Protein AF-A0AAD4MJW8-F1 (afdb_monomer_lite)

Organism: NCBI:txid166010

Structure (mmCIF, N/CA/C/O backbone):
data_AF-A0AAD4MJW8-F1
#
_entry.id   AF-A0AAD4MJW8-F1
#
loop_
_atom_site.group_PDB
_atom_site.id
_atom_site.type_symbol
_atom_site.label_atom_id
_atom_site.label_alt_id
_atom_site.label_comp_id
_atom_site.label_asym_id
_atom_site.label_entity_id
_atom_site.label_seq_id
_atom_site.pdbx_PDB_ins_code
_atom_site.Cartn_x
_atom_site.Cartn_y
_atom_site.Cartn_z
_atom_site.occupancy
_atom_site.B_iso_or_equiv
_atom_site.auth_seq_id
_atom_site.auth_comp_id
_atom_site.auth_asym_id
_atom_site.auth_atom_id
_atom_site.pdbx_PDB_model_num
ATOM 1 N N . MET A 1 1 ? 40.602 -40.883 45.503 1.00 38.56 1 MET A N 1
ATOM 2 C CA . MET A 1 1 ? 39.527 -40.176 46.233 1.00 38.56 1 MET A CA 1
ATOM 3 C C . MET A 1 1 ? 39.696 -38.679 46.013 1.00 38.56 1 MET A C 1
ATOM 5 O O . MET A 1 1 ? 40.509 -38.068 46.688 1.00 38.56 1 MET A O 1
ATOM 9 N N . MET A 1 2 ? 38.995 -38.097 45.037 1.00 35.69 2 MET A N 1
ATOM 10 C CA . MET A 1 2 ? 38.813 -36.643 44.975 1.00 35.69 2 MET A CA 1
ATOM 11 C C . MET A 1 2 ? 37.503 -36.328 45.691 1.00 35.69 2 MET A C 1
ATOM 13 O O . MET A 1 2 ? 36.428 -36.716 45.239 1.00 35.69 2 MET A O 1
ATOM 17 N N . THR A 1 3 ? 37.607 -35.699 46.854 1.00 40.41 3 THR A N 1
ATOM 18 C CA . THR A 1 3 ? 36.478 -35.239 47.658 1.00 40.41 3 THR A CA 1
ATOM 19 C C . THR A 1 3 ? 35.865 -34.006 46.997 1.00 40.41 3 THR A C 1
ATOM 21 O O . THR A 1 3 ? 36.357 -32.888 47.135 1.00 40.41 3 THR A O 1
ATOM 24 N N . PHE A 1 4 ? 34.773 -34.202 46.259 1.00 38.31 4 PHE A N 1
ATOM 25 C CA . PHE A 1 4 ? 33.916 -33.098 45.834 1.00 38.31 4 PHE A CA 1
ATOM 26 C C . PHE A 1 4 ? 33.221 -32.521 47.070 1.00 38.31 4 PHE A C 1
ATOM 28 O O . PHE A 1 4 ? 32.366 -33.159 47.679 1.00 38.31 4 PHE A O 1
ATOM 35 N N . THR A 1 5 ? 33.618 -31.317 47.472 1.00 50.88 5 THR A N 1
ATOM 36 C CA . THR A 1 5 ? 32.972 -30.597 48.570 1.00 50.88 5 THR A CA 1
ATOM 37 C C . THR A 1 5 ? 31.599 -30.089 48.126 1.00 50.88 5 THR A C 1
ATOM 39 O O . THR A 1 5 ? 31.400 -29.671 46.983 1.00 50.88 5 THR A O 1
ATOM 42 N N . THR A 1 6 ? 30.634 -30.090 49.045 1.00 48.25 6 THR A N 1
ATOM 43 C CA . THR A 1 6 ? 29.236 -29.657 48.843 1.00 48.25 6 THR A CA 1
ATOM 44 C C . THR A 1 6 ? 29.093 -28.240 48.261 1.00 48.25 6 THR A C 1
ATOM 46 O O . THR A 1 6 ? 28.098 -27.942 47.601 1.00 48.25 6 THR A O 1
ATOM 49 N N . ARG A 1 7 ? 30.116 -27.384 48.404 1.00 46.47 7 ARG A N 1
ATOM 50 C CA . ARG A 1 7 ? 30.200 -26.057 47.763 1.00 46.47 7 ARG A CA 1
ATOM 51 C C . ARG A 1 7 ? 30.271 -26.106 46.230 1.00 46.47 7 ARG A C 1
ATOM 53 O O . ARG A 1 7 ? 29.713 -25.223 45.586 1.00 46.47 7 ARG A O 1
ATOM 60 N N . ASN A 1 8 ? 30.895 -27.127 45.638 1.00 50.69 8 ASN A N 1
ATOM 61 C CA . ASN A 1 8 ? 30.986 -27.247 44.177 1.00 50.69 8 ASN A CA 1
ATOM 62 C C . ASN A 1 8 ? 29.649 -27.643 43.542 1.00 50.69 8 ASN A C 1
ATOM 64 O O . ASN A 1 8 ? 29.324 -27.163 42.463 1.00 50.69 8 ASN A O 1
ATOM 68 N N . ILE A 1 9 ? 28.835 -28.444 44.233 1.00 55.16 9 ILE A N 1
ATOM 69 C CA . ILE A 1 9 ? 27.498 -28.826 43.755 1.00 55.16 9 ILE A CA 1
ATOM 70 C C . ILE A 1 9 ? 26.542 -27.628 43.828 1.00 55.16 9 ILE A C 1
ATOM 72 O O . ILE A 1 9 ? 25.788 -27.392 42.889 1.00 55.16 9 ILE A O 1
ATOM 76 N N . ALA A 1 10 ? 26.621 -26.820 44.891 1.00 52.69 10 ALA A N 1
ATOM 77 C CA . ALA A 1 10 ? 25.823 -25.601 45.026 1.00 52.69 10 ALA A CA 1
ATOM 78 C C . ALA A 1 10 ? 26.177 -24.540 43.968 1.00 52.69 10 ALA A C 1
ATOM 80 O O . ALA A 1 10 ? 25.278 -23.921 43.407 1.00 52.69 10 ALA A O 1
ATOM 81 N N . ASN A 1 11 ? 27.463 -24.373 43.637 1.00 51.47 11 ASN A N 1
ATOM 82 C CA . ASN A 1 11 ? 27.899 -23.447 42.588 1.00 51.47 11 ASN A CA 1
ATOM 83 C C . ASN A 1 11 ? 27.527 -23.932 41.180 1.00 51.47 11 ASN A C 1
ATOM 85 O O . ASN A 1 11 ? 27.133 -23.118 40.351 1.00 51.47 11 ASN A O 1
ATOM 89 N N . VAL A 1 12 ? 27.584 -25.242 40.910 1.00 56.78 12 VAL A N 1
ATOM 90 C CA . VAL A 1 12 ? 27.117 -25.817 39.635 1.00 56.78 12 VAL A CA 1
ATOM 91 C C . VAL A 1 12 ? 25.594 -25.728 39.518 1.00 56.78 12 VAL A C 1
ATOM 93 O O . VAL A 1 12 ? 25.097 -25.351 38.464 1.00 56.78 12 VAL A O 1
ATOM 96 N N . LEU A 1 13 ? 24.842 -25.973 40.597 1.00 52.50 13 LEU A N 1
ATOM 97 C CA . LEU A 1 13 ? 23.389 -25.776 40.618 1.00 52.50 13 LEU A CA 1
ATOM 98 C C . LEU A 1 13 ? 23.007 -24.303 40.460 1.00 52.50 13 LEU A C 1
ATOM 100 O O . LEU A 1 13 ? 22.080 -24.022 39.714 1.00 52.50 13 LEU A O 1
ATOM 104 N N . ALA A 1 14 ? 23.728 -23.367 41.084 1.00 50.47 14 ALA A N 1
ATOM 105 C CA . ALA A 1 14 ? 23.505 -21.931 40.924 1.00 50.47 14 ALA A CA 1
ATOM 106 C C . ALA A 1 14 ? 23.875 -21.437 39.516 1.00 50.47 14 ALA A C 1
ATOM 108 O O . ALA A 1 14 ? 23.184 -20.571 38.981 1.00 50.47 14 ALA A O 1
ATOM 109 N N . LEU A 1 15 ? 24.906 -22.011 38.885 1.00 48.25 15 LEU A N 1
ATOM 110 C CA . LEU A 1 15 ? 25.259 -21.740 37.491 1.00 48.25 15 LEU A CA 1
ATOM 111 C C . LEU A 1 15 ? 24.207 -22.325 36.538 1.00 48.25 15 LEU A C 1
ATOM 113 O O . LEU A 1 15 ? 23.762 -21.619 35.645 1.00 48.25 15 LEU A O 1
ATOM 117 N N . CYS A 1 16 ? 23.716 -23.545 36.776 1.00 48.56 16 CYS A N 1
ATOM 118 C CA . CYS A 1 16 ? 22.601 -24.133 36.027 1.00 48.56 16 CYS A CA 1
ATOM 119 C C . CYS A 1 16 ? 21.286 -23.366 36.231 1.00 48.56 16 CYS A C 1
ATOM 121 O O . CYS A 1 16 ? 20.548 -23.190 35.269 1.00 48.56 16 CYS A O 1
ATOM 123 N N . PHE A 1 17 ? 21.008 -22.849 37.434 1.00 44.62 17 PHE A N 1
ATOM 124 C CA . PHE A 1 17 ? 19.850 -21.988 37.707 1.00 44.62 17 PHE A CA 1
ATOM 125 C C . PHE A 1 17 ? 20.004 -20.609 37.058 1.00 44.62 17 PHE A C 1
ATOM 127 O O . PHE A 1 17 ? 19.030 -20.067 36.555 1.00 44.62 17 PHE A O 1
ATOM 134 N N . SER A 1 18 ? 21.220 -20.059 37.014 1.00 46.19 18 SER A N 1
ATOM 135 C CA . SER A 1 18 ? 21.525 -18.790 36.337 1.00 46.19 18 SER A CA 1
ATOM 136 C C . SER A 1 18 ? 21.496 -18.932 34.813 1.00 46.19 18 SER A C 1
ATOM 138 O O . SER A 1 18 ? 21.065 -18.010 34.124 1.00 46.19 18 SER A O 1
ATOM 140 N N . ILE A 1 19 ? 21.878 -20.100 34.283 1.00 44.78 19 ILE A N 1
ATOM 141 C CA . ILE A 1 19 ? 21.714 -20.481 32.874 1.00 44.78 19 ILE A CA 1
ATOM 142 C C . ILE A 1 19 ? 20.221 -20.690 32.562 1.00 44.78 19 ILE A C 1
ATOM 144 O O . ILE A 1 19 ? 19.739 -20.170 31.562 1.00 44.78 19 ILE A O 1
ATOM 148 N N . LEU A 1 20 ? 19.442 -21.319 33.454 1.00 38.06 20 LEU A N 1
ATOM 149 C CA . LEU A 1 20 ? 17.978 -21.404 33.321 1.00 38.06 20 LEU A CA 1
ATOM 150 C C . LEU A 1 20 ? 17.281 -20.034 33.432 1.00 38.06 20 LEU A C 1
ATOM 152 O O . LEU A 1 20 ? 16.280 -19.816 32.763 1.00 38.06 20 LEU A O 1
ATOM 156 N N . LEU A 1 21 ? 17.806 -19.102 34.235 1.00 36.84 21 LEU A N 1
ATOM 157 C CA . LEU A 1 21 ? 17.305 -17.724 34.360 1.00 36.84 21 LEU A CA 1
ATOM 158 C C . LEU A 1 21 ? 17.755 -16.813 33.202 1.00 36.84 21 LEU A C 1
ATOM 160 O O . LEU A 1 21 ? 17.135 -15.775 32.973 1.00 36.84 21 LEU A O 1
ATOM 164 N N . THR A 1 22 ? 18.798 -17.190 32.452 1.00 38.09 22 THR A N 1
ATOM 165 C CA . THR A 1 22 ? 19.203 -16.520 31.199 1.00 38.09 22 THR A CA 1
ATOM 166 C C . THR A 1 22 ? 18.560 -17.126 29.955 1.00 38.09 22 THR A C 1
ATOM 168 O O . THR A 1 22 ? 18.474 -16.439 28.936 1.00 38.09 22 THR A O 1
ATOM 171 N N . PHE A 1 23 ? 17.941 -18.305 30.057 1.00 39.22 23 PHE A N 1
ATOM 172 C CA . PHE A 1 23 ? 16.764 -18.615 29.251 1.00 39.22 23 PHE A CA 1
ATOM 173 C C . PHE A 1 23 ? 15.604 -17.742 29.745 1.00 39.22 23 PHE A C 1
ATOM 175 O O . PHE A 1 23 ? 14.700 -18.192 30.447 1.00 39.22 23 PHE A O 1
ATOM 182 N N . LYS A 1 24 ? 15.595 -16.463 29.336 1.00 38.84 24 LYS A N 1
ATOM 183 C CA . LYS A 1 24 ? 14.322 -15.760 29.135 1.00 38.84 24 LYS A CA 1
ATOM 184 C C . LYS A 1 24 ? 13.438 -16.755 28.403 1.00 38.84 24 LYS A C 1
ATOM 186 O O . LYS A 1 24 ? 13.801 -17.154 27.299 1.00 38.84 24 LYS A O 1
ATOM 191 N N . ALA A 1 25 ? 12.348 -17.190 29.033 1.00 38.75 25 ALA A N 1
ATOM 192 C CA . ALA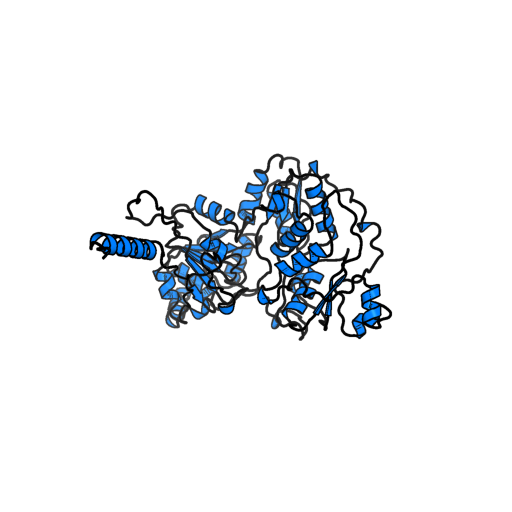 A 1 25 ? 11.334 -17.982 28.366 1.00 38.75 25 ALA A CA 1
ATOM 193 C C . ALA A 1 25 ? 11.062 -17.299 27.025 1.00 38.75 25 ALA A C 1
ATOM 195 O O . ALA A 1 25 ? 10.579 -16.165 26.983 1.00 38.75 25 ALA A O 1
ATOM 196 N N . VAL A 1 26 ? 11.490 -17.945 25.943 1.00 42.38 26 VAL A N 1
ATOM 197 C CA . VAL A 1 26 ? 11.231 -17.496 24.584 1.00 42.38 26 VAL A CA 1
ATOM 198 C C . VAL A 1 26 ? 9.747 -17.758 24.386 1.00 42.38 26 VAL A C 1
ATOM 200 O O . VAL A 1 26 ? 9.343 -18.820 23.927 1.00 42.38 26 VAL A O 1
ATOM 203 N N . GLN A 1 27 ? 8.906 -16.845 24.870 1.00 46.16 27 GLN A N 1
ATOM 204 C CA . GLN A 1 27 ? 7.479 -16.905 24.613 1.00 46.16 27 GLN A CA 1
ATOM 205 C C . GLN A 1 27 ? 7.291 -16.540 23.146 1.00 46.16 27 GLN A C 1
ATOM 207 O O . GLN A 1 27 ? 7.378 -15.371 22.770 1.00 46.16 27 GLN A O 1
ATOM 212 N N . SER A 1 28 ? 7.047 -17.552 22.314 1.00 54.84 28 SER A N 1
ATOM 213 C CA . SER A 1 28 ? 6.471 -17.347 20.991 1.00 54.84 28 SER A CA 1
ATOM 214 C C . SER A 1 28 ? 5.213 -16.492 21.154 1.00 54.84 28 SER A C 1
ATOM 216 O O . SER A 1 28 ? 4.282 -16.869 21.876 1.00 54.84 28 SER A O 1
ATOM 218 N N . LYS A 1 29 ? 5.190 -15.317 20.521 1.00 65.12 29 LYS A N 1
ATOM 219 C CA . LYS A 1 29 ? 4.025 -14.431 20.534 1.00 65.12 29 LYS A CA 1
ATOM 220 C C . LYS A 1 29 ? 2.890 -15.185 19.836 1.00 65.12 29 LYS A C 1
ATOM 222 O O . LYS A 1 29 ? 2.947 -15.411 18.636 1.00 65.12 29 LYS A O 1
ATOM 227 N N . THR A 1 30 ? 1.918 -15.668 20.605 1.00 80.31 30 THR A N 1
ATOM 228 C CA . THR A 1 30 ? 0.786 -16.432 20.063 1.00 80.31 30 THR A CA 1
ATOM 229 C C . THR A 1 30 ? -0.353 -15.462 19.792 1.00 80.31 30 THR A C 1
ATOM 231 O O . THR A 1 30 ? -0.756 -14.723 20.692 1.00 80.31 30 THR A O 1
ATOM 234 N N . THR A 1 31 ? -0.858 -15.442 18.562 1.00 90.56 31 THR A N 1
ATOM 235 C CA . THR A 1 31 ? -2.023 -14.634 18.193 1.00 90.56 31 THR A CA 1
ATOM 236 C C . THR A 1 31 ? -3.287 -15.213 18.824 1.00 90.56 31 THR A C 1
ATOM 238 O O . THR A 1 31 ? -3.527 -16.418 18.780 1.00 90.56 31 THR A O 1
ATOM 241 N N . ILE A 1 32 ? -4.107 -14.347 19.417 1.00 93.25 32 ILE A N 1
ATOM 242 C CA . ILE A 1 32 ? -5.368 -14.722 20.056 1.00 93.25 32 ILE A CA 1
ATOM 243 C C . ILE A 1 32 ? -6.506 -14.546 19.048 1.00 93.25 32 ILE A C 1
ATOM 245 O O . ILE A 1 32 ? -6.884 -13.418 18.720 1.00 93.25 32 ILE A O 1
ATOM 249 N N . GLU A 1 33 ? -7.102 -15.648 18.601 1.00 94.88 33 GLU A N 1
ATOM 250 C CA . GLU A 1 33 ? -8.332 -15.598 17.809 1.00 94.88 33 GLU A CA 1
ATOM 251 C C . GLU A 1 33 ? -9.515 -15.159 18.683 1.00 94.88 33 GLU A C 1
ATOM 253 O O . GLU A 1 33 ? -9.792 -15.725 19.745 1.00 94.88 33 GLU A O 1
ATOM 258 N N . LEU A 1 34 ? -10.203 -14.097 18.267 1.00 94.44 34 LEU A N 1
ATOM 259 C CA . LEU A 1 34 ? -11.353 -13.567 18.988 1.00 94.44 34 LEU A CA 1
ATOM 260 C C . LEU A 1 34 ? -12.612 -14.358 18.634 1.00 94.44 34 LEU A C 1
ATOM 262 O O . LEU A 1 34 ? -12.974 -14.484 17.466 1.00 94.44 34 LEU A O 1
ATOM 266 N N . ALA A 1 35 ? -13.312 -14.843 19.661 1.00 87.56 35 ALA A N 1
ATOM 267 C CA . ALA A 1 35 ? -14.540 -15.601 19.479 1.00 87.56 35 ALA A CA 1
ATOM 268 C C . ALA A 1 35 ? -15.652 -14.748 18.826 1.00 87.56 35 ALA A C 1
ATOM 270 O O . ALA A 1 35 ? -15.894 -13.610 19.267 1.00 87.56 35 ALA A O 1
ATOM 271 N N . PRO A 1 36 ? -16.373 -15.296 17.827 1.00 89.88 36 PRO A N 1
ATOM 272 C CA . PRO A 1 36 ? -17.489 -14.608 17.198 1.00 89.88 36 PRO A CA 1
ATOM 273 C C . PRO A 1 36 ? -18.538 -14.137 18.211 1.00 89.88 36 PRO A C 1
ATOM 275 O O . PRO A 1 36 ? -18.832 -14.816 19.194 1.00 89.88 36 PRO A O 1
ATOM 278 N N . GLY A 1 37 ? -19.087 -12.946 17.991 1.00 86.94 37 GLY A N 1
ATOM 279 C CA . GLY A 1 37 ? -20.154 -12.370 18.806 1.00 86.94 37 GLY A CA 1
ATOM 280 C C . GLY A 1 37 ? -19.755 -11.957 20.226 1.00 86.94 37 GLY A C 1
ATOM 281 O O . GLY A 1 37 ? -20.629 -11.592 20.999 1.00 86.94 37 GLY A O 1
ATOM 282 N N . THR A 1 38 ? -18.476 -12.003 20.608 1.00 83.50 38 THR A N 1
ATOM 283 C CA . THR A 1 38 ? -18.015 -11.522 21.933 1.00 83.50 38 THR A CA 1
ATOM 284 C C . THR A 1 38 ? -16.807 -10.592 21.856 1.00 83.50 38 THR A C 1
ATOM 286 O O . THR A 1 38 ? -16.446 -9.934 22.837 1.00 83.50 38 THR A O 1
ATOM 289 N N . GLY A 1 39 ? -16.184 -10.502 20.679 1.00 91.94 39 GLY A N 1
ATOM 290 C CA . GLY A 1 39 ? -14.959 -9.743 20.482 1.00 91.94 39 GLY A CA 1
ATOM 291 C C . GLY A 1 39 ? -15.124 -8.240 20.691 1.00 91.94 39 GLY A C 1
ATOM 292 O O . GLY A 1 39 ? -14.252 -7.628 21.304 1.00 91.94 39 GLY A O 1
ATOM 293 N N . PHE A 1 40 ? -16.241 -7.643 20.255 1.00 96.69 40 PHE A N 1
ATOM 294 C CA . PHE A 1 40 ? -16.449 -6.197 20.372 1.00 96.69 40 PHE A CA 1
ATOM 295 C C . PHE A 1 40 ? -16.404 -5.724 21.828 1.00 96.69 40 PHE A C 1
ATOM 297 O O . PHE A 1 40 ? -15.640 -4.817 22.155 1.00 96.69 40 PHE A O 1
ATOM 304 N N . ASP A 1 41 ? -17.164 -6.362 22.721 1.00 94.75 41 ASP A N 1
ATOM 305 C CA . ASP A 1 41 ? -17.231 -5.958 24.130 1.00 94.75 41 ASP A CA 1
ATOM 306 C C . ASP A 1 41 ? -15.874 -6.108 24.826 1.00 94.75 41 ASP A C 1
ATOM 308 O O . ASP A 1 41 ? -15.497 -5.258 25.638 1.00 94.75 41 ASP A O 1
ATOM 312 N N . LYS A 1 42 ? -15.117 -7.163 24.492 1.00 94.56 42 LYS A N 1
ATOM 313 C CA . LYS A 1 42 ? -13.753 -7.365 24.997 1.00 94.56 42 LYS A CA 1
ATOM 314 C C . LYS A 1 42 ? -12.840 -6.218 24.560 1.00 94.56 42 LYS A C 1
ATOM 316 O O . LYS A 1 42 ? -12.221 -5.579 25.407 1.00 94.56 42 LYS A O 1
ATOM 321 N N . LEU A 1 43 ? -12.794 -5.921 23.261 1.00 96.44 43 LEU A N 1
ATOM 322 C CA . LEU A 1 43 ? -11.934 -4.869 22.714 1.00 96.44 43 LEU A CA 1
ATOM 323 C C . LEU A 1 43 ? -12.341 -3.479 23.221 1.00 96.44 43 LEU A C 1
ATOM 325 O O . LEU A 1 43 ? -11.497 -2.726 23.702 1.00 96.44 43 LEU A O 1
ATOM 329 N N . SER A 1 44 ? -13.635 -3.157 23.189 1.00 95.31 44 SER A N 1
ATOM 330 C CA . SER A 1 44 ? -14.181 -1.878 23.659 1.00 95.31 44 SER A CA 1
ATOM 331 C C . SER A 1 44 ? -13.901 -1.634 25.147 1.00 95.31 44 SER A C 1
ATOM 333 O O . SER A 1 44 ? -13.644 -0.502 25.550 1.00 95.31 44 SER A O 1
ATOM 335 N N . LYS A 1 45 ? -13.879 -2.670 25.994 1.00 94.62 45 LYS A N 1
ATOM 336 C CA . LYS A 1 45 ? -13.482 -2.523 27.407 1.00 94.62 45 LYS A CA 1
ATOM 337 C C . LYS A 1 45 ? -11.975 -2.320 27.580 1.00 94.62 45 LYS A C 1
ATOM 339 O O . LYS A 1 45 ? -11.557 -1.576 28.466 1.00 94.62 45 LYS A O 1
ATOM 344 N N . SER A 1 46 ? -11.157 -2.973 26.757 1.00 93.50 46 SER A N 1
ATOM 345 C CA . SER A 1 46 ? -9.696 -2.921 26.868 1.00 93.50 46 SER A CA 1
ATOM 346 C C . SER A 1 46 ? -9.092 -1.613 26.347 1.00 93.50 46 SER A C 1
ATOM 348 O O . SER A 1 46 ? -8.163 -1.091 26.975 1.00 93.50 46 SER A O 1
ATOM 350 N N . PHE A 1 47 ? -9.637 -1.068 25.257 1.00 94.94 47 PHE A N 1
ATOM 351 C CA . PHE A 1 47 ? -9.049 0.043 24.503 1.00 94.94 47 PHE A CA 1
ATOM 352 C C . PHE A 1 47 ? -9.932 1.297 24.505 1.00 94.94 47 PHE A C 1
ATOM 354 O O . PHE A 1 47 ? -11.162 1.236 24.579 1.00 94.94 47 PHE A O 1
ATOM 361 N N . ASN A 1 48 ? -9.285 2.458 24.426 1.00 93.44 48 ASN A N 1
ATOM 362 C CA . ASN A 1 48 ? -9.942 3.767 24.336 1.00 93.44 48 ASN A CA 1
ATOM 363 C C . ASN A 1 48 ? -9.771 4.398 22.953 1.00 93.44 48 ASN A C 1
ATOM 365 O O . ASN A 1 48 ? -10.616 5.193 22.539 1.00 93.44 48 ASN A O 1
ATOM 369 N N . VAL A 1 49 ? -8.695 4.024 22.262 1.00 93.50 49 VAL A N 1
ATOM 370 C CA . VAL A 1 49 ? -8.339 4.513 20.937 1.00 93.50 49 VAL A CA 1
ATOM 371 C C . VAL A 1 49 ? -8.345 3.351 19.956 1.00 93.50 49 VAL A C 1
ATOM 373 O O . VAL A 1 49 ? -7.735 2.311 20.211 1.00 93.50 49 VAL A O 1
ATOM 376 N N . PHE A 1 50 ? -9.017 3.550 18.830 1.00 96.50 50 PHE A N 1
ATOM 377 C CA . PHE A 1 50 ? -9.088 2.597 17.735 1.00 96.50 50 PHE A CA 1
ATOM 378 C C . PHE A 1 50 ? -8.571 3.268 16.469 1.00 96.50 50 PHE A C 1
ATOM 380 O O . PHE A 1 50 ? -9.090 4.299 16.044 1.00 96.50 50 PHE A O 1
ATOM 387 N N . MET A 1 51 ? -7.531 2.688 15.888 1.00 96.44 51 MET A N 1
ATOM 388 C CA . MET A 1 51 ? -6.955 3.112 14.621 1.00 96.44 51 MET A CA 1
ATOM 389 C C . MET A 1 51 ? -7.289 2.052 13.583 1.00 96.44 51 MET A C 1
ATOM 391 O O . MET A 1 51 ? -7.054 0.869 13.816 1.00 96.44 51 MET A O 1
ATOM 395 N N . PHE A 1 52 ? -7.845 2.472 12.459 1.00 97.62 52 PHE A N 1
ATOM 396 C CA . PHE A 1 52 ? -8.264 1.581 11.389 1.00 97.62 52 PHE A CA 1
ATOM 397 C C . PHE A 1 52 ? -7.431 1.849 10.146 1.00 97.62 52 PHE A C 1
ATOM 399 O O . PHE A 1 52 ? -7.313 2.998 9.716 1.00 97.62 52 PHE A O 1
ATOM 406 N N . ASP A 1 53 ? -6.918 0.791 9.529 1.00 96.62 53 ASP A N 1
ATOM 407 C CA . ASP A 1 53 ? -6.771 0.818 8.082 1.00 96.62 53 ASP A CA 1
ATOM 408 C C . ASP A 1 53 ? -8.146 0.973 7.398 1.00 96.62 53 ASP A C 1
ATOM 410 O O . ASP A 1 53 ? -9.197 0.777 8.008 1.00 96.62 53 ASP A O 1
ATOM 414 N N . ALA A 1 54 ? -8.146 1.381 6.134 1.00 93.94 54 ALA A N 1
ATOM 415 C CA . ALA A 1 54 ? -9.332 1.653 5.347 1.00 93.94 54 ALA A CA 1
ATOM 416 C C . ALA A 1 54 ? -9.644 0.528 4.341 1.00 93.94 54 ALA A C 1
ATOM 418 O O . ALA A 1 54 ? -10.675 -0.145 4.459 1.00 93.94 54 ALA A O 1
ATOM 419 N N . ASP A 1 55 ? -8.784 0.347 3.336 1.00 90.94 55 ASP A N 1
ATOM 420 C CA . ASP A 1 55 ? -8.980 -0.598 2.238 1.00 90.94 55 ASP A CA 1
ATOM 421 C C . ASP A 1 55 ? -8.637 -2.017 2.723 1.00 90.94 55 ASP A C 1
ATOM 423 O O . ASP A 1 55 ? -7.488 -2.332 2.965 1.00 90.94 55 ASP A O 1
ATOM 427 N N . GLY A 1 56 ? -9.627 -2.906 2.807 1.00 91.25 56 GLY A N 1
ATOM 428 C CA . GLY A 1 56 ? -9.484 -4.265 3.345 1.00 91.25 56 GLY A CA 1
ATOM 429 C C . GLY A 1 56 ? -10.055 -4.424 4.757 1.00 91.25 56 GLY A C 1
ATOM 430 O O . GLY A 1 56 ? -10.360 -5.550 5.160 1.00 91.25 56 GLY A O 1
ATOM 431 N N . VAL A 1 57 ? -10.307 -3.315 5.465 1.00 96.12 57 VAL A N 1
ATOM 432 C CA . VAL A 1 57 ? -10.863 -3.287 6.834 1.00 96.12 57 VAL A CA 1
ATOM 433 C C . VAL A 1 57 ? -12.238 -2.622 6.890 1.00 96.12 57 VAL A C 1
ATOM 435 O O . VAL A 1 57 ? -13.218 -3.239 7.312 1.00 96.12 57 VAL A O 1
ATOM 438 N N . LEU A 1 58 ? -12.333 -1.364 6.453 1.00 95.38 58 LEU A N 1
ATOM 439 C CA . LEU A 1 58 ? -13.586 -0.608 6.430 1.00 95.38 58 LEU A CA 1
ATOM 440 C C . LEU A 1 58 ? -14.345 -0.838 5.125 1.00 95.38 58 LEU A C 1
ATOM 442 O O . LEU A 1 58 ? -15.577 -0.935 5.126 1.00 95.38 58 LEU A O 1
ATOM 446 N N . TRP A 1 59 ? -13.620 -0.967 4.015 1.00 91.38 59 TRP A N 1
ATOM 447 C CA . TRP A 1 59 ? -14.196 -1.163 2.692 1.00 91.38 59 TRP A CA 1
ATOM 448 C C . TRP A 1 59 ? -13.328 -1.988 1.756 1.00 91.38 59 TRP A C 1
ATOM 450 O O . TRP A 1 59 ? -12.140 -2.156 1.975 1.00 91.38 59 TRP A O 1
ATOM 460 N N . SER A 1 60 ? -13.925 -2.469 0.667 1.00 85.88 60 SER A N 1
ATOM 461 C CA . SER A 1 60 ? -13.207 -3.111 -0.434 1.00 85.88 60 SER A CA 1
ATOM 462 C C . SER A 1 60 ? -13.747 -2.582 -1.759 1.00 85.88 60 SER A C 1
ATOM 464 O O . SER A 1 60 ? -14.948 -2.668 -2.042 1.00 85.88 60 SER A O 1
ATOM 466 N N . GLY A 1 61 ? -12.855 -1.987 -2.556 1.00 78.50 61 GLY A N 1
ATOM 467 C CA . GLY A 1 61 ? -13.196 -1.352 -3.825 1.00 78.50 61 GLY A CA 1
ATOM 468 C C . GLY A 1 61 ? -14.268 -0.270 -3.659 1.00 78.50 61 GLY A C 1
ATOM 469 O O . GLY A 1 61 ? -14.028 0.790 -3.075 1.00 78.50 61 GLY A O 1
ATOM 470 N N . THR A 1 62 ? -15.457 -0.546 -4.193 1.00 81.50 62 THR A N 1
ATOM 471 C CA . THR A 1 62 ? -16.589 0.389 -4.300 1.00 81.50 62 THR A CA 1
ATOM 472 C C . THR A 1 62 ? -17.699 0.144 -3.276 1.00 81.50 62 THR A C 1
ATOM 474 O O . THR A 1 62 ? -18.801 0.665 -3.437 1.00 81.50 62 THR A O 1
ATOM 477 N N . SER A 1 63 ? -17.444 -0.631 -2.220 1.00 85.12 63 SER A N 1
ATOM 478 C CA . SER A 1 63 ? -18.442 -0.896 -1.176 1.00 85.12 63 SER A CA 1
ATOM 479 C C . SER A 1 63 ? -17.828 -1.032 0.212 1.00 85.12 63 SER A C 1
ATOM 481 O O . SER A 1 63 ? -16.724 -1.567 0.346 1.00 85.12 63 SER A O 1
ATOM 483 N N . ALA A 1 64 ? -18.594 -0.663 1.239 1.00 92.06 64 ALA A N 1
ATOM 484 C CA . ALA A 1 64 ? -18.291 -1.008 2.623 1.00 92.06 64 ALA A CA 1
ATOM 485 C C . ALA A 1 64 ? -18.156 -2.523 2.815 1.00 92.06 64 ALA A C 1
ATOM 487 O O . ALA A 1 64 ? -18.863 -3.316 2.184 1.00 92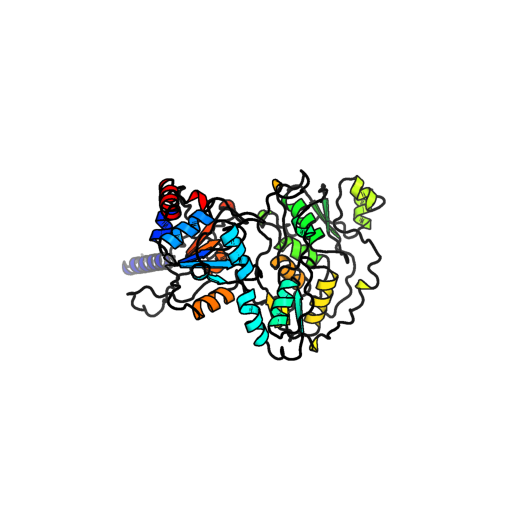.06 64 ALA A O 1
ATOM 488 N N . ILE A 1 65 ? -17.265 -2.917 3.719 1.00 94.25 65 ILE A N 1
ATOM 489 C CA . ILE A 1 65 ? -17.205 -4.290 4.213 1.00 94.25 65 ILE A CA 1
ATOM 490 C C . ILE A 1 65 ? -18.372 -4.493 5.195 1.00 94.25 65 ILE A C 1
ATOM 492 O O . ILE A 1 65 ? -18.605 -3.628 6.040 1.00 94.25 65 ILE A O 1
ATOM 496 N N . PRO A 1 66 ? -19.121 -5.609 5.116 1.00 94.56 66 PRO A N 1
ATOM 497 C CA . PRO A 1 66 ? -20.222 -5.877 6.037 1.00 94.56 66 PRO A CA 1
ATOM 498 C C . PRO A 1 66 ? -19.827 -5.708 7.510 1.00 94.56 66 PRO A C 1
ATOM 500 O O . PRO A 1 66 ? -18.754 -6.135 7.940 1.00 94.56 66 PRO A O 1
ATOM 503 N N . GLY A 1 67 ? -20.691 -5.028 8.269 1.00 94.88 67 GLY A N 1
ATOM 504 C CA . GLY A 1 67 ? -20.527 -4.743 9.697 1.00 94.88 67 GLY A CA 1
ATOM 505 C C . GLY A 1 67 ? -19.411 -3.763 10.083 1.00 94.88 67 GLY A C 1
ATOM 506 O O . GLY A 1 67 ? -19.330 -3.419 11.261 1.00 94.88 67 GLY A O 1
ATOM 507 N N . SER A 1 68 ? -18.581 -3.269 9.153 1.00 96.25 68 SER A N 1
ATOM 508 C CA . SER A 1 68 ? -17.510 -2.313 9.485 1.00 96.25 68 SER A CA 1
ATOM 509 C C . SER A 1 68 ? -18.066 -0.974 9.985 1.00 96.25 68 SER A C 1
ATOM 511 O O . SER A 1 68 ? -17.645 -0.485 11.035 1.00 96.25 68 SER A O 1
ATOM 513 N N . ALA A 1 69 ? -19.070 -0.429 9.293 1.00 95.19 69 ALA A N 1
ATOM 514 C CA . ALA A 1 69 ? -19.760 0.796 9.690 1.00 95.19 69 ALA A CA 1
ATOM 515 C C . ALA A 1 69 ? -20.435 0.646 11.059 1.00 95.19 69 ALA A C 1
ATOM 517 O O . ALA A 1 69 ? -20.291 1.502 11.926 1.00 95.19 69 ALA A O 1
ATOM 518 N N . ASP A 1 70 ? -21.115 -0.478 11.293 1.00 95.44 70 ASP A N 1
ATOM 519 C CA . ASP A 1 70 ? -21.778 -0.754 12.568 1.00 95.44 70 ASP A CA 1
ATOM 520 C C . ASP A 1 70 ? -20.776 -0.866 13.727 1.00 95.44 70 ASP A C 1
ATOM 522 O O . ASP A 1 70 ? -21.022 -0.326 14.809 1.00 95.44 70 ASP A O 1
ATOM 526 N N . PHE A 1 71 ? -19.621 -1.495 13.493 1.00 96.56 71 PHE A N 1
ATOM 527 C CA . PHE A 1 71 ? -18.535 -1.581 14.469 1.00 96.56 71 PHE A CA 1
ATOM 528 C C . PHE A 1 71 ? -18.001 -0.190 14.838 1.00 96.56 71 PHE A C 1
ATOM 530 O O . PHE A 1 71 ? -17.911 0.140 16.022 1.00 96.56 71 PHE A O 1
ATOM 537 N N . VAL A 1 72 ? -17.689 0.645 13.841 1.00 96.25 72 VAL A N 1
ATOM 538 C CA . VAL A 1 72 ? -17.174 2.008 14.058 1.00 96.25 72 VAL A CA 1
ATOM 539 C C . VAL A 1 72 ? -18.214 2.899 14.740 1.00 96.25 72 VAL A C 1
ATOM 541 O O . VAL A 1 72 ? -17.897 3.555 15.733 1.00 96.25 72 VAL A O 1
ATOM 544 N N . ASN A 1 73 ? -19.469 2.870 14.288 1.00 94.62 73 ASN A N 1
ATOM 545 C CA . ASN A 1 73 ? -20.555 3.631 14.907 1.00 94.62 73 ASN A CA 1
ATOM 546 C C . ASN A 1 73 ? -20.721 3.254 16.387 1.00 94.62 73 ASN A C 1
ATOM 548 O O . ASN A 1 73 ? -20.827 4.133 17.239 1.00 94.62 73 ASN A O 1
ATOM 552 N N . LEU A 1 74 ? -20.684 1.961 16.732 1.00 94.25 74 LEU A N 1
ATOM 553 C CA . LEU A 1 74 ? -20.758 1.511 18.127 1.00 94.25 74 LEU A CA 1
ATOM 554 C C . LEU A 1 74 ? -19.593 2.013 18.987 1.00 94.25 74 LEU A C 1
ATOM 556 O O . LEU A 1 74 ? -19.811 2.359 20.150 1.00 94.25 74 LEU A O 1
ATOM 560 N N . LEU A 1 75 ? -18.369 2.066 18.453 1.00 94.94 75 LEU A N 1
ATOM 561 C CA . LEU A 1 75 ? -17.228 2.657 19.159 1.00 94.94 75 LEU A CA 1
ATOM 562 C C . LEU A 1 75 ? -17.475 4.138 19.468 1.00 94.94 75 LEU A C 1
ATOM 564 O O . LEU A 1 75 ? -17.325 4.560 20.617 1.00 94.94 75 LEU A O 1
ATOM 568 N N . LEU A 1 76 ? -17.916 4.905 18.474 1.00 92.25 76 LEU A N 1
ATOM 569 C CA . LEU A 1 76 ? -18.184 6.343 18.596 1.00 92.25 76 LEU A CA 1
ATOM 570 C C . LEU A 1 76 ? -19.335 6.616 19.575 1.00 92.25 76 LEU A C 1
ATOM 572 O O . LEU A 1 76 ? -19.212 7.418 20.504 1.00 92.25 76 LEU A O 1
ATOM 576 N N . TYR A 1 77 ? -20.412 5.835 19.489 1.00 91.25 77 TYR A N 1
ATOM 577 C CA . TYR A 1 77 ? -21.508 5.860 20.455 1.00 91.25 77 TYR A CA 1
ATOM 578 C C . TYR A 1 77 ? -21.096 5.481 21.882 1.00 91.25 77 TYR A C 1
ATOM 580 O O . TYR A 1 77 ? -21.789 5.849 22.834 1.00 91.25 77 TYR A O 1
ATOM 588 N N . ASN A 1 78 ? -20.006 4.730 22.034 1.00 91.69 78 ASN A N 1
ATOM 589 C CA . ASN A 1 78 ? -19.388 4.387 23.314 1.00 91.69 78 ASN A CA 1
ATOM 590 C C . ASN A 1 78 ? -18.242 5.347 23.677 1.00 91.69 78 ASN A C 1
ATOM 592 O O . ASN A 1 78 ? -17.437 5.039 24.557 1.00 91.69 78 ASN A O 1
ATOM 596 N N . LYS A 1 79 ? -18.184 6.510 23.010 1.00 91.62 79 LYS A N 1
ATOM 597 C CA . LYS A 1 79 ? -17.237 7.609 23.245 1.00 91.62 79 LYS A CA 1
ATOM 598 C C . LYS A 1 79 ? -15.771 7.179 23.135 1.00 91.62 79 LYS A C 1
ATOM 600 O O . LYS A 1 79 ? -14.908 7.681 23.853 1.00 91.62 79 LYS A O 1
ATOM 605 N N . LYS A 1 80 ? -15.492 6.231 22.239 1.00 92.88 80 LYS A N 1
ATOM 606 C CA . LYS A 1 80 ? -14.131 5.834 21.865 1.00 92.88 80 LYS A CA 1
ATOM 607 C C . LYS A 1 80 ? -13.574 6.794 20.821 1.00 92.88 80 LYS A C 1
ATOM 609 O O . LYS A 1 80 ? -14.323 7.302 19.992 1.00 92.88 80 LYS A O 1
ATOM 614 N N . LYS A 1 81 ? -12.259 7.013 20.847 1.00 92.44 81 LYS A N 1
ATOM 615 C CA . LYS A 1 81 ? -11.563 7.797 19.817 1.00 92.44 81 LYS A CA 1
ATOM 616 C C . LYS A 1 81 ? -11.294 6.913 18.609 1.00 92.44 81 LYS A C 1
ATOM 618 O O . LYS A 1 81 ? -10.770 5.809 18.776 1.00 92.44 81 LYS A O 1
ATOM 623 N N . VAL A 1 82 ? -11.636 7.400 17.422 1.00 93.62 82 VAL A N 1
ATOM 624 C CA . VAL A 1 82 ? -11.471 6.666 16.166 1.00 93.62 82 VAL A CA 1
ATOM 625 C C . VAL A 1 82 ? -10.585 7.461 15.216 1.00 93.62 82 VAL A C 1
ATOM 627 O O . VAL A 1 82 ? -10.837 8.635 14.944 1.00 93.62 82 VAL A O 1
ATOM 630 N N . TYR A 1 83 ? -9.563 6.792 14.692 1.00 93.94 83 TYR A N 1
ATOM 631 C CA . TYR A 1 83 ? -8.694 7.313 13.646 1.00 93.94 83 TYR A CA 1
ATOM 632 C C . TYR A 1 83 ? -8.738 6.383 12.438 1.00 93.94 83 TYR A C 1
ATOM 634 O O . TYR A 1 83 ? -8.769 5.161 12.592 1.00 93.94 83 TYR A O 1
ATOM 642 N N . VAL A 1 84 ? -8.682 6.958 11.242 1.00 94.69 84 VAL A N 1
ATOM 643 C CA . VAL A 1 84 ? -8.455 6.207 10.002 1.00 94.69 84 VAL A CA 1
ATOM 644 C C . VAL A 1 84 ? -7.057 6.548 9.507 1.00 94.69 84 VAL A C 1
ATOM 646 O O . VAL A 1 84 ? -6.774 7.708 9.218 1.00 94.69 84 VAL A O 1
ATOM 649 N N . ILE A 1 85 ? -6.186 5.544 9.431 1.00 94.12 85 ILE A N 1
ATOM 650 C CA . ILE A 1 85 ? -4.801 5.662 8.971 1.00 94.12 85 ILE A CA 1
ATOM 651 C C . ILE A 1 85 ? -4.668 4.862 7.675 1.00 94.12 85 ILE A C 1
ATOM 653 O O . ILE A 1 85 ? -4.543 3.637 7.702 1.00 94.12 85 ILE A O 1
ATOM 657 N N . SER A 1 86 ? -4.694 5.557 6.537 1.00 91.00 86 SER A N 1
ATOM 658 C CA . SER A 1 86 ? -4.641 4.945 5.203 1.00 91.00 86 SER A CA 1
ATOM 659 C C . SER A 1 86 ? -3.381 5.357 4.453 1.00 91.00 86 SER A C 1
ATOM 661 O O . SER A 1 86 ? -2.953 6.502 4.550 1.00 91.00 86 SER A O 1
ATOM 663 N N . ASN A 1 87 ? -2.825 4.446 3.653 1.00 90.31 87 ASN A N 1
ATOM 664 C CA . ASN A 1 87 ? -1.746 4.756 2.712 1.00 90.31 87 ASN A CA 1
ATOM 665 C C . ASN A 1 87 ? -2.239 5.438 1.425 1.00 90.31 87 ASN A C 1
ATOM 667 O O . ASN A 1 87 ? -1.431 5.957 0.656 1.00 90.31 87 ASN A O 1
ATOM 671 N N . GLY A 1 88 ? -3.556 5.474 1.195 1.00 83.31 88 GLY A N 1
ATOM 672 C CA . GLY A 1 88 ? -4.140 6.150 0.045 1.00 83.31 88 GLY A CA 1
ATOM 673 C C . GLY A 1 88 ? -4.017 7.672 0.139 1.00 83.31 88 GLY A C 1
ATOM 674 O O . GLY A 1 88 ? -4.230 8.262 1.191 1.00 83.31 88 GLY A O 1
ATOM 675 N N . LEU A 1 89 ? -3.750 8.323 -0.992 1.00 82.94 89 LEU A N 1
ATOM 676 C CA . LEU A 1 89 ? -3.658 9.785 -1.104 1.00 82.94 89 LEU A CA 1
ATOM 677 C C . LEU A 1 89 ? -4.971 10.420 -1.576 1.00 82.94 89 LEU A C 1
ATOM 679 O O . LEU A 1 89 ? -4.973 11.359 -2.363 1.00 82.94 89 LEU A O 1
ATOM 683 N N . ARG A 1 90 ? -6.111 9.852 -1.169 1.00 83.88 90 ARG A N 1
ATOM 684 C CA . ARG A 1 90 ? -7.398 10.490 -1.454 1.00 83.88 90 ARG A CA 1
ATOM 685 C C . ARG A 1 90 ? -7.510 11.784 -0.635 1.00 83.88 90 ARG A C 1
ATOM 687 O O . ARG A 1 90 ? -7.121 11.757 0.537 1.00 83.88 90 ARG A O 1
ATOM 694 N N . PRO A 1 91 ? -8.110 12.844 -1.206 1.00 85.25 91 PRO A N 1
ATOM 695 C CA . PRO A 1 91 ? -8.500 14.019 -0.443 1.00 85.25 91 PRO A CA 1
ATOM 696 C C . PRO A 1 91 ? -9.290 13.624 0.812 1.00 85.25 91 PRO A C 1
ATOM 698 O O . PRO A 1 91 ? -10.107 12.697 0.782 1.00 85.25 91 PRO A O 1
ATOM 701 N N . ILE A 1 92 ? -9.031 14.302 1.930 1.00 88.31 92 ILE A N 1
ATOM 702 C CA . ILE A 1 92 ? -9.628 13.961 3.230 1.00 88.31 92 ILE A CA 1
ATOM 703 C C . ILE A 1 92 ? -11.154 14.111 3.208 1.00 88.31 92 ILE A C 1
ATOM 705 O O . ILE A 1 92 ? -11.864 13.225 3.682 1.00 88.31 92 ILE A O 1
ATOM 709 N N . ASP A 1 93 ? -11.665 15.168 2.582 1.00 88.19 93 ASP A N 1
ATOM 710 C CA . ASP A 1 93 ? -13.096 15.396 2.347 1.00 88.19 93 ASP A CA 1
ATOM 711 C C . ASP A 1 93 ? -13.733 14.266 1.520 1.00 88.19 93 ASP A C 1
ATOM 713 O O . ASP A 1 93 ? -14.816 13.780 1.848 1.00 88.19 93 ASP A O 1
ATOM 717 N N . ALA A 1 94 ? -13.034 13.757 0.503 1.00 87.81 94 ALA A N 1
ATOM 718 C CA . ALA A 1 94 ? -13.494 12.612 -0.276 1.00 87.81 94 ALA A CA 1
ATOM 719 C C . ALA A 1 94 ? -13.556 11.321 0.562 1.00 87.81 94 ALA A C 1
ATOM 721 O O . ALA A 1 94 ? -14.452 10.498 0.354 1.00 87.81 94 ALA A O 1
ATOM 722 N N . ILE A 1 95 ? -12.638 11.130 1.519 1.00 90.25 95 ILE A N 1
ATOM 723 C CA . ILE A 1 95 ? -12.679 9.996 2.459 1.00 90.25 95 ILE A CA 1
ATOM 724 C C . ILE A 1 95 ? -13.863 10.140 3.420 1.00 90.25 95 ILE A C 1
ATOM 726 O O . ILE A 1 95 ? -14.599 9.172 3.617 1.00 90.25 95 ILE A O 1
ATOM 730 N N . HIS A 1 96 ? -14.093 11.331 3.973 1.00 91.69 96 HIS A N 1
ATOM 731 C CA . HIS A 1 96 ? -15.243 11.597 4.840 1.00 91.69 96 HIS A CA 1
ATOM 732 C C . HIS A 1 96 ? -16.572 11.407 4.120 1.00 91.69 96 HIS A C 1
ATOM 734 O O . HIS A 1 96 ? -17.455 10.713 4.627 1.00 91.69 96 HIS A O 1
ATOM 740 N N . LYS A 1 97 ? -16.696 11.925 2.895 1.00 90.69 97 LYS A N 1
ATOM 741 C CA . LYS A 1 97 ? -17.876 11.690 2.066 1.00 90.69 97 LYS A CA 1
ATOM 742 C C . LYS A 1 97 ? -18.118 10.193 1.862 1.00 90.69 97 LYS A C 1
ATOM 744 O O . LYS A 1 97 ? -19.237 9.723 2.032 1.00 90.69 97 LYS A O 1
ATOM 749 N N . LYS A 1 98 ? -17.064 9.440 1.541 1.00 90.50 98 LYS A N 1
ATOM 750 C CA . LYS A 1 98 ? -17.125 7.988 1.337 1.00 90.50 98 LYS A CA 1
ATOM 751 C C . LYS A 1 98 ? -17.561 7.239 2.601 1.00 90.50 98 LYS A C 1
ATOM 753 O O . LYS A 1 98 ? -18.361 6.318 2.498 1.00 90.50 98 LYS A O 1
ATOM 758 N N . LEU A 1 99 ? -17.070 7.638 3.777 1.00 91.81 99 LEU A N 1
ATOM 759 C CA . LEU A 1 99 ? -17.532 7.120 5.069 1.00 91.81 99 LEU A CA 1
ATOM 760 C C . LEU A 1 99 ? -19.038 7.389 5.254 1.00 91.81 99 LEU A C 1
ATOM 762 O O . LEU A 1 99 ? -19.805 6.458 5.497 1.00 91.81 99 LEU A O 1
ATOM 766 N N . ASN A 1 100 ? -19.487 8.627 5.057 1.00 90.75 100 ASN A N 1
ATOM 767 C CA . ASN A 1 100 ? -20.896 8.999 5.221 1.00 90.75 100 ASN A CA 1
ATOM 768 C C . ASN A 1 100 ? -21.818 8.227 4.265 1.00 90.75 100 ASN A C 1
ATOM 770 O O . ASN A 1 100 ? -22.800 7.623 4.702 1.00 90.75 100 ASN A O 1
ATOM 774 N N . ASP A 1 101 ? -21.463 8.181 2.976 1.00 91.06 101 ASP A N 1
ATOM 775 C CA . ASP A 1 101 ? -22.212 7.466 1.932 1.00 91.06 101 ASP A CA 1
ATOM 776 C C . ASP A 1 101 ? -22.385 5.971 2.264 1.00 91.06 101 ASP A C 1
ATOM 778 O O . ASP A 1 101 ? -23.308 5.314 1.781 1.00 91.06 101 ASP A O 1
ATOM 782 N N . TRP A 1 102 ? -21.494 5.418 3.089 1.00 92.50 102 TRP A N 1
ATOM 783 C CA . TRP A 1 102 ? -21.438 4.004 3.447 1.00 92.50 102 TRP A CA 1
ATOM 784 C C . TRP A 1 102 ? -21.902 3.696 4.870 1.00 92.50 102 TRP A C 1
ATOM 786 O O . TRP A 1 102 ? -21.641 2.611 5.394 1.00 92.50 102 TRP A O 1
ATOM 796 N N . GLY A 1 103 ? -22.652 4.617 5.474 1.00 89.69 103 GLY A N 1
ATOM 797 C CA . GLY A 1 103 ? -23.369 4.372 6.722 1.00 89.69 103 GLY A CA 1
ATOM 798 C C . GLY A 1 103 ? -22.522 4.532 7.982 1.00 89.69 103 GLY A C 1
ATOM 799 O O . GLY A 1 103 ? -22.934 4.077 9.052 1.00 89.69 103 GLY A O 1
ATOM 800 N N . PHE A 1 104 ? -21.361 5.180 7.886 1.00 90.06 104 PHE A N 1
ATOM 801 C CA . PHE A 1 104 ? -20.624 5.672 9.047 1.00 90.06 104 PHE A CA 1
ATOM 802 C C . PHE A 1 104 ? -21.283 6.998 9.454 1.00 90.06 104 PHE A C 1
ATOM 804 O O . PHE A 1 104 ? -21.039 8.036 8.852 1.00 90.06 104 PHE A O 1
ATOM 811 N N . THR A 1 105 ? -22.218 6.950 10.404 1.00 76.19 105 THR A N 1
ATOM 812 C CA . THR A 1 105 ? -23.224 8.004 10.646 1.00 76.19 105 THR A CA 1
ATOM 813 C C . THR A 1 105 ? -22.744 9.102 11.598 1.00 76.19 105 THR A C 1
ATOM 815 O O . THR A 1 105 ? -23.543 9.642 12.361 1.00 76.19 105 THR A O 1
ATOM 818 N N . VAL A 1 106 ? -21.445 9.395 11.633 1.00 65.81 106 VAL A N 1
ATOM 819 C CA . VAL A 1 106 ? -20.856 10.244 12.678 1.00 65.81 106 VAL A CA 1
ATOM 820 C C . VAL A 1 106 ? -20.240 11.506 12.068 1.00 65.81 106 VAL A C 1
ATOM 822 O O . VAL A 1 106 ? -19.624 11.403 11.007 1.00 65.81 106 VAL A O 1
ATOM 825 N N . PRO A 1 107 ? -20.399 12.692 12.700 1.00 70.25 107 PRO A N 1
ATOM 826 C CA . PRO A 1 107 ? -19.849 13.942 12.184 1.00 70.25 107 PRO A CA 1
ATOM 827 C C . PRO A 1 107 ? -18.355 13.844 11.868 1.00 70.25 107 PRO A C 1
ATOM 829 O O . PRO A 1 107 ? -17.600 13.219 12.612 1.00 70.25 107 PRO A O 1
ATOM 832 N N . GLU A 1 108 ? -17.918 14.526 10.806 1.00 69.31 108 GLU A N 1
ATOM 833 C CA . GLU A 1 108 ? -16.523 14.509 10.334 1.00 69.31 108 GLU A CA 1
ATOM 834 C C . GLU A 1 108 ? -15.509 14.827 11.444 1.00 69.31 108 GLU A C 1
ATOM 836 O O . GLU A 1 108 ? -14.423 14.257 11.477 1.00 69.31 108 GLU A O 1
ATOM 841 N N . ALA A 1 109 ? -15.893 15.665 12.410 1.00 73.00 109 ALA A N 1
ATOM 842 C CA . ALA A 1 109 ? -15.059 16.036 13.549 1.00 73.00 109 ALA A CA 1
ATOM 843 C C . ALA A 1 109 ? -14.714 14.873 14.508 1.00 73.00 109 ALA A C 1
ATOM 845 O O . ALA A 1 109 ? -13.763 14.999 15.278 1.00 73.00 109 ALA A O 1
ATOM 846 N N . GLU A 1 110 ? -15.461 13.762 14.503 1.00 80.94 110 GLU A N 1
ATOM 847 C CA . GLU A 1 110 ? -15.247 12.647 15.444 1.00 80.94 110 GLU A CA 1
ATOM 848 C C . GLU A 1 110 ? -14.363 11.518 14.887 1.00 80.94 110 GLU A C 1
ATOM 850 O O . GLU A 1 110 ? -13.845 10.712 15.664 1.00 80.94 110 GLU A O 1
ATOM 855 N N . ILE A 1 111 ? -14.160 11.454 13.565 1.00 86.44 111 ILE A N 1
ATOM 856 C CA . ILE A 1 111 ? -13.251 10.492 12.925 1.00 86.44 111 ILE A CA 1
ATOM 857 C C . ILE A 1 111 ? -12.070 11.260 12.351 1.00 86.44 111 ILE A C 1
ATOM 859 O O . ILE A 1 111 ? -12.172 11.873 11.295 1.00 86.44 111 ILE A O 1
ATOM 863 N N . LYS A 1 112 ? -10.906 11.191 12.997 1.00 90.19 112 LYS A N 1
ATOM 864 C CA . LYS A 1 112 ? -9.716 11.843 12.443 1.00 90.19 112 LYS A CA 1
ATOM 865 C C . LYS A 1 112 ? -9.079 10.954 11.377 1.00 90.19 112 LYS A C 1
ATOM 867 O O . LYS A 1 112 ? -8.568 9.875 11.677 1.00 90.19 112 LYS A O 1
ATOM 872 N N . VAL A 1 113 ? -9.093 11.415 10.131 1.00 91.62 113 VAL A N 1
ATOM 873 C CA . VAL A 1 113 ? -8.422 10.744 9.011 1.00 91.62 113 VAL A CA 1
ATOM 874 C C . VAL A 1 113 ? -7.008 11.301 8.860 1.00 91.62 113 VAL A C 1
ATOM 876 O O . VAL A 1 113 ? -6.807 12.515 8.852 1.00 91.62 113 VAL A O 1
ATOM 879 N N . ILE A 1 114 ? -6.025 10.416 8.723 1.00 91.00 114 ILE A N 1
ATOM 880 C CA . ILE A 1 114 ? -4.650 10.779 8.392 1.00 91.00 114 ILE A CA 1
ATOM 881 C C . ILE A 1 114 ? -4.116 9.880 7.281 1.00 91.00 114 ILE A C 1
ATOM 883 O O . ILE A 1 114 ? -4.322 8.664 7.267 1.00 91.00 114 ILE A O 1
ATOM 887 N N . THR A 1 115 ? -3.428 10.503 6.332 1.00 92.50 115 THR A N 1
ATOM 888 C CA . THR A 1 115 ? -2.818 9.831 5.188 1.00 92.50 115 THR A CA 1
ATOM 889 C C . THR A 1 115 ? -1.437 10.426 4.929 1.00 92.50 115 THR A C 1
ATOM 891 O O . THR A 1 115 ? -1.147 11.533 5.383 1.00 92.50 115 THR A O 1
ATOM 894 N N . PRO A 1 116 ? -0.566 9.760 4.160 1.00 92.31 116 PRO A N 1
ATOM 895 C CA . PRO A 1 116 ? 0.692 10.355 3.720 1.00 92.31 116 PRO A CA 1
ATOM 896 C C . PRO A 1 116 ? 0.498 11.709 3.023 1.00 92.31 116 PRO A C 1
ATOM 898 O O . PRO A 1 116 ? 1.360 12.576 3.124 1.00 92.31 116 PRO A O 1
ATOM 901 N N . GLY A 1 117 ? -0.650 11.925 2.371 1.00 89.25 117 GLY A N 1
ATOM 902 C CA . GLY A 1 117 ? -0.987 13.174 1.686 1.00 89.25 117 GLY A CA 1
ATOM 903 C C . GLY A 1 117 ? -1.121 14.362 2.635 1.00 89.25 117 GLY A C 1
ATOM 904 O O . GLY A 1 117 ? -0.831 15.488 2.241 1.00 89.25 117 GLY A O 1
ATOM 905 N N . THR A 1 118 ? -1.459 14.131 3.908 1.00 87.62 118 THR A N 1
ATOM 906 C CA . THR A 1 118 ? -1.568 15.215 4.896 1.00 87.62 118 THR A CA 1
ATOM 907 C C . THR A 1 118 ? -0.209 15.770 5.312 1.00 87.62 118 THR A C 1
ATOM 909 O O . THR A 1 118 ? -0.133 16.926 5.715 1.00 87.62 118 THR A O 1
ATOM 912 N N . ILE A 1 119 ? 0.858 14.966 5.225 1.00 91.12 119 ILE A N 1
ATOM 913 C CA . ILE A 1 119 ? 2.211 15.354 5.658 1.00 91.12 119 ILE A CA 1
ATOM 914 C C . ILE A 1 119 ? 3.176 15.581 4.490 1.00 91.12 119 ILE A C 1
ATOM 916 O O . ILE A 1 119 ? 4.143 16.327 4.631 1.00 91.12 119 ILE A O 1
ATOM 920 N N . LEU A 1 120 ? 2.915 14.973 3.328 1.00 94.00 120 LEU A N 1
ATOM 921 C CA . LEU A 1 120 ? 3.797 15.011 2.161 1.00 94.00 120 LEU A CA 1
ATOM 922 C C . LEU A 1 120 ? 4.165 16.441 1.717 1.00 94.00 120 LEU A C 1
ATOM 924 O O . LEU A 1 120 ? 5.358 16.679 1.518 1.00 94.00 120 LEU A O 1
ATOM 928 N N . PRO A 1 121 ? 3.232 17.414 1.607 1.00 93.00 121 PRO A N 1
ATOM 929 C CA . PRO A 1 121 ? 3.602 18.778 1.235 1.00 93.00 121 PRO A CA 1
ATOM 930 C C . PRO A 1 121 ? 4.570 19.422 2.235 1.00 93.00 121 PRO A C 1
ATOM 932 O O . PRO A 1 121 ? 5.573 20.004 1.833 1.00 93.00 121 PRO A O 1
ATOM 935 N N . GLU A 1 122 ? 4.308 19.283 3.540 1.00 91.06 122 GLU A N 1
ATOM 936 C CA . GLU A 1 122 ? 5.167 19.837 4.595 1.00 91.06 122 GLU A CA 1
ATOM 937 C C . GLU A 1 122 ? 6.565 19.203 4.562 1.00 91.06 122 GLU A C 1
ATOM 939 O O . GLU A 1 122 ? 7.575 19.894 4.700 1.00 91.06 122 GLU A O 1
ATOM 944 N N . MET A 1 123 ? 6.636 17.889 4.339 1.00 92.88 123 MET A N 1
ATOM 945 C CA . MET A 1 123 ? 7.905 17.172 4.221 1.00 92.88 123 MET A CA 1
ATOM 946 C C . MET A 1 123 ? 8.698 17.599 2.986 1.00 92.88 123 MET A C 1
ATOM 948 O O . MET A 1 123 ? 9.909 17.787 3.081 1.00 92.88 123 MET A O 1
ATOM 952 N N . LEU A 1 124 ? 8.031 17.798 1.847 1.00 96.19 124 LEU A N 1
ATOM 953 C CA . LEU A 1 124 ? 8.674 18.273 0.622 1.00 96.19 124 LEU A CA 1
ATOM 954 C C . LEU A 1 124 ? 9.190 19.704 0.768 1.00 96.19 124 LEU A C 1
ATOM 956 O O . LEU A 1 124 ? 10.307 19.974 0.341 1.00 96.19 124 LEU A O 1
ATOM 960 N N . LEU A 1 125 ? 8.442 20.595 1.422 1.00 94.38 125 LEU A N 1
ATOM 961 C CA . LEU A 1 125 ? 8.872 21.976 1.681 1.00 94.38 125 LEU A CA 1
ATOM 962 C C . LEU A 1 125 ? 10.131 22.064 2.564 1.00 94.38 125 LEU A C 1
ATOM 964 O O . LEU A 1 125 ? 10.856 23.054 2.498 1.00 94.38 125 LEU A O 1
ATOM 968 N N . LYS A 1 126 ? 10.422 21.024 3.357 1.00 93.38 126 LYS A N 1
ATOM 969 C CA . LYS A 1 126 ? 11.655 20.904 4.157 1.00 93.38 126 LYS A CA 1
ATOM 970 C C . LYS A 1 126 ? 12.845 20.344 3.370 1.00 93.38 126 LYS A C 1
ATOM 972 O O . LYS A 1 126 ? 13.956 20.325 3.897 1.00 93.38 126 LYS A O 1
ATOM 977 N N . VAL A 1 127 ? 12.654 19.873 2.134 1.00 94.56 127 VAL A N 1
ATOM 978 C CA . VAL A 1 127 ? 13.757 19.374 1.301 1.00 94.56 127 VAL A CA 1
ATOM 979 C C . VAL A 1 127 ? 14.640 20.542 0.860 1.00 94.56 127 VAL A C 1
ATOM 981 O O . VAL A 1 127 ? 14.176 21.516 0.265 1.00 94.56 127 VAL A O 1
ATOM 984 N N . ASN A 1 128 ? 15.945 20.426 1.114 1.00 88.25 128 ASN A N 1
ATOM 985 C CA . ASN A 1 128 ? 16.918 21.452 0.751 1.00 88.25 128 ASN A CA 1
ATOM 986 C C . ASN A 1 128 ? 16.866 21.774 -0.748 1.00 88.25 128 ASN A C 1
ATOM 988 O O . ASN A 1 128 ? 17.048 20.904 -1.599 1.00 88.25 128 ASN A O 1
ATOM 992 N N . GLY A 1 129 ? 16.656 23.053 -1.065 1.00 84.50 129 GLY A N 1
ATOM 993 C CA . GLY A 1 129 ? 16.609 23.530 -2.446 1.00 84.50 129 GLY A CA 1
ATOM 994 C C . GLY A 1 129 ? 15.355 23.112 -3.217 1.00 84.50 129 GLY A C 1
ATOM 995 O O . GLY A 1 129 ? 15.379 23.174 -4.442 1.00 84.50 129 GLY A O 1
ATOM 996 N N . VAL A 1 130 ? 14.275 22.696 -2.540 1.00 92.50 130 VAL A N 1
ATOM 997 C CA . VAL A 1 130 ? 12.979 22.444 -3.195 1.00 92.50 130 VAL A CA 1
ATOM 998 C C . VAL A 1 130 ? 12.421 23.710 -3.849 1.00 92.50 130 VAL A C 1
ATOM 1000 O O . VAL A 1 130 ? 11.886 23.653 -4.954 1.00 92.50 130 VAL A O 1
ATOM 1003 N N . ASN A 1 131 ? 12.628 24.873 -3.223 1.00 89.88 131 ASN A N 1
ATOM 1004 C CA . ASN A 1 131 ? 12.230 26.163 -3.777 1.00 89.88 131 ASN A CA 1
ATOM 1005 C C . ASN A 1 131 ? 12.998 26.443 -5.073 1.00 89.88 131 ASN A C 1
ATOM 1007 O O . ASN A 1 131 ? 14.224 26.523 -5.083 1.00 89.88 131 ASN A O 1
ATOM 1011 N N . GLY A 1 132 ? 12.261 26.598 -6.173 1.00 86.38 132 GLY A N 1
ATOM 1012 C CA . GLY A 1 132 ? 12.820 26.826 -7.508 1.00 86.38 132 GLY A CA 1
ATOM 1013 C C . GLY A 1 132 ? 13.075 25.550 -8.317 1.00 86.38 132 GLY A C 1
ATOM 1014 O O . GLY A 1 132 ? 13.167 25.648 -9.542 1.00 86.38 132 GLY A O 1
ATOM 1015 N N . LYS A 1 133 ? 13.089 24.375 -7.677 1.00 96.12 133 LYS A N 1
ATOM 1016 C CA . LYS A 1 133 ? 13.262 23.062 -8.314 1.00 96.12 133 LYS A CA 1
ATOM 1017 C C . LYS A 1 133 ? 11.941 22.302 -8.432 1.00 96.12 133 LYS A C 1
ATOM 1019 O O . LYS A 1 133 ? 10.897 22.760 -7.977 1.00 96.12 133 LYS A O 1
ATOM 1024 N N . THR A 1 134 ? 12.000 21.150 -9.091 1.00 97.69 134 THR A N 1
ATOM 1025 C CA . THR A 1 134 ? 10.846 20.303 -9.405 1.00 97.69 134 THR A CA 1
ATOM 1026 C C . THR A 1 134 ? 10.845 19.035 -8.552 1.00 97.69 134 THR A C 1
ATOM 1028 O O . THR A 1 134 ? 11.898 18.459 -8.266 1.00 97.69 134 THR A O 1
ATOM 1031 N N . VAL A 1 135 ? 9.657 18.583 -8.161 1.00 98.00 135 VAL A N 1
ATOM 1032 C CA . VAL A 1 135 ? 9.399 17.263 -7.581 1.00 98.00 135 VAL A CA 1
ATOM 1033 C C . VAL A 1 135 ? 8.958 16.320 -8.702 1.00 98.00 135 VAL A C 1
ATOM 1035 O O . VAL A 1 135 ? 7.996 16.605 -9.412 1.00 98.00 135 VAL A O 1
ATOM 1038 N N . PHE A 1 136 ? 9.646 15.192 -8.864 1.00 97.88 136 PHE A N 1
ATOM 1039 C CA . PHE A 1 136 ? 9.199 14.122 -9.753 1.00 97.88 136 PHE A CA 1
ATOM 1040 C C . PHE A 1 136 ? 8.261 13.187 -8.983 1.00 97.88 136 PHE A C 1
ATOM 1042 O O . PHE A 1 136 ? 8.668 12.570 -7.999 1.00 97.88 136 PHE A O 1
ATOM 1049 N N . LEU A 1 137 ? 7.014 13.062 -9.422 1.00 97.25 137 LEU A N 1
ATOM 1050 C CA . LEU A 1 137 ? 6.010 12.192 -8.824 1.00 97.25 137 LEU A CA 1
ATOM 1051 C C . LEU A 1 137 ? 5.798 10.953 -9.701 1.00 97.25 137 LEU A C 1
ATOM 1053 O O . LEU A 1 137 ? 5.347 11.052 -10.839 1.00 97.25 137 LEU A O 1
ATOM 1057 N N . SER A 1 138 ? 6.061 9.770 -9.151 1.00 96.00 138 SER A N 1
ATOM 1058 C CA . SER A 1 138 ? 5.446 8.530 -9.631 1.00 96.00 138 SER A CA 1
ATOM 1059 C C . SER A 1 138 ? 4.142 8.359 -8.862 1.00 96.00 138 SER A C 1
ATOM 1061 O O . SER A 1 138 ? 4.148 7.933 -7.711 1.00 96.00 138 SER A O 1
ATOM 1063 N N . GLY A 1 139 ? 3.034 8.808 -9.445 1.00 92.75 139 GLY A N 1
ATOM 1064 C CA . GLY A 1 139 ? 1.745 8.853 -8.765 1.00 92.75 139 GLY A CA 1
ATOM 1065 C C . GLY A 1 139 ? 0.637 9.447 -9.627 1.00 92.75 139 GLY A C 1
ATOM 1066 O O . GLY A 1 139 ? 0.835 9.715 -10.813 1.00 92.75 139 GLY A O 1
ATOM 1067 N N . SER A 1 140 ? -0.530 9.665 -9.022 1.00 89.56 140 SER A N 1
ATOM 1068 C CA . SER A 1 140 ? -1.689 10.223 -9.729 1.00 89.56 140 SER A CA 1
ATOM 1069 C C . SER A 1 140 ? -1.626 11.743 -9.945 1.00 89.56 140 SER A C 1
ATOM 1071 O O . SER A 1 140 ? -1.021 12.483 -9.167 1.00 89.56 140 SER A O 1
ATOM 1073 N N . ASP A 1 141 ? -2.335 12.220 -10.965 1.00 89.75 141 ASP A N 1
ATOM 1074 C CA . ASP A 1 141 ? -2.542 13.639 -11.272 1.00 89.75 141 ASP A CA 1
ATOM 1075 C C . ASP A 1 141 ? -3.268 14.395 -10.147 1.00 89.75 141 ASP A C 1
ATOM 1077 O O . ASP A 1 141 ? -3.050 15.587 -9.948 1.00 89.75 141 ASP A O 1
ATOM 1081 N N . THR A 1 142 ? -4.112 13.699 -9.385 1.00 87.12 142 THR A N 1
ATOM 1082 C CA . THR A 1 142 ? -4.813 14.257 -8.222 1.00 87.12 142 THR A CA 1
ATOM 1083 C C . THR A 1 142 ? -3.808 14.680 -7.154 1.00 87.12 142 THR A C 1
ATOM 1085 O O . THR A 1 142 ? -3.853 15.807 -6.673 1.00 87.12 142 THR A O 1
ATOM 1088 N N . VAL A 1 143 ? -2.833 13.817 -6.865 1.00 89.88 143 VAL A N 1
ATOM 1089 C CA . VAL A 1 143 ? -1.748 14.106 -5.915 1.00 89.88 143 VAL A CA 1
ATOM 1090 C C . VAL A 1 143 ? -0.862 15.230 -6.435 1.00 89.88 143 VAL A C 1
ATOM 1092 O O . VAL A 1 143 ? -0.480 16.115 -5.675 1.00 89.88 143 VAL A O 1
ATOM 1095 N N . GLN A 1 144 ? -0.557 15.231 -7.736 1.00 93.62 144 GLN A N 1
ATOM 1096 C CA . GLN A 1 144 ? 0.186 16.326 -8.355 1.00 93.62 144 GLN A CA 1
ATOM 1097 C C . GLN A 1 144 ? -0.513 17.675 -8.128 1.00 93.62 144 GLN A C 1
ATOM 1099 O O . GLN A 1 144 ? 0.122 18.601 -7.626 1.00 93.62 144 GLN A O 1
ATOM 1104 N N 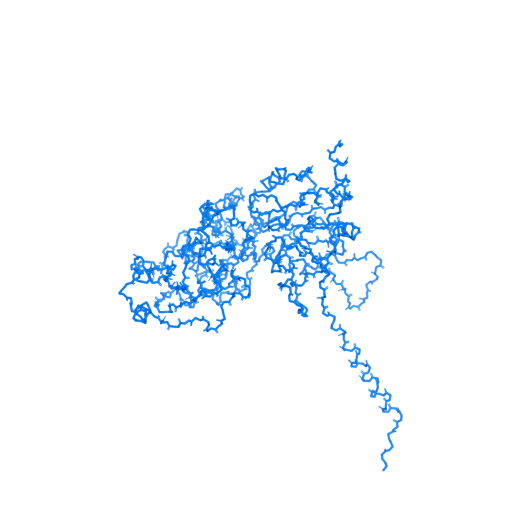. LYS A 1 145 ? -1.818 17.766 -8.406 1.00 92.06 145 LYS A N 1
ATOM 1105 C CA . LYS A 1 145 ? -2.609 18.992 -8.209 1.00 92.06 145 LYS A CA 1
ATOM 1106 C C . LYS A 1 145 ? -2.626 19.449 -6.750 1.00 92.06 145 LYS A C 1
ATOM 1108 O O . LYS A 1 145 ? -2.528 20.645 -6.486 1.00 92.06 145 LYS A O 1
ATOM 1113 N N . GLU A 1 146 ? -2.720 18.522 -5.796 1.00 89.94 146 GLU A N 1
ATOM 1114 C CA . GLU A 1 146 ? -2.656 18.850 -4.364 1.00 89.94 146 GLU A CA 1
ATOM 1115 C C . GLU A 1 146 ? -1.305 19.458 -3.968 1.00 89.94 146 GLU A C 1
ATOM 1117 O O . GLU A 1 146 ? -1.259 20.437 -3.222 1.00 89.94 146 GLU A O 1
ATOM 1122 N N . LEU A 1 147 ? -0.202 18.909 -4.481 1.00 93.38 147 LEU A N 1
ATOM 1123 C CA . LEU A 1 147 ? 1.141 19.432 -4.230 1.00 93.38 147 LEU A CA 1
ATOM 1124 C C . LEU A 1 147 ? 1.362 20.792 -4.909 1.00 93.38 147 LEU A C 1
ATOM 1126 O O . LEU A 1 147 ? 1.919 21.704 -4.294 1.00 93.38 147 LEU A O 1
ATOM 1130 N N . GLU A 1 148 ? 0.887 20.958 -6.143 1.00 95.00 148 GLU A N 1
ATOM 1131 C CA . GLU A 1 148 ? 0.932 22.227 -6.881 1.00 95.00 148 GLU A CA 1
ATOM 1132 C C . GLU A 1 148 ? 0.132 23.326 -6.175 1.00 95.00 148 GLU A C 1
ATOM 1134 O O . GLU A 1 148 ? 0.613 24.452 -6.043 1.00 95.00 148 GLU A O 1
ATOM 1139 N N . ALA A 1 149 ? -1.035 22.994 -5.613 1.00 92.94 149 ALA A N 1
ATOM 1140 C CA . ALA A 1 149 ? -1.830 23.914 -4.799 1.00 92.94 149 ALA A CA 1
ATOM 1141 C C . ALA A 1 149 ? -1.105 24.375 -3.518 1.00 92.94 149 ALA A C 1
ATOM 1143 O O . ALA A 1 149 ? -1.470 25.393 -2.930 1.00 92.94 149 ALA A O 1
ATOM 1144 N N . LYS A 1 150 ? -0.063 23.654 -3.082 1.00 93.38 150 LYS A N 1
ATOM 1145 C CA . LYS A 1 150 ? 0.831 24.039 -1.975 1.00 93.38 150 LYS A CA 1
ATOM 1146 C C . LYS A 1 150 ? 2.088 24.783 -2.444 1.00 93.38 150 LYS A C 1
ATOM 1148 O O . LYS A 1 150 ? 2.978 25.032 -1.635 1.00 93.38 150 LYS A O 1
ATOM 1153 N N . GLY A 1 151 ? 2.156 25.165 -3.721 1.00 93.56 151 GLY A N 1
ATOM 1154 C CA . GLY A 1 151 ? 3.242 25.959 -4.300 1.00 93.56 151 GLY A CA 1
ATOM 1155 C C . GLY A 1 151 ? 4.454 25.149 -4.769 1.00 93.56 151 GLY A C 1
ATOM 1156 O O . GLY A 1 151 ? 5.481 25.737 -5.108 1.00 93.56 151 GLY A O 1
ATOM 1157 N N . LEU A 1 152 ? 4.365 23.816 -4.797 1.00 95.94 152 LEU A N 1
ATOM 1158 C CA . LEU A 1 152 ? 5.431 22.955 -5.310 1.00 95.94 152 LEU A CA 1
ATOM 1159 C C . LEU A 1 152 ? 5.340 22.849 -6.838 1.00 95.94 152 LEU A C 1
ATOM 1161 O O . LEU A 1 152 ? 4.255 22.731 -7.397 1.00 95.94 152 LEU A O 1
ATOM 1165 N N . LYS A 1 153 ? 6.482 22.830 -7.530 1.00 96.62 153 LYS A N 1
ATOM 1166 C CA . LYS A 1 153 ? 6.526 22.464 -8.955 1.00 96.62 153 LYS A CA 1
ATOM 1167 C C . LYS A 1 153 ? 6.599 20.949 -9.060 1.00 96.62 153 LYS A C 1
ATOM 1169 O O . LYS A 1 153 ? 7.539 20.363 -8.523 1.00 96.62 153 LYS A O 1
ATOM 1174 N N . VAL A 1 154 ? 5.652 20.318 -9.743 1.00 96.88 154 VAL A N 1
ATOM 1175 C CA . VAL A 1 154 ? 5.556 18.855 -9.807 1.00 96.88 154 VAL A CA 1
ATOM 1176 C C . VAL A 1 154 ? 5.430 18.389 -11.255 1.00 96.88 154 VAL A C 1
ATOM 1178 O O . VAL A 1 154 ? 4.802 19.049 -12.075 1.00 96.88 154 VAL A O 1
ATOM 1181 N N . ILE A 1 155 ? 6.053 17.257 -11.576 1.00 96.00 155 ILE A N 1
ATOM 1182 C CA . ILE A 1 155 ? 5.902 16.563 -12.862 1.00 96.00 155 ILE A CA 1
ATOM 1183 C C . ILE A 1 155 ? 5.704 15.069 -12.639 1.00 96.00 155 ILE A C 1
ATOM 1185 O O . ILE A 1 155 ? 6.024 14.544 -11.575 1.00 96.00 155 ILE A O 1
ATOM 1189 N N . GLY A 1 156 ? 5.262 14.370 -13.681 1.00 93.25 156 GLY A N 1
ATOM 1190 C CA . GLY A 1 156 ? 5.184 12.913 -13.691 1.00 93.25 156 GLY A CA 1
ATOM 1191 C C . GLY A 1 156 ? 3.873 12.348 -13.152 1.00 93.25 156 GLY A C 1
ATOM 1192 O O . GLY A 1 156 ? 3.658 11.156 -13.314 1.00 93.25 156 GLY A O 1
AT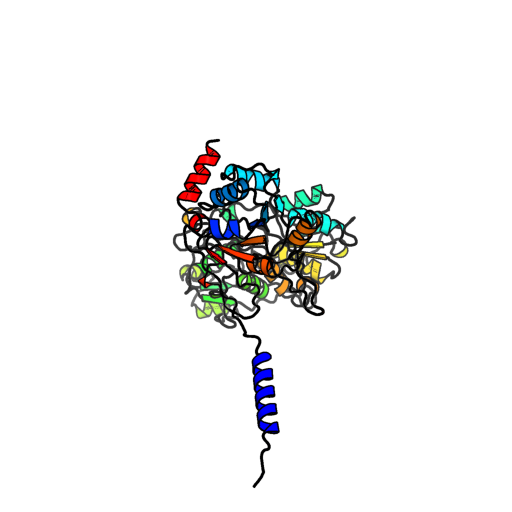OM 1193 N N . GLY A 1 157 ? 2.962 13.143 -12.587 1.00 91.25 157 GLY A N 1
ATOM 1194 C CA . GLY A 1 157 ? 1.620 12.667 -12.252 1.00 91.25 157 GLY A CA 1
ATOM 1195 C C . GLY A 1 157 ? 0.879 12.159 -13.494 1.00 91.25 157 GLY A C 1
ATOM 1196 O O . GLY A 1 157 ? 0.860 12.833 -14.523 1.00 91.25 157 GLY A O 1
ATOM 1197 N N . GLY A 1 158 ? 0.292 10.963 -13.408 1.00 85.56 158 GLY A N 1
ATOM 1198 C CA . GLY A 1 158 ? -0.525 10.362 -14.470 1.00 85.56 158 GLY A CA 1
ATOM 1199 C C . GLY A 1 158 ? -2.011 10.313 -14.091 1.00 85.56 158 GLY A C 1
ATOM 1200 O O . GLY A 1 158 ? -2.330 10.230 -12.902 1.00 85.56 158 GLY A O 1
ATOM 1201 N N . PRO A 1 159 ? -2.954 10.377 -15.044 1.00 81.50 159 PRO A N 1
ATOM 1202 C CA . PRO A 1 159 ? -4.375 10.253 -14.749 1.00 81.50 159 PRO A CA 1
ATOM 1203 C C . PRO A 1 159 ? -4.719 8.934 -14.051 1.00 81.50 159 PRO A C 1
ATOM 1205 O O . PRO A 1 159 ? -4.088 7.890 -14.225 1.00 81.50 159 PRO A O 1
ATOM 1208 N N . TYR A 1 160 ? -5.806 8.970 -13.286 1.00 72.75 160 TYR A N 1
ATOM 1209 C CA . TYR A 1 160 ? -6.420 7.755 -12.771 1.00 72.75 160 TYR A CA 1
ATOM 1210 C C . TYR A 1 160 ? -6.923 6.859 -13.916 1.00 72.75 160 TYR A C 1
ATOM 1212 O O . TYR A 1 160 ? -7.770 7.266 -14.716 1.00 72.75 160 TYR A O 1
ATOM 1220 N N . SER A 1 161 ? -6.462 5.607 -13.966 1.00 68.62 161 SER A N 1
ATOM 1221 C CA . SER A 1 161 ? -6.902 4.639 -14.975 1.00 68.62 161 SER A CA 1
ATOM 1222 C C . SER A 1 161 ? -8.121 3.852 -14.493 1.00 68.62 161 SER A C 1
ATOM 1224 O O . SER A 1 161 ? -8.010 2.913 -13.704 1.00 68.62 161 SER A O 1
ATOM 1226 N N . LYS A 1 162 ? -9.312 4.175 -15.016 1.00 62.56 162 LYS A N 1
ATOM 1227 C CA . LYS A 1 162 ? -10.518 3.352 -14.783 1.00 62.56 162 LYS A CA 1
ATOM 1228 C C . LYS A 1 162 ? -10.347 1.927 -15.328 1.00 62.56 162 LYS A C 1
ATOM 1230 O O . LYS A 1 162 ? -10.835 0.977 -14.716 1.00 62.56 162 LYS A O 1
ATOM 1235 N N . THR A 1 163 ? -9.627 1.759 -16.438 1.00 61.91 163 THR A N 1
ATOM 1236 C CA . THR A 1 163 ? -9.336 0.454 -17.062 1.00 61.91 163 THR A CA 1
ATOM 1237 C C . THR A 1 163 ? -8.536 -0.458 -16.134 1.00 61.91 163 THR A C 1
ATOM 1239 O O . THR A 1 163 ? -8.770 -1.668 -16.096 1.00 61.91 163 THR A O 1
ATOM 1242 N N . TYR A 1 164 ? -7.649 0.119 -15.315 1.00 68.19 164 TYR A N 1
ATOM 1243 C CA . TYR A 1 164 ? -6.895 -0.629 -14.312 1.00 68.19 164 TYR A CA 1
ATOM 1244 C C . TYR A 1 164 ? -7.803 -1.339 -13.299 1.00 68.19 164 TYR A C 1
ATOM 1246 O O . TYR A 1 164 ? -7.442 -2.409 -12.826 1.00 68.19 164 TYR A O 1
ATOM 1254 N N . HIS A 1 165 ? -9.006 -0.831 -13.028 1.00 63.66 165 HIS A N 1
ATOM 1255 C CA . HIS A 1 165 ? -9.910 -1.405 -12.027 1.00 63.66 165 HIS A CA 1
ATOM 1256 C C . HIS A 1 165 ? -11.100 -2.186 -12.592 1.00 63.66 165 HIS A C 1
ATOM 1258 O O . HIS A 1 165 ? -11.750 -2.909 -11.843 1.00 63.66 165 HIS A O 1
ATOM 1264 N N . THR A 1 166 ? -11.417 -2.042 -13.879 1.00 56.78 166 THR A N 1
ATOM 1265 C CA . THR A 1 166 ? -12.729 -2.459 -14.405 1.00 56.78 166 THR A CA 1
ATOM 1266 C C . THR A 1 166 ? -12.730 -3.825 -15.083 1.00 56.78 166 THR A C 1
ATOM 1268 O O . THR A 1 166 ? -13.728 -4.538 -14.983 1.00 56.78 166 THR A O 1
ATOM 1271 N N . GLU A 1 167 ? -11.631 -4.249 -15.713 1.00 60.06 167 GLU A N 1
ATOM 1272 C CA . GLU A 1 167 ? -11.598 -5.524 -16.439 1.00 60.06 167 GLU A CA 1
ATOM 1273 C C . GLU A 1 167 ? -10.199 -6.153 -16.427 1.00 60.06 167 GLU A C 1
ATOM 1275 O O . GLU A 1 167 ? -9.245 -5.581 -16.959 1.00 60.06 167 GLU A O 1
ATOM 1280 N N . VAL A 1 168 ? -10.080 -7.358 -15.864 1.00 63.47 168 VAL A N 1
ATOM 1281 C CA . VAL A 1 168 ? -8.902 -8.218 -16.046 1.00 63.47 168 VAL A CA 1
ATOM 1282 C C . VAL A 1 168 ? -9.222 -9.174 -17.198 1.00 63.47 168 VAL A C 1
ATOM 1284 O O . VAL A 1 168 ? -9.796 -10.244 -16.999 1.00 63.47 168 VAL A O 1
ATOM 1287 N N . LYS A 1 169 ? -8.914 -8.748 -18.430 1.00 58.69 169 LYS A N 1
ATOM 1288 C CA . LYS A 1 169 ? -9.209 -9.496 -19.670 1.00 58.69 169 LYS A CA 1
ATOM 1289 C C . LYS A 1 169 ? -8.166 -10.559 -20.008 1.00 58.69 169 LYS A C 1
ATOM 1291 O O . LYS A 1 169 ? -8.196 -11.109 -21.108 1.00 58.69 169 LYS A O 1
ATOM 1296 N N . ALA A 1 170 ? -7.238 -10.845 -19.098 1.00 61.88 170 ALA A N 1
ATOM 1297 C CA . ALA A 1 170 ? -6.168 -11.783 -19.376 1.00 61.88 170 ALA A CA 1
ATOM 1298 C C . ALA A 1 170 ? -6.745 -13.170 -19.708 1.00 61.88 170 ALA A C 1
ATOM 1300 O O . ALA A 1 170 ? -7.410 -13.817 -18.893 1.00 61.88 170 ALA A O 1
ATOM 1301 N N . ALA A 1 171 ? -6.485 -13.629 -20.931 1.00 66.19 171 ALA A N 1
ATOM 1302 C CA . ALA A 1 171 ? -6.533 -15.044 -21.245 1.00 66.19 171 ALA A CA 1
ATOM 1303 C C . ALA A 1 171 ? -5.284 -15.641 -20.599 1.00 66.19 171 ALA A C 1
ATOM 1305 O O . ALA A 1 171 ? -4.180 -15.409 -21.076 1.00 66.19 171 ALA A O 1
ATOM 1306 N N . CYS A 1 172 ? -5.434 -16.305 -19.460 1.00 72.75 172 CYS A N 1
ATOM 1307 C CA . CYS A 1 172 ? -4.313 -16.978 -18.824 1.00 72.75 172 CYS A CA 1
ATOM 1308 C C . CYS A 1 172 ? -4.064 -18.314 -19.529 1.00 72.75 172 CYS A C 1
ATOM 1310 O O . CYS A 1 172 ? -5.012 -19.022 -19.869 1.00 72.75 172 CYS A O 1
ATOM 1312 N N . GLY A 1 173 ? -2.803 -18.700 -19.692 1.00 71.38 173 GLY A N 1
ATOM 1313 C CA . GLY A 1 173 ? -2.465 -20.043 -20.163 1.00 71.38 173 GLY A CA 1
ATOM 1314 C C . GLY A 1 173 ? -1.345 -20.649 -19.349 1.00 71.38 173 GLY A C 1
ATOM 1315 O O . GLY A 1 173 ? -1.130 -20.273 -18.202 1.00 71.38 173 GLY A O 1
ATOM 1316 N N . ARG A 1 174 ? -0.668 -21.649 -19.912 1.00 73.00 174 ARG A N 1
ATOM 1317 C CA . ARG A 1 174 ? 0.158 -22.573 -19.115 1.00 73.00 174 ARG A CA 1
ATOM 1318 C C . ARG A 1 174 ? 1.529 -22.016 -18.733 1.00 73.00 174 ARG A C 1
ATOM 1320 O O . ARG A 1 174 ? 2.139 -22.510 -17.791 1.00 73.00 174 ARG A O 1
ATOM 1327 N N . HIS A 1 175 ? 2.008 -21.012 -19.463 1.00 75.50 175 HIS A N 1
ATOM 1328 C CA . HIS A 1 175 ? 3.313 -20.398 -19.241 1.00 75.50 175 HIS A CA 1
ATOM 1329 C C . HIS A 1 175 ? 3.197 -18.874 -19.271 1.00 75.50 175 HIS A C 1
ATOM 1331 O O . HIS A 1 175 ? 2.500 -18.325 -20.130 1.00 75.50 175 HIS A O 1
ATOM 1337 N N . LEU A 1 176 ? 3.935 -18.228 -18.372 1.00 78.69 176 LEU A N 1
ATOM 1338 C CA . LEU A 1 176 ? 4.269 -16.813 -18.377 1.00 78.69 176 LEU A CA 1
ATOM 1339 C C . LEU A 1 176 ? 5.664 -16.632 -18.956 1.00 78.69 176 LEU A C 1
ATOM 1341 O O . LEU A 1 176 ? 6.606 -17.224 -18.440 1.00 78.69 176 LEU A O 1
ATOM 1345 N N . VAL A 1 177 ? 5.824 -15.782 -19.963 1.00 76.88 177 VAL A N 1
ATOM 1346 C CA . VAL A 1 177 ? 7.158 -15.385 -20.434 1.00 76.88 177 VAL A CA 1
ATOM 1347 C C . VAL A 1 177 ? 7.442 -13.962 -19.973 1.00 76.88 177 VAL A C 1
ATOM 1349 O O . VAL A 1 177 ? 6.673 -13.053 -20.288 1.00 76.88 177 VAL A O 1
ATOM 1352 N N . VAL A 1 178 ? 8.539 -13.782 -19.238 1.00 78.94 178 VAL A N 1
ATOM 1353 C CA . VAL A 1 178 ? 9.063 -12.483 -18.808 1.00 78.94 178 VAL A CA 1
ATOM 1354 C C . VAL A 1 178 ? 10.320 -12.180 -19.617 1.00 78.94 178 VAL A C 1
ATOM 1356 O O . VAL A 1 178 ? 11.286 -12.944 -19.610 1.00 78.94 178 VAL A O 1
ATOM 1359 N N . SER A 1 179 ? 10.302 -11.058 -20.321 1.00 76.50 179 SER A N 1
ATOM 1360 C CA . SER A 1 179 ? 11.413 -10.548 -21.121 1.00 76.50 179 SER A CA 1
ATOM 1361 C C . SER A 1 179 ? 11.516 -9.039 -20.957 1.00 76.50 179 SER A C 1
ATOM 1363 O O . SER A 1 179 ? 10.675 -8.420 -20.304 1.00 76.50 179 SER A O 1
ATOM 1365 N N . MET A 1 180 ? 12.556 -8.445 -21.542 1.00 75.69 180 MET A N 1
ATOM 1366 C CA . MET A 1 180 ? 12.625 -6.995 -21.649 1.00 75.69 180 MET A CA 1
ATOM 1367 C C . MET A 1 180 ? 11.445 -6.502 -22.489 1.00 75.69 180 MET A C 1
ATOM 1369 O O . MET A 1 180 ? 11.179 -7.058 -23.554 1.00 75.69 180 MET A O 1
ATOM 1373 N N . ASP A 1 181 ? 10.759 -5.470 -22.000 1.00 75.75 181 ASP A N 1
ATOM 1374 C CA . ASP A 1 181 ? 9.631 -4.857 -22.692 1.00 75.75 181 ASP A CA 1
ATOM 1375 C C . ASP A 1 181 ? 9.630 -3.341 -22.503 1.00 75.75 181 ASP A C 1
ATOM 1377 O O . ASP A 1 181 ? 9.449 -2.840 -21.391 1.00 75.75 181 ASP A O 1
ATOM 1381 N N . ALA A 1 182 ? 9.809 -2.602 -23.597 1.00 76.31 182 ALA A N 1
ATOM 1382 C CA . ALA A 1 182 ? 9.704 -1.145 -23.596 1.00 76.31 182 ALA A CA 1
ATOM 1383 C C . ALA A 1 182 ? 8.258 -0.649 -23.394 1.00 76.31 182 ALA A C 1
ATOM 1385 O O . ALA A 1 182 ? 8.061 0.501 -22.991 1.00 76.31 182 ALA A O 1
ATOM 1386 N N . ASP A 1 183 ? 7.271 -1.508 -23.652 1.00 77.38 183 ASP A N 1
ATOM 1387 C CA . ASP A 1 183 ? 5.842 -1.251 -23.482 1.00 77.38 183 ASP A CA 1
ATOM 1388 C C . ASP A 1 183 ? 5.302 -1.801 -22.147 1.00 77.38 183 ASP A C 1
ATOM 1390 O O . ASP A 1 183 ? 4.096 -1.738 -21.922 1.00 77.38 183 ASP A O 1
ATOM 1394 N N . PHE A 1 184 ? 6.161 -2.304 -21.244 1.00 84.31 184 PHE A N 1
ATOM 1395 C CA . PHE A 1 184 ? 5.727 -2.727 -19.908 1.00 84.31 184 PHE A CA 1
ATOM 1396 C C . PHE A 1 184 ? 5.006 -1.582 -19.189 1.00 84.31 184 PHE A C 1
ATOM 1398 O O . PHE A 1 184 ? 5.542 -0.473 -19.065 1.00 84.31 184 PHE A O 1
ATOM 1405 N N . ASP A 1 185 ? 3.821 -1.891 -18.667 1.00 86.56 185 ASP A N 1
ATOM 1406 C CA . ASP A 1 185 ? 2.984 -0.992 -17.884 1.00 86.56 185 ASP A CA 1
ATOM 1407 C C . ASP A 1 185 ? 2.299 -1.720 -16.710 1.00 86.56 185 ASP A C 1
ATOM 1409 O O . ASP A 1 185 ? 2.378 -2.945 -16.547 1.00 86.56 185 ASP A O 1
ATOM 1413 N N . MET A 1 186 ? 1.605 -0.951 -15.870 1.00 87.56 186 MET A N 1
ATOM 1414 C CA . MET A 1 186 ? 0.872 -1.480 -14.715 1.00 87.56 186 MET A CA 1
ATOM 1415 C C . MET A 1 186 ? -0.273 -2.427 -15.072 1.00 87.56 186 MET A C 1
ATOM 1417 O O . MET A 1 186 ? -0.593 -3.311 -14.276 1.00 87.56 186 MET A O 1
ATOM 1421 N N . VAL A 1 187 ? -0.906 -2.267 -16.235 1.00 83.81 187 VAL A N 1
ATOM 1422 C CA . VAL A 1 187 ? -2.015 -3.131 -16.664 1.00 83.81 187 VAL A CA 1
ATOM 1423 C C . VAL A 1 187 ? -1.478 -4.512 -17.031 1.00 83.81 187 VAL A C 1
ATOM 1425 O O . VAL A 1 187 ? -2.023 -5.519 -16.575 1.00 83.81 187 VAL A O 1
ATOM 1428 N N . MET A 1 188 ? -0.367 -4.571 -17.769 1.00 84.12 188 MET A N 1
ATOM 1429 C CA . MET A 1 188 ? 0.344 -5.812 -18.073 1.00 84.12 188 MET A CA 1
ATOM 1430 C C . MET A 1 188 ? 0.818 -6.509 -16.798 1.00 84.12 188 MET A C 1
ATOM 1432 O O . MET A 1 188 ? 0.638 -7.720 -16.657 1.00 84.12 188 MET A O 1
ATOM 1436 N N . ALA A 1 189 ? 1.378 -5.752 -15.848 1.00 87.88 189 ALA A N 1
ATOM 1437 C CA . ALA A 1 189 ? 1.811 -6.295 -14.564 1.00 87.88 189 ALA A CA 1
ATOM 1438 C C . ALA A 1 189 ? 0.636 -6.895 -13.771 1.00 87.88 189 ALA A C 1
ATOM 1440 O O . ALA A 1 189 ? 0.717 -8.042 -13.329 1.00 87.88 189 ALA A O 1
ATOM 1441 N N . ARG A 1 190 ? -0.476 -6.158 -13.644 1.00 87.38 190 ARG A N 1
ATOM 1442 C CA . ARG A 1 190 ? -1.722 -6.616 -13.004 1.00 87.38 190 ARG A CA 1
ATOM 1443 C C . ARG A 1 190 ? -2.237 -7.911 -13.627 1.00 87.38 190 ARG A C 1
ATOM 1445 O O . ARG A 1 190 ? -2.564 -8.851 -12.904 1.00 87.38 190 ARG A O 1
ATOM 1452 N N . ASP A 1 191 ? -2.307 -7.972 -14.952 1.00 83.38 191 ASP A N 1
ATOM 1453 C CA . ASP A 1 191 ? -2.819 -9.134 -15.682 1.00 83.38 191 ASP A CA 1
ATOM 1454 C C . ASP A 1 191 ? -1.924 -10.365 -15.478 1.00 83.38 191 ASP A C 1
ATOM 1456 O O . ASP A 1 191 ? -2.420 -11.447 -15.150 1.00 83.38 191 ASP A O 1
ATOM 1460 N N . ALA A 1 192 ? -0.604 -10.188 -15.579 1.00 84.38 192 ALA A N 1
ATOM 1461 C CA . ALA A 1 192 ? 0.378 -11.242 -15.337 1.00 84.38 192 ALA A CA 1
ATOM 1462 C C . ALA A 1 192 ? 0.275 -11.805 -13.911 1.00 84.38 192 ALA A C 1
ATOM 1464 O O . ALA A 1 192 ? 0.182 -13.021 -13.718 1.00 84.38 192 ALA A O 1
ATOM 1465 N N . LEU A 1 193 ? 0.246 -10.919 -12.914 1.00 86.56 193 LEU A N 1
ATOM 1466 C CA . LEU A 1 193 ? 0.156 -11.278 -11.500 1.00 86.56 193 LEU A CA 1
ATOM 1467 C C . LEU A 1 193 ? -1.188 -11.920 -11.153 1.00 86.56 193 LEU A C 1
ATOM 1469 O O . LEU A 1 193 ? -1.229 -12.872 -10.375 1.00 86.56 193 LEU A O 1
ATOM 1473 N N . SER A 1 194 ? -2.278 -11.463 -11.771 1.00 84.25 194 SER A N 1
ATOM 1474 C CA . SER A 1 194 ? -3.607 -12.061 -11.607 1.00 84.25 194 SER A CA 1
ATOM 1475 C C . SER A 1 194 ? -3.660 -13.490 -12.155 1.00 84.25 194 SER A C 1
ATOM 1477 O O . SER A 1 194 ? -4.239 -14.371 -11.509 1.00 84.25 194 SER A O 1
ATOM 1479 N N . CYS A 1 195 ? -3.023 -13.746 -13.305 1.00 81.44 195 CYS A N 1
ATOM 1480 C CA . CYS A 1 195 ? -2.884 -15.098 -13.846 1.00 81.44 195 CYS A CA 1
ATOM 1481 C C . CYS A 1 195 ? -2.030 -15.987 -12.938 1.00 81.44 195 CYS A C 1
ATOM 1483 O O . CYS A 1 195 ? -2.465 -17.083 -12.594 1.00 81.44 195 CYS A O 1
ATOM 1485 N N . LEU A 1 196 ? -0.867 -15.504 -12.489 1.00 81.94 196 LEU A N 1
ATOM 1486 C CA . LEU A 1 196 ? -0.009 -16.243 -11.559 1.00 81.94 196 LEU A CA 1
ATOM 1487 C C . LEU A 1 196 ? -0.750 -16.588 -10.267 1.00 81.94 196 LEU A C 1
ATOM 1489 O O . LEU A 1 196 ? -0.791 -17.747 -9.866 1.00 81.94 196 LEU A O 1
ATOM 1493 N N . SER A 1 197 ? -1.399 -15.608 -9.642 1.00 80.94 197 SER A N 1
ATOM 1494 C CA . SER A 1 197 ? -2.164 -15.809 -8.409 1.00 80.94 197 SER A CA 1
ATOM 1495 C C . SER A 1 197 ? -3.275 -16.849 -8.588 1.00 80.94 197 SER A C 1
ATOM 1497 O O . SER A 1 197 ? -3.430 -17.750 -7.758 1.00 80.94 197 SER A O 1
ATOM 1499 N N . SER A 1 198 ? -3.995 -16.790 -9.713 1.00 79.62 198 SER A N 1
ATOM 1500 C CA . SER A 1 198 ? -5.135 -17.673 -9.990 1.00 79.62 198 SER A CA 1
ATOM 1501 C C . SER A 1 198 ? -4.747 -19.075 -10.481 1.00 79.62 198 SER A C 1
ATOM 1503 O O . SER A 1 198 ? -5.555 -19.992 -10.330 1.00 79.62 198 SER A O 1
ATOM 1505 N N . LEU A 1 199 ? -3.541 -19.268 -11.033 1.00 79.06 199 LEU A N 1
ATOM 1506 C CA . LEU A 1 199 ? -3.075 -20.532 -11.620 1.00 79.06 199 LEU A CA 1
ATOM 1507 C C . LEU A 1 199 ? -1.778 -21.040 -10.951 1.00 79.06 199 LEU A C 1
ATOM 1509 O O . LEU A 1 199 ? -0.683 -20.674 -11.376 1.00 79.06 199 LEU A O 1
ATOM 1513 N N . PRO A 1 200 ? -1.878 -21.912 -9.928 1.00 76.81 200 PRO A N 1
ATOM 1514 C CA . PRO A 1 200 ? -0.736 -22.557 -9.264 1.00 76.81 200 PRO A CA 1
ATOM 1515 C C . PRO A 1 200 ? 0.268 -23.244 -10.191 1.00 76.81 200 PRO A C 1
ATOM 1517 O O . PRO A 1 200 ? 1.469 -23.118 -9.986 1.00 76.81 200 PRO A O 1
ATOM 1520 N N . GLU A 1 201 ? -0.226 -23.909 -11.235 1.00 77.69 201 GLU A N 1
ATOM 1521 C CA . GLU A 1 201 ? 0.578 -24.709 -12.173 1.00 77.69 201 GLU A CA 1
ATOM 1522 C C . GLU A 1 201 ? 1.262 -23.884 -13.280 1.00 77.69 201 GLU A C 1
ATOM 1524 O O . GLU A 1 201 ? 1.951 -24.432 -14.142 1.00 77.69 201 GLU A O 1
ATOM 1529 N N . MET A 1 202 ? 1.028 -22.569 -13.325 1.00 78.38 202 MET A N 1
ATOM 1530 C CA . MET A 1 202 ? 1.568 -21.705 -14.373 1.00 78.38 202 MET A CA 1
ATOM 1531 C C . MET A 1 202 ? 3.086 -21.563 -14.219 1.00 78.38 202 MET A C 1
ATOM 1533 O O . MET A 1 202 ? 3.574 -21.032 -13.223 1.00 78.38 202 MET A O 1
ATOM 1537 N N . LYS A 1 203 ? 3.840 -22.007 -15.230 1.00 76.06 203 LYS A N 1
ATOM 1538 C CA . LYS A 1 203 ? 5.307 -21.910 -15.239 1.00 76.06 203 LYS A CA 1
ATOM 1539 C C . LYS A 1 203 ? 5.772 -20.523 -15.663 1.00 76.06 203 LYS A C 1
ATOM 1541 O O . LYS A 1 203 ? 5.186 -19.938 -16.572 1.00 76.06 203 LYS A O 1
ATOM 1546 N N . VAL A 1 204 ? 6.861 -20.025 -15.079 1.00 77.19 204 VAL A N 1
ATOM 1547 C CA . VAL A 1 204 ? 7.468 -18.744 -15.474 1.00 77.19 204 VAL A CA 1
ATOM 1548 C C . VAL A 1 204 ? 8.782 -18.979 -16.210 1.00 77.19 204 VAL A C 1
ATOM 1550 O O . VAL A 1 204 ? 9.686 -19.635 -15.703 1.00 77.19 204 VAL A O 1
ATOM 1553 N N . LEU A 1 205 ? 8.880 -18.437 -17.419 1.00 75.12 205 LEU A N 1
ATOM 1554 C CA . LEU A 1 205 ? 10.041 -18.498 -18.301 1.00 75.12 205 LEU A CA 1
ATOM 1555 C C . LEU A 1 205 ? 10.661 -17.105 -18.380 1.00 75.12 205 LEU A C 1
ATOM 1557 O O . LEU A 1 205 ? 9.949 -16.132 -18.625 1.00 75.12 205 LEU A O 1
ATOM 1561 N N . VAL A 1 206 ? 11.975 -16.999 -18.188 1.00 75.88 206 VAL A N 1
ATOM 1562 C CA . VAL A 1 206 ? 12.681 -15.708 -18.153 1.00 75.88 206 VAL A CA 1
ATOM 1563 C C . VAL A 1 206 ? 13.705 -15.643 -19.270 1.00 75.88 206 VAL A C 1
ATOM 1565 O O . VAL A 1 206 ? 14.670 -16.405 -19.282 1.00 75.88 206 VAL A O 1
ATOM 1568 N N . LEU A 1 207 ? 13.530 -14.684 -20.176 1.00 73.56 207 LEU A N 1
ATOM 1569 C CA . LEU A 1 207 ? 14.466 -14.425 -21.263 1.00 73.56 207 LEU A CA 1
ATOM 1570 C C . LEU A 1 207 ? 15.514 -13.410 -20.792 1.00 73.56 207 LEU A C 1
ATOM 1572 O O . LEU A 1 207 ? 15.274 -12.206 -20.814 1.00 73.56 207 LEU A O 1
ATOM 1576 N N . LYS A 1 208 ? 16.673 -13.899 -20.337 1.00 67.06 208 LYS A N 1
ATOM 1577 C CA . LYS A 1 208 ? 17.737 -13.060 -19.749 1.00 67.06 208 LYS A CA 1
ATOM 1578 C C . LYS A 1 208 ? 18.545 -12.251 -20.770 1.00 67.06 208 LYS A C 1
ATOM 1580 O O . LYS A 1 208 ? 19.186 -11.280 -20.379 1.00 67.06 208 LYS A O 1
ATOM 1585 N N . LYS A 1 209 ? 18.563 -12.635 -22.053 1.00 58.62 209 LYS A N 1
ATOM 1586 C CA . LYS A 1 209 ? 19.387 -11.962 -23.067 1.00 58.62 209 LYS A CA 1
ATOM 1587 C C . LYS A 1 209 ? 18.579 -10.967 -23.903 1.00 58.62 209 LYS A C 1
ATOM 1589 O O . LYS A 1 209 ? 17.995 -11.332 -24.918 1.00 58.62 209 LYS A O 1
ATOM 1594 N N . ALA A 1 210 ? 18.663 -9.706 -23.505 1.00 50.97 210 ALA A N 1
ATOM 1595 C CA . ALA A 1 210 ? 18.805 -8.572 -24.411 1.00 50.97 210 ALA A CA 1
ATOM 1596 C C . ALA A 1 210 ? 19.656 -7.541 -23.660 1.00 50.97 210 ALA A C 1
ATOM 1598 O O . ALA A 1 210 ? 19.295 -7.147 -22.551 1.00 50.97 210 ALA A O 1
ATOM 1599 N N . ASP A 1 211 ? 20.823 -7.190 -24.199 1.00 46.72 211 ASP A N 1
ATOM 1600 C CA . ASP A 1 211 ? 21.721 -6.205 -23.598 1.00 46.72 211 ASP A CA 1
ATOM 1601 C C . ASP A 1 211 ? 20.960 -4.893 -23.356 1.00 46.72 211 ASP A C 1
ATOM 1603 O O . ASP A 1 211 ? 20.568 -4.199 -24.293 1.00 46.72 211 ASP A O 1
ATOM 1607 N N . VAL A 1 212 ? 20.726 -4.557 -22.087 1.00 50.94 212 VAL A N 1
ATOM 1608 C CA . VAL A 1 212 ? 20.221 -3.239 -21.703 1.00 50.94 212 VAL A CA 1
ATOM 1609 C C . VAL A 1 212 ? 21.391 -2.260 -21.849 1.00 50.94 212 VAL A C 1
ATOM 1611 O O . VAL A 1 212 ? 22.471 -2.524 -21.311 1.00 50.94 212 VAL A O 1
ATOM 1614 N N . PRO A 1 213 ? 21.227 -1.115 -22.528 1.00 46.00 213 PRO A N 1
ATOM 1615 C CA . PRO A 1 213 ? 22.240 -0.076 -22.527 1.00 46.00 213 PRO A CA 1
ATOM 1616 C C . PRO A 1 213 ? 22.519 0.374 -21.103 1.00 46.00 213 PRO A C 1
ATOM 1618 O O . PRO A 1 213 ? 21.614 0.605 -20.300 1.00 46.00 213 PRO A O 1
ATOM 1621 N N . LYS A 1 214 ? 23.801 0.545 -20.809 1.00 53.25 214 LYS A N 1
ATOM 1622 C CA . LYS A 1 214 ? 24.269 1.082 -19.538 1.00 53.25 214 LYS A CA 1
ATOM 1623 C C . LYS A 1 214 ? 23.769 2.522 -19.382 1.00 53.25 214 LYS A C 1
ATOM 1625 O O . LYS A 1 214 ? 24.335 3.440 -19.973 1.00 53.25 214 LYS A O 1
ATOM 1630 N N . ILE A 1 215 ? 22.722 2.738 -18.586 1.00 59.16 215 ILE A N 1
ATOM 1631 C CA . ILE A 1 215 ? 22.381 4.075 -18.080 1.00 59.16 215 ILE A CA 1
ATOM 1632 C C . ILE A 1 215 ? 23.429 4.404 -17.012 1.00 59.16 215 ILE A C 1
ATOM 1634 O O . ILE A 1 215 ? 23.253 4.107 -15.839 1.00 59.16 215 ILE A O 1
ATOM 1638 N N . GLY A 1 216 ? 24.578 4.938 -17.422 1.00 58.75 216 GLY A N 1
ATOM 1639 C CA . GLY A 1 216 ? 25.717 5.103 -16.514 1.00 58.75 216 GLY A CA 1
ATOM 1640 C C . GLY A 1 216 ? 26.276 3.770 -15.988 1.00 58.75 216 GLY A C 1
ATOM 1641 O O . GLY A 1 216 ? 25.946 2.686 -16.471 1.00 58.75 216 GLY A O 1
ATOM 1642 N N . ASN A 1 217 ? 27.166 3.846 -15.000 1.00 56.88 217 ASN A N 1
ATOM 1643 C CA . ASN A 1 217 ? 27.759 2.660 -14.382 1.00 56.88 217 ASN A CA 1
ATOM 1644 C C . ASN A 1 217 ? 26.802 2.093 -13.315 1.00 56.88 217 ASN A C 1
ATOM 1646 O O . ASN A 1 217 ? 26.331 2.841 -12.464 1.00 56.88 217 ASN A O 1
ATOM 1650 N N . ASN A 1 218 ? 26.573 0.773 -13.312 1.00 60.84 218 ASN A N 1
ATOM 1651 C CA . ASN A 1 218 ? 25.808 0.033 -12.286 1.00 60.84 218 ASN A CA 1
ATOM 1652 C C . ASN A 1 218 ? 24.272 0.217 -12.273 1.00 60.84 218 ASN A C 1
ATOM 1654 O O . ASN A 1 218 ? 23.652 0.088 -11.216 1.00 60.84 218 ASN A O 1
ATOM 1658 N N . VAL A 1 219 ? 23.652 0.481 -13.428 1.00 67.69 219 VAL A N 1
ATOM 1659 C CA . VAL A 1 219 ? 22.186 0.471 -13.587 1.00 67.69 219 VAL A CA 1
ATOM 1660 C C . VAL A 1 219 ? 21.722 -0.808 -14.283 1.00 67.69 219 VAL A C 1
ATOM 1662 O O . VAL A 1 219 ? 22.267 -1.190 -15.317 1.00 67.69 219 VAL A O 1
ATOM 1665 N N . HIS A 1 220 ? 20.684 -1.440 -13.731 1.00 69.56 220 HIS A N 1
ATOM 1666 C CA . HIS A 1 220 ? 20.141 -2.729 -14.171 1.00 69.56 220 HIS A CA 1
ATOM 1667 C C . HIS A 1 220 ? 18.648 -2.624 -14.516 1.00 69.56 220 HIS A C 1
ATOM 1669 O O . HIS A 1 220 ? 17.815 -3.329 -13.950 1.00 69.56 220 HIS A O 1
ATOM 1675 N N . LEU A 1 221 ? 18.289 -1.702 -15.414 1.00 78.12 221 LEU A N 1
ATOM 1676 C CA . LEU A 1 221 ? 16.900 -1.503 -15.831 1.00 78.12 221 LEU A CA 1
ATOM 1677 C C . LEU A 1 221 ? 16.473 -2.569 -16.846 1.00 78.12 221 LEU A C 1
ATOM 1679 O O . LEU A 1 221 ? 16.846 -2.492 -18.010 1.00 78.12 221 LEU A O 1
ATOM 1683 N N . GLY A 1 222 ? 15.655 -3.535 -16.445 1.00 78.12 222 GLY A N 1
ATOM 1684 C CA . GLY A 1 222 ? 15.127 -4.506 -17.401 1.00 78.12 222 GLY A CA 1
ATOM 1685 C C . GLY A 1 222 ? 14.436 -5.688 -16.749 1.00 78.12 222 GLY A C 1
ATOM 1686 O O . GLY A 1 222 ? 13.64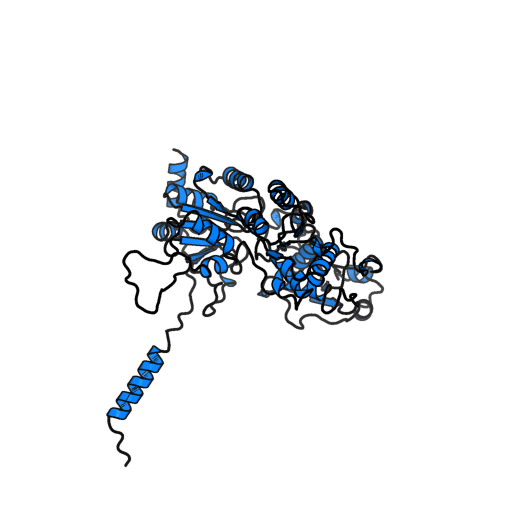3 -5.514 -15.827 1.00 78.12 222 GLY A O 1
ATOM 1687 N N . VAL A 1 223 ? 14.739 -6.896 -17.227 1.00 80.19 223 VAL A N 1
ATOM 1688 C CA . VAL A 1 223 ? 14.099 -8.142 -16.769 1.00 80.19 223 VAL A CA 1
ATOM 1689 C C . VAL A 1 223 ? 14.185 -8.304 -15.253 1.00 80.19 223 VAL A C 1
ATOM 1691 O O . VAL A 1 223 ? 13.177 -8.603 -14.624 1.00 80.19 223 VAL A O 1
ATOM 1694 N N . GLU A 1 224 ? 15.340 -8.024 -14.648 1.00 83.25 224 GLU A N 1
ATOM 1695 C CA . GLU A 1 224 ? 15.521 -8.115 -13.192 1.00 83.25 224 GLU A CA 1
ATOM 1696 C C . GLU A 1 224 ? 14.621 -7.134 -12.425 1.00 83.25 224 GLU A C 1
ATOM 1698 O O . GLU A 1 224 ? 14.097 -7.468 -11.365 1.00 83.25 224 GLU A O 1
ATOM 1703 N N . SER A 1 225 ? 14.364 -5.943 -12.976 1.00 88.44 225 SER A N 1
ATOM 1704 C CA . SER A 1 225 ? 13.438 -4.972 -12.381 1.00 88.44 225 SER A CA 1
ATOM 1705 C C . SER A 1 225 ? 11.986 -5.452 -12.452 1.00 88.44 225 SER A C 1
ATOM 1707 O O . SER A 1 225 ? 11.250 -5.328 -11.473 1.00 88.44 225 SER A O 1
ATOM 1709 N N . ILE A 1 226 ? 11.582 -6.053 -13.579 1.00 88.00 226 ILE A N 1
ATOM 1710 C CA . ILE A 1 226 ? 10.248 -6.656 -13.745 1.00 88.00 226 ILE A CA 1
ATOM 1711 C C . ILE A 1 226 ? 10.079 -7.838 -12.782 1.00 88.00 226 ILE A C 1
ATOM 1713 O O . ILE A 1 226 ? 9.048 -7.959 -12.121 1.00 88.00 226 ILE A O 1
ATOM 1717 N N . LEU A 1 227 ? 11.097 -8.691 -12.655 1.00 85.94 227 LEU A N 1
ATOM 1718 C CA . LEU A 1 227 ? 11.077 -9.813 -11.719 1.00 85.94 227 LEU A CA 1
ATOM 1719 C C . LEU A 1 227 ? 11.010 -9.345 -10.267 1.00 85.94 227 LEU A C 1
ATOM 1721 O O . LEU A 1 227 ? 10.225 -9.900 -9.503 1.00 85.94 227 LEU A O 1
ATOM 1725 N N . ALA A 1 228 ? 11.762 -8.307 -9.894 1.00 90.19 228 ALA A N 1
ATOM 1726 C CA . ALA A 1 228 ? 11.699 -7.726 -8.557 1.00 90.19 228 ALA A CA 1
ATOM 1727 C C . ALA A 1 228 ? 10.313 -7.142 -8.251 1.00 90.19 228 ALA A C 1
ATOM 1729 O O . ALA A 1 228 ? 9.781 -7.387 -7.171 1.00 90.19 228 ALA A O 1
ATOM 1730 N N . PHE A 1 229 ? 9.695 -6.440 -9.209 1.00 92.38 229 PHE A N 1
ATOM 1731 C CA . PHE A 1 229 ? 8.302 -5.994 -9.096 1.00 92.38 229 PHE A CA 1
ATOM 1732 C C . PHE A 1 229 ? 7.377 -7.185 -8.829 1.00 92.38 229 PHE A C 1
ATOM 1734 O O . PHE A 1 229 ? 6.591 -7.177 -7.885 1.00 92.38 229 PHE A O 1
ATOM 1741 N N . PHE A 1 230 ? 7.495 -8.238 -9.641 1.00 89.06 230 PHE A N 1
ATOM 1742 C CA . PHE A 1 230 ? 6.637 -9.417 -9.560 1.00 89.06 230 PHE A CA 1
ATOM 1743 C C . PHE A 1 230 ? 6.812 -10.151 -8.223 1.00 89.06 230 PHE A C 1
ATOM 1745 O O . PHE A 1 230 ? 5.824 -10.480 -7.573 1.00 89.06 230 PHE A O 1
ATOM 1752 N N . GLN A 1 231 ? 8.050 -10.371 -7.777 1.00 87.31 231 GLN A N 1
ATOM 1753 C CA . GLN A 1 231 ? 8.360 -11.005 -6.491 1.00 87.31 231 GLN A CA 1
ATOM 1754 C C . GLN A 1 231 ? 7.851 -10.189 -5.300 1.00 87.31 231 GLN A C 1
ATOM 1756 O O . GLN A 1 231 ? 7.375 -10.767 -4.322 1.00 87.31 231 GLN A O 1
ATOM 1761 N N . ALA A 1 232 ? 7.944 -8.862 -5.374 1.00 89.56 232 ALA A N 1
ATOM 1762 C CA . ALA A 1 232 ? 7.495 -7.984 -4.305 1.00 89.56 232 ALA A CA 1
ATOM 1763 C C . ALA A 1 232 ? 5.961 -7.977 -4.190 1.00 89.56 232 ALA A C 1
ATOM 1765 O O . ALA A 1 232 ? 5.440 -7.997 -3.078 1.00 89.56 232 ALA A O 1
ATOM 1766 N N . THR A 1 233 ? 5.245 -8.007 -5.319 1.00 88.88 233 THR A N 1
ATOM 1767 C CA . THR A 1 233 ? 3.774 -7.974 -5.359 1.00 88.88 233 THR A CA 1
ATOM 1768 C C . THR A 1 233 ? 3.109 -9.341 -5.160 1.00 88.88 233 THR A C 1
ATOM 1770 O O . THR A 1 233 ? 1.969 -9.394 -4.706 1.00 88.88 233 THR A O 1
ATOM 1773 N N . MET A 1 234 ? 3.778 -10.455 -5.472 1.00 81.12 234 MET A N 1
ATOM 1774 C CA . MET A 1 234 ? 3.204 -11.787 -5.252 1.00 81.12 234 MET A CA 1
ATOM 1775 C C . MET A 1 234 ? 3.058 -12.127 -3.756 1.00 81.12 234 MET A C 1
ATOM 1777 O O . MET A 1 234 ? 3.967 -11.816 -2.975 1.00 81.12 234 MET A O 1
ATOM 1781 N N . PRO A 1 235 ? 1.978 -12.845 -3.368 1.00 66.38 235 PRO A N 1
ATOM 1782 C CA . PRO A 1 235 ? 1.877 -13.487 -2.058 1.00 66.38 235 PRO A CA 1
ATOM 1783 C C . PRO A 1 235 ? 3.109 -14.347 -1.782 1.00 66.38 235 PRO A C 1
ATOM 1785 O O . PRO A 1 235 ? 3.658 -14.953 -2.707 1.00 66.38 235 PRO A O 1
ATOM 1788 N N . GLU A 1 236 ? 3.553 -14.399 -0.529 1.00 64.62 236 GLU A N 1
ATOM 1789 C CA . GLU A 1 236 ? 4.843 -14.991 -0.174 1.00 64.62 236 GLU A CA 1
ATOM 1790 C C . GLU A 1 236 ? 4.929 -16.471 -0.571 1.00 64.62 236 GLU A C 1
ATOM 1792 O O . GLU A 1 236 ? 5.927 -16.902 -1.146 1.00 64.62 236 GLU A O 1
ATOM 1797 N N . GLU A 1 237 ? 3.842 -17.218 -0.382 1.00 61.19 237 GLU A N 1
ATOM 1798 C CA . GLU A 1 237 ? 3.707 -18.636 -0.758 1.00 61.19 237 GLU A CA 1
ATOM 1799 C C . GLU A 1 237 ? 3.806 -18.868 -2.274 1.00 61.19 237 GLU A C 1
ATOM 1801 O O . GLU A 1 237 ? 4.031 -19.989 -2.730 1.00 61.19 237 GLU A O 1
ATOM 1806 N N . ARG A 1 238 ? 3.599 -17.814 -3.069 1.00 65.25 238 ARG A N 1
ATOM 1807 C CA . ARG A 1 238 ? 3.618 -17.842 -4.536 1.00 65.25 238 ARG A CA 1
ATOM 1808 C C . ARG A 1 238 ? 4.819 -17.113 -5.123 1.00 65.25 238 ARG A C 1
ATOM 1810 O O . ARG A 1 238 ? 4.959 -17.099 -6.346 1.00 65.25 238 ARG A O 1
ATOM 1817 N N . ARG A 1 239 ? 5.696 -16.541 -4.289 1.00 70.56 239 ARG A N 1
ATOM 1818 C CA . ARG A 1 239 ? 6.954 -15.958 -4.758 1.00 70.56 239 ARG A CA 1
ATOM 1819 C C . ARG A 1 239 ? 7.771 -17.037 -5.453 1.00 70.56 239 ARG A C 1
ATOM 1821 O O . ARG A 1 239 ? 7.959 -18.140 -4.946 1.00 70.56 239 ARG A O 1
ATOM 1828 N N . LEU A 1 240 ? 8.245 -16.700 -6.644 1.00 65.44 240 LEU A N 1
ATOM 1829 C CA . LEU A 1 240 ? 9.038 -17.609 -7.459 1.00 65.44 240 LEU A CA 1
ATOM 1830 C C . LEU A 1 240 ? 10.350 -17.915 -6.728 1.00 65.44 240 LEU A C 1
ATOM 1832 O O . LEU A 1 240 ? 11.104 -16.998 -6.400 1.00 65.44 240 LEU A O 1
ATOM 1836 N N . GLN A 1 241 ? 10.605 -19.199 -6.468 1.00 56.22 241 GLN A N 1
ATOM 1837 C CA . GLN A 1 241 ? 11.840 -19.660 -5.833 1.00 56.22 241 GLN A CA 1
ATOM 1838 C C . GLN A 1 241 ? 13.060 -19.280 -6.693 1.00 56.22 241 GLN A C 1
ATOM 1840 O O . GLN A 1 241 ? 12.963 -19.303 -7.927 1.00 56.22 241 GLN A O 1
ATOM 1845 N N . PRO A 1 242 ? 14.228 -18.978 -6.093 1.00 45.12 242 PRO A N 1
ATOM 1846 C CA . PRO A 1 242 ? 15.472 -18.818 -6.842 1.00 45.12 242 PRO A CA 1
ATOM 1847 C C . PRO A 1 242 ? 15.749 -20.081 -7.675 1.00 45.12 242 PRO A C 1
ATOM 1849 O O . PRO A 1 242 ? 15.923 -21.164 -7.126 1.00 45.12 242 PRO A O 1
ATOM 1852 N N . GLY A 1 243 ? 15.739 -19.961 -9.007 1.00 44.59 243 GLY A N 1
ATOM 1853 C CA . GLY A 1 243 ? 15.893 -21.102 -9.924 1.00 44.59 243 GLY A CA 1
ATOM 1854 C C . GLY A 1 243 ? 14.589 -21.772 -10.385 1.00 44.59 243 GLY A C 1
ATOM 1855 O O . GLY A 1 243 ? 14.647 -22.678 -11.207 1.00 44.59 243 GLY A O 1
ATOM 1856 N N . GLY A 1 244 ? 13.414 -21.294 -9.954 1.00 46.06 244 GLY A N 1
ATOM 1857 C CA . GLY A 1 244 ? 12.095 -21.734 -10.446 1.00 46.06 244 GLY A CA 1
ATOM 1858 C C . GLY A 1 244 ? 11.743 -21.260 -11.864 1.00 46.06 244 GLY A C 1
ATOM 1859 O O . GLY A 1 244 ? 10.597 -21.377 -12.293 1.00 46.06 244 GLY A O 1
ATOM 1860 N N . PHE A 1 245 ? 12.718 -20.699 -12.579 1.00 54.62 245 PHE A N 1
ATOM 1861 C CA . PHE A 1 245 ? 12.583 -20.224 -13.946 1.00 54.62 245 PHE A CA 1
ATOM 1862 C C . PHE A 1 245 ? 13.229 -21.239 -14.893 1.00 54.62 245 PHE A C 1
ATOM 1864 O O . PHE A 1 245 ? 14.432 -21.484 -14.807 1.00 54.62 245 PHE A O 1
ATOM 1871 N N . GLU A 1 246 ? 12.451 -21.829 -15.803 1.00 56.66 246 GLU A N 1
ATOM 1872 C CA . GLU A 1 246 ? 12.999 -22.739 -16.818 1.00 56.66 246 GLU A CA 1
ATOM 1873 C C . GLU A 1 246 ? 13.683 -21.922 -17.935 1.00 56.66 246 GLU A C 1
ATOM 1875 O O . GLU A 1 246 ? 13.071 -21.039 -18.537 1.00 56.66 246 GLU A O 1
ATOM 1880 N N . GLU A 1 247 ? 14.967 -22.196 -18.206 1.00 55.50 247 GLU A N 1
ATOM 1881 C CA . GLU A 1 247 ? 15.772 -21.440 -19.178 1.00 55.50 247 GLU A CA 1
ATOM 1882 C C . GLU A 1 247 ? 15.469 -21.851 -20.625 1.00 55.50 247 GLU A C 1
ATOM 1884 O O . GLU A 1 247 ? 15.774 -22.967 -21.054 1.00 55.50 247 GLU A O 1
ATOM 1889 N N . PRO A 1 248 ? 14.957 -20.924 -21.434 1.00 59.22 248 PRO A N 1
ATOM 1890 C CA . PRO A 1 248 ? 15.690 -20.497 -22.622 1.00 59.22 248 PRO A CA 1
ATOM 1891 C C . PRO A 1 248 ? 16.216 -19.072 -22.427 1.00 59.22 248 PRO A C 1
ATOM 1893 O O . PRO A 1 248 ? 15.494 -18.185 -21.983 1.00 59.22 248 PRO A O 1
ATOM 1896 N N . LYS A 1 249 ? 17.484 -18.835 -22.765 1.00 59.59 249 LYS A N 1
ATOM 1897 C CA . LYS A 1 249 ? 18.154 -17.538 -22.580 1.00 59.59 249 LYS A CA 1
ATOM 1898 C C . LYS A 1 249 ? 17.683 -16.492 -23.594 1.00 59.59 249 LYS A C 1
ATOM 1900 O O . LYS A 1 249 ? 17.846 -15.300 -23.338 1.00 59.59 249 LYS A O 1
ATOM 1905 N N . THR A 1 250 ? 17.085 -16.920 -24.711 1.00 66.56 250 THR A N 1
ATOM 1906 C CA . THR A 1 250 ? 16.619 -16.065 -25.816 1.00 66.56 250 THR A CA 1
ATOM 1907 C C . THR A 1 250 ? 15.228 -16.463 -26.322 1.00 66.56 250 THR A C 1
ATOM 1909 O O . THR A 1 250 ? 14.795 -17.607 -26.167 1.00 66.56 250 THR A O 1
ATOM 1912 N N . LEU A 1 251 ? 14.537 -15.535 -27.000 1.00 68.00 251 LEU A N 1
ATOM 1913 C CA . LEU A 1 251 ? 13.278 -15.831 -27.697 1.00 68.00 251 LEU A CA 1
ATOM 1914 C C . LEU A 1 251 ? 13.465 -16.909 -28.777 1.00 68.00 251 LEU A C 1
ATOM 1916 O O . LEU A 1 251 ? 12.620 -17.784 -28.925 1.00 68.00 251 LEU A O 1
ATOM 1920 N N . ALA A 1 252 ? 14.595 -16.893 -29.488 1.00 67.75 252 ALA A N 1
ATOM 1921 C CA . ALA A 1 252 ? 14.920 -17.899 -30.496 1.00 67.75 252 ALA A CA 1
ATOM 1922 C C . ALA A 1 252 ? 15.061 -19.307 -29.889 1.00 67.75 252 ALA A C 1
ATOM 1924 O O . ALA A 1 252 ? 14.520 -20.275 -30.427 1.00 67.75 252 ALA A O 1
ATOM 1925 N N . GLU A 1 253 ? 15.728 -19.428 -28.737 1.00 70.19 253 GLU A N 1
ATOM 1926 C CA . GLU A 1 253 ? 15.811 -20.691 -27.994 1.00 70.19 253 GLU A CA 1
ATOM 1927 C C . GLU A 1 253 ? 14.433 -21.157 -27.520 1.00 70.19 253 GLU A C 1
ATOM 1929 O O . GLU A 1 253 ? 14.126 -22.344 -27.613 1.00 70.19 253 GLU A O 1
ATOM 1934 N N . LEU A 1 254 ? 13.589 -20.235 -27.048 1.00 73.56 254 LEU A N 1
ATOM 1935 C CA . LEU A 1 254 ? 12.224 -20.539 -26.623 1.00 73.56 254 LEU A CA 1
ATOM 1936 C C . LEU A 1 254 ? 11.379 -21.074 -27.788 1.00 73.56 254 LEU A C 1
ATOM 1938 O O . LEU A 1 254 ? 10.770 -22.137 -27.668 1.00 73.56 254 LEU A O 1
ATOM 1942 N N . LEU A 1 255 ? 11.377 -20.368 -28.922 1.00 72.62 255 LEU A N 1
ATOM 1943 C CA . LEU A 1 255 ? 10.671 -20.761 -30.145 1.00 72.62 255 LEU A CA 1
ATOM 1944 C C . LEU A 1 255 ? 11.145 -22.129 -30.648 1.00 72.62 255 LEU A C 1
ATOM 1946 O O . LEU A 1 255 ? 10.325 -23.002 -30.941 1.00 72.62 255 LEU A O 1
ATOM 1950 N N . THR A 1 256 ? 12.461 -22.353 -30.644 1.00 76.50 256 THR A N 1
ATOM 1951 C CA . THR A 1 256 ? 13.076 -23.629 -31.034 1.00 76.50 256 THR A CA 1
ATOM 1952 C C . THR A 1 256 ? 12.648 -24.763 -30.103 1.00 76.50 256 THR A C 1
ATOM 1954 O O . THR A 1 256 ? 12.150 -25.787 -30.575 1.00 76.50 256 THR A O 1
ATOM 1957 N N . LYS A 1 257 ? 12.770 -24.583 -28.777 1.00 73.75 257 LYS A N 1
ATOM 1958 C CA . LYS A 1 257 ? 12.370 -25.594 -27.781 1.00 73.75 257 LYS A CA 1
ATOM 1959 C C . LYS A 1 257 ? 10.895 -25.968 -27.901 1.00 73.75 257 LYS A C 1
ATOM 1961 O O . LYS A 1 257 ? 10.539 -27.133 -27.747 1.00 73.75 257 LYS A O 1
ATOM 1966 N N . LEU A 1 258 ? 10.041 -24.993 -28.198 1.00 74.75 258 LEU A N 1
ATOM 1967 C CA . LEU A 1 258 ? 8.591 -25.175 -28.256 1.00 74.75 258 LEU A CA 1
ATOM 1968 C C . LEU A 1 258 ? 8.062 -25.520 -29.654 1.00 74.75 258 LEU A C 1
ATOM 1970 O O . LEU A 1 258 ? 6.845 -25.668 -29.832 1.00 74.75 258 LEU A O 1
ATOM 1974 N N . LYS A 1 259 ? 8.962 -25.683 -30.635 1.00 78.50 259 LYS A N 1
ATOM 1975 C CA . LYS A 1 259 ? 8.629 -25.934 -32.045 1.00 78.50 259 LYS A CA 1
ATOM 1976 C C . LYS A 1 259 ? 7.572 -24.938 -32.534 1.00 78.50 259 LYS A C 1
ATOM 1978 O O . LYS A 1 259 ? 6.501 -25.328 -33.009 1.00 78.50 259 LYS A O 1
ATOM 1983 N N . ALA A 1 260 ? 7.839 -23.656 -32.308 1.00 75.50 260 ALA A N 1
ATOM 1984 C CA . ALA A 1 260 ? 7.005 -22.533 -32.711 1.00 75.50 260 ALA A CA 1
ATOM 1985 C C . ALA A 1 260 ? 7.772 -21.680 -33.726 1.00 75.50 260 ALA A C 1
ATOM 1987 O O . ALA A 1 260 ? 8.960 -21.430 -33.549 1.00 75.50 260 ALA A O 1
ATOM 1988 N N . GLN A 1 261 ? 7.096 -21.264 -34.797 1.00 75.25 261 GLN A N 1
ATOM 1989 C CA . GLN A 1 261 ? 7.715 -20.460 -35.857 1.00 75.25 261 GLN A CA 1
ATOM 1990 C C . GLN A 1 261 ? 7.876 -18.996 -35.433 1.00 75.25 261 GLN A C 1
ATOM 1992 O O . GLN A 1 261 ? 8.866 -18.356 -35.770 1.00 75.25 261 GLN A O 1
ATOM 1997 N N . ASP A 1 262 ? 6.914 -18.485 -34.667 1.00 72.56 262 ASP A N 1
ATOM 1998 C CA . ASP A 1 262 ? 6.866 -17.111 -34.189 1.00 72.56 262 ASP A CA 1
ATOM 1999 C C . ASP A 1 262 ? 6.105 -17.016 -32.850 1.00 72.56 262 ASP A C 1
ATOM 2001 O O . ASP A 1 262 ? 5.646 -18.009 -32.270 1.00 72.56 262 ASP A O 1
ATOM 2005 N N . THR A 1 263 ? 5.960 -15.796 -32.337 1.00 68.69 263 THR A N 1
ATOM 2006 C CA . THR A 1 263 ? 5.232 -15.524 -31.091 1.00 68.69 263 THR A CA 1
ATOM 2007 C C . THR A 1 263 ? 3.720 -15.763 -31.211 1.00 68.69 263 THR A C 1
ATOM 2009 O O . THR A 1 263 ? 3.062 -16.031 -30.203 1.00 68.69 263 THR A O 1
ATOM 2012 N N . ASN A 1 264 ? 3.147 -15.744 -32.421 1.00 70.50 264 ASN A N 1
ATOM 2013 C CA . ASN A 1 264 ? 1.740 -16.089 -32.644 1.00 70.50 264 ASN A CA 1
ATOM 2014 C C . ASN A 1 264 ? 1.505 -17.599 -32.495 1.00 70.50 264 ASN A C 1
ATOM 2016 O O . ASN A 1 264 ? 0.535 -18.013 -31.855 1.00 70.50 264 ASN A O 1
ATOM 2020 N N . ALA A 1 265 ? 2.425 -18.424 -32.994 1.00 71.50 265 ALA A N 1
ATOM 2021 C CA . ALA A 1 265 ? 2.417 -19.872 -32.815 1.00 71.50 265 ALA A CA 1
ATOM 2022 C C . ALA A 1 265 ? 2.557 -20.272 -31.335 1.00 71.50 265 ALA A C 1
ATOM 2024 O O . ALA A 1 265 ? 2.005 -21.292 -30.920 1.00 71.50 265 ALA A O 1
ATOM 2025 N N . LEU A 1 266 ? 3.234 -19.460 -30.511 1.00 70.94 266 LEU A N 1
ATOM 2026 C CA . LEU A 1 266 ? 3.252 -19.638 -29.053 1.00 70.94 266 LEU A CA 1
ATOM 2027 C C . LEU A 1 266 ? 1.866 -19.402 -28.432 1.00 70.94 266 LEU A C 1
ATOM 2029 O O . LEU A 1 266 ? 1.396 -20.243 -27.662 1.00 70.94 266 LEU A O 1
ATOM 2033 N N . LYS A 1 267 ? 1.166 -18.325 -28.816 1.00 68.62 267 LYS A N 1
ATOM 2034 C CA . LYS A 1 267 ? -0.201 -18.043 -28.335 1.00 68.62 267 LYS A CA 1
ATOM 2035 C C . LYS A 1 267 ? -1.173 -19.176 -28.667 1.00 68.62 267 LYS A C 1
ATOM 2037 O O . LYS A 1 267 ? -1.930 -19.601 -27.799 1.00 68.62 267 LYS A O 1
ATOM 2042 N N . GLN A 1 268 ? -1.106 -19.723 -29.883 1.00 68.12 268 GLN A N 1
ATOM 2043 C CA . GLN A 1 268 ? -1.932 -20.866 -30.304 1.00 68.12 268 GLN A CA 1
ATOM 2044 C C . GLN A 1 268 ? -1.661 -22.141 -29.484 1.00 68.12 268 GLN A C 1
ATOM 2046 O O . GLN A 1 268 ? -2.550 -22.971 -29.317 1.00 68.12 268 GLN A O 1
ATOM 2051 N N . LYS A 1 269 ? -0.454 -22.285 -28.921 1.00 66.62 269 LYS A N 1
ATOM 2052 C CA . LYS A 1 269 ? -0.071 -23.380 -28.010 1.00 66.62 269 LYS A CA 1
ATOM 2053 C C . LYS A 1 269 ? -0.433 -23.103 -26.539 1.00 66.62 269 LYS A C 1
ATOM 2055 O O . LYS A 1 269 ? -0.021 -23.859 -25.660 1.00 66.62 269 LYS A O 1
ATOM 2060 N N . GLY A 1 270 ? -1.188 -22.038 -26.252 1.00 61.81 270 GLY A N 1
ATOM 2061 C CA . GLY A 1 270 ? -1.593 -21.657 -24.893 1.00 61.81 270 GLY A CA 1
ATOM 2062 C C . GLY A 1 270 ? -0.465 -21.042 -24.057 1.00 61.81 270 GLY A C 1
ATOM 2063 O O . GLY A 1 270 ? -0.475 -21.154 -22.827 1.00 61.81 270 GLY A O 1
ATOM 2064 N N . ILE A 1 271 ? 0.533 -20.443 -24.714 1.00 62.41 271 ILE A N 1
ATOM 2065 C CA . ILE A 1 271 ? 1.647 -19.732 -24.078 1.00 62.41 271 ILE A CA 1
ATOM 2066 C C . ILE A 1 271 ? 1.383 -18.238 -24.192 1.00 62.41 271 ILE A C 1
ATOM 2068 O O . ILE A 1 271 ? 1.325 -17.687 -25.291 1.00 62.41 271 ILE A O 1
ATOM 2072 N N . HIS A 1 272 ? 1.222 -17.584 -23.043 1.00 61.03 272 HIS A N 1
ATOM 2073 C CA . HIS A 1 272 ? 0.887 -16.170 -22.989 1.00 61.03 272 HIS A CA 1
ATOM 2074 C C . HIS A 1 272 ? 2.151 -15.376 -22.719 1.00 61.03 272 HIS A C 1
ATOM 2076 O O . HIS A 1 272 ? 2.730 -15.396 -21.633 1.00 61.03 272 HIS A O 1
ATOM 2082 N N . MET A 1 273 ? 2.589 -14.684 -23.760 1.00 59.06 273 MET A N 1
ATOM 2083 C CA . MET A 1 273 ? 3.658 -13.712 -23.654 1.00 59.06 273 MET A CA 1
ATOM 2084 C C . MET A 1 273 ? 3.050 -12.401 -23.163 1.00 59.06 273 MET A C 1
ATOM 2086 O O . MET A 1 273 ? 2.218 -11.816 -23.855 1.00 59.06 273 MET A O 1
ATOM 2090 N N . VAL A 1 274 ? 3.440 -11.973 -21.960 1.00 51.22 274 VAL A N 1
ATOM 2091 C CA . VAL A 1 274 ? 3.052 -10.661 -21.409 1.00 51.22 274 VAL A CA 1
ATOM 2092 C C . VAL A 1 274 ? 3.736 -9.536 -22.176 1.00 51.22 274 VAL A C 1
ATOM 2094 O O . VAL A 1 274 ? 3.150 -8.477 -22.356 1.00 51.22 274 VAL A O 1
ATOM 2097 N N . SER A 1 275 ? 4.903 -9.833 -22.742 1.00 49.09 275 SER A N 1
ATOM 2098 C CA . SER A 1 275 ? 5.601 -8.992 -23.695 1.00 49.09 275 SER A CA 1
ATOM 2099 C C . SER A 1 275 ? 5.966 -9.784 -24.938 1.00 49.09 275 SER A C 1
ATOM 2101 O O . SER A 1 275 ? 6.546 -10.861 -24.841 1.00 49.09 275 SER A O 1
ATOM 2103 N N . THR A 1 276 ? 5.681 -9.236 -26.110 1.00 47.19 276 THR A N 1
ATOM 2104 C CA . THR A 1 276 ? 6.420 -9.554 -27.335 1.00 47.19 276 THR A CA 1
ATOM 2105 C C . THR A 1 276 ? 7.072 -8.254 -27.764 1.00 47.19 276 THR A C 1
ATOM 2107 O O . THR A 1 276 ? 6.358 -7.255 -27.771 1.00 47.19 276 THR A O 1
ATOM 2110 N N . GLU A 1 277 ? 8.348 -8.238 -28.156 1.00 51.50 277 GLU A N 1
ATOM 2111 C CA . GLU A 1 277 ? 8.954 -7.068 -28.808 1.00 51.50 277 GLU A CA 1
ATOM 2112 C C . GLU A 1 277 ? 8.059 -6.622 -29.982 1.00 51.50 277 GLU A C 1
ATOM 2114 O O . GLU A 1 277 ? 8.067 -7.226 -31.053 1.00 51.50 277 GLU A O 1
ATOM 2119 N N . LYS A 1 278 ? 7.207 -5.609 -29.771 1.00 45.81 278 LYS A N 1
ATOM 2120 C CA . LYS A 1 278 ? 6.281 -5.112 -30.804 1.00 45.81 278 LYS A CA 1
ATOM 2121 C C . LYS A 1 278 ? 7.005 -4.221 -31.810 1.00 45.81 278 LYS A C 1
ATOM 2123 O O . LYS A 1 278 ? 6.513 -4.021 -32.918 1.00 45.81 278 LYS A O 1
ATOM 2128 N N . LYS A 1 279 ? 8.151 -3.664 -31.412 1.00 49.09 279 LYS A N 1
ATOM 2129 C CA . LYS A 1 279 ? 9.023 -2.792 -32.201 1.00 49.09 279 LYS A CA 1
ATOM 2130 C C . LYS A 1 279 ? 10.486 -3.096 -31.858 1.00 49.09 279 LYS A C 1
ATOM 2132 O O . LYS A 1 279 ? 10.750 -3.478 -30.717 1.00 49.09 279 LYS A O 1
ATOM 2137 N N . PRO A 1 280 ? 11.432 -2.893 -32.794 1.00 53.19 280 PRO A N 1
ATOM 2138 C CA . PRO A 1 280 ? 12.853 -2.897 -32.471 1.00 53.19 280 PRO A CA 1
ATOM 2139 C C . PRO A 1 280 ? 13.102 -1.940 -31.306 1.00 53.19 280 PRO A C 1
ATOM 2141 O O . PRO A 1 280 ? 12.638 -0.800 -31.334 1.00 53.19 280 PRO A O 1
ATOM 2144 N N . LEU A 1 281 ? 13.824 -2.400 -30.287 1.00 56.66 281 LEU A N 1
ATOM 2145 C CA . LEU A 1 281 ? 14.055 -1.636 -29.061 1.00 56.66 281 LEU A CA 1
ATOM 2146 C C . LEU A 1 281 ? 14.814 -0.303 -29.290 1.00 56.66 281 LEU A C 1
ATOM 2148 O O . LEU A 1 281 ? 14.776 0.563 -28.422 1.00 56.66 281 LEU A O 1
ATOM 2152 N N . GLY A 1 282 ? 15.424 -0.117 -30.472 1.00 57.56 282 GLY A N 1
ATOM 2153 C CA . GLY A 1 282 ? 15.750 1.171 -31.113 1.00 57.56 282 GLY A CA 1
ATOM 2154 C C . GLY A 1 282 ? 16.102 2.340 -30.181 1.00 57.56 282 GLY A C 1
ATOM 2155 O O . GLY A 1 282 ? 17.016 2.246 -29.366 1.00 57.56 282 GLY A O 1
ATOM 2156 N N . ASP A 1 283 ? 15.365 3.450 -30.308 1.00 54.47 283 ASP A N 1
ATOM 2157 C CA . ASP A 1 283 ? 15.629 4.727 -29.619 1.00 54.47 283 ASP A CA 1
ATOM 2158 C C . ASP A 1 283 ? 15.323 4.722 -28.113 1.00 54.47 283 ASP A C 1
ATOM 2160 O O . ASP A 1 283 ? 15.768 5.626 -27.399 1.00 54.47 283 ASP A O 1
ATOM 2164 N N . PHE A 1 284 ? 14.595 3.715 -27.598 1.00 60.09 284 PHE A N 1
ATOM 2165 C CA . PHE A 1 284 ? 14.316 3.580 -26.157 1.00 60.09 284 PHE A CA 1
ATOM 2166 C C . PHE A 1 284 ? 15.615 3.565 -25.332 1.00 60.09 284 PHE A C 1
ATOM 2168 O O . PHE A 1 284 ? 15.642 4.015 -24.184 1.00 60.09 284 PHE A O 1
ATOM 2175 N N . TYR A 1 285 ? 16.678 3.087 -25.976 1.00 56.06 285 TYR A N 1
ATOM 2176 C CA . TYR A 1 285 ? 18.022 2.861 -25.478 1.00 56.06 285 TYR A CA 1
ATOM 2177 C C . TYR A 1 285 ? 18.983 4.041 -25.565 1.00 56.06 285 TYR A C 1
ATOM 2179 O O . TYR A 1 285 ? 20.117 3.947 -25.088 1.00 56.06 285 TYR A O 1
ATOM 2187 N N . THR A 1 286 ? 18.547 5.167 -26.119 1.00 60.94 286 THR A N 1
ATOM 2188 C CA . THR A 1 286 ? 19.301 6.410 -25.976 1.00 60.94 286 THR A CA 1
ATOM 2189 C C . THR A 1 286 ? 19.088 6.962 -24.568 1.00 60.94 286 THR A C 1
ATOM 2191 O O . THR A 1 286 ? 17.996 6.861 -24.004 1.00 60.94 286 THR A O 1
ATOM 2194 N N . THR A 1 287 ? 20.141 7.520 -23.955 1.00 65.19 287 THR A N 1
ATOM 2195 C CA . THR A 1 287 ? 19.962 8.247 -22.690 1.00 65.19 287 THR A CA 1
ATOM 2196 C C . THR A 1 287 ? 18.987 9.388 -22.970 1.00 65.19 287 THR A C 1
ATOM 2198 O O . THR A 1 287 ? 19.307 10.227 -23.814 1.00 65.19 287 THR A O 1
ATOM 2201 N N . PRO A 1 288 ? 17.815 9.438 -22.313 1.00 72.69 288 PRO A N 1
ATOM 2202 C CA . PRO A 1 288 ? 16.841 10.466 -22.623 1.00 72.69 288 PRO A CA 1
ATOM 2203 C C . PRO A 1 288 ? 17.423 11.841 -22.299 1.00 72.69 288 PRO A C 1
ATOM 2205 O O . PRO A 1 288 ? 18.076 12.035 -21.265 1.00 72.69 288 PRO A O 1
ATOM 2208 N N . THR A 1 289 ? 17.149 12.814 -23.166 1.00 80.19 289 THR A N 1
ATOM 2209 C CA . THR A 1 289 ? 17.281 14.221 -22.793 1.00 80.19 289 THR A CA 1
ATOM 2210 C C . THR A 1 289 ? 16.171 14.526 -21.798 1.00 80.19 289 THR A C 1
ATOM 2212 O O . THR A 1 289 ? 15.008 14.672 -22.168 1.00 80.19 289 THR A O 1
ATOM 2215 N N . LEU A 1 290 ? 16.534 14.561 -20.520 1.00 86.94 290 LEU A N 1
ATOM 2216 C CA . LEU A 1 290 ? 15.606 14.833 -19.433 1.00 86.94 290 LEU A CA 1
ATOM 2217 C C . LEU A 1 290 ? 15.299 16.329 -19.363 1.00 86.94 290 LEU A C 1
ATOM 2219 O O . LEU A 1 290 ? 16.212 17.156 -19.327 1.00 86.94 290 LEU A O 1
ATOM 2223 N N . ASN A 1 291 ? 14.013 16.660 -19.296 1.00 88.88 291 ASN A N 1
ATOM 2224 C CA . ASN A 1 291 ? 13.534 18.004 -19.012 1.00 88.88 291 ASN A CA 1
ATOM 2225 C C . ASN A 1 291 ? 12.500 17.928 -17.879 1.00 88.88 291 ASN A C 1
ATOM 2227 O O . ASN A 1 291 ? 11.452 17.311 -18.078 1.00 88.88 291 ASN A O 1
ATOM 2231 N N . PRO A 1 292 ? 12.773 18.518 -16.704 1.00 93.25 292 PRO A N 1
ATOM 2232 C CA . PRO A 1 292 ? 13.954 19.306 -16.336 1.00 93.25 292 PRO A CA 1
ATOM 2233 C C . PRO A 1 292 ? 15.221 18.445 -16.207 1.00 93.25 292 PRO A C 1
ATOM 2235 O O . PRO A 1 292 ? 15.145 17.218 -16.148 1.00 93.25 292 PRO A O 1
ATOM 2238 N N . THR A 1 293 ? 16.394 19.077 -16.157 1.00 94.06 293 THR A N 1
ATOM 2239 C CA . THR A 1 293 ? 17.663 18.363 -15.937 1.00 94.06 293 THR A CA 1
ATOM 2240 C C . THR A 1 293 ? 17.746 17.788 -14.511 1.00 94.06 293 THR A C 1
ATOM 2242 O O . THR A 1 293 ? 17.048 18.277 -13.615 1.00 94.06 293 THR A O 1
ATOM 2245 N N . PRO A 1 294 ? 18.587 16.770 -14.243 1.00 91.56 294 PRO A N 1
ATOM 2246 C CA . PRO A 1 294 ? 18.699 16.169 -12.910 1.00 91.56 294 PRO A CA 1
ATOM 2247 C C . PRO A 1 294 ? 19.040 17.137 -11.774 1.00 91.56 294 PRO A C 1
ATOM 2249 O O . PRO A 1 294 ? 18.590 16.941 -10.646 1.00 91.56 294 PRO A O 1
ATOM 2252 N N . GLU A 1 295 ? 19.783 18.207 -12.046 1.00 93.69 295 GLU A N 1
ATOM 2253 C CA . GLU A 1 295 ? 20.145 19.242 -11.067 1.00 93.69 295 GLU A CA 1
ATOM 2254 C C . GLU A 1 295 ? 18.924 20.055 -10.614 1.00 93.69 295 GLU A C 1
ATOM 2256 O O . GLU A 1 295 ? 18.918 20.617 -9.513 1.00 93.69 295 GLU A O 1
ATOM 2261 N N . ASN A 1 296 ? 17.886 20.087 -11.451 1.00 96.12 296 ASN A N 1
ATOM 2262 C CA . ASN A 1 296 ? 16.629 20.792 -11.236 1.00 96.12 296 ASN A CA 1
ATOM 2263 C C . ASN A 1 296 ? 15.533 19.901 -10.631 1.00 96.12 296 ASN A C 1
ATOM 2265 O O . ASN A 1 296 ? 14.425 20.388 -10.392 1.00 96.12 296 ASN A O 1
ATOM 2269 N N . ILE A 1 297 ? 15.832 18.632 -10.334 1.00 97.25 297 ILE A N 1
ATOM 2270 C CA . ILE A 1 297 ? 14.985 17.777 -9.499 1.00 97.25 297 ILE A CA 1
ATOM 2271 C C . ILE A 1 297 ? 15.448 17.886 -8.044 1.00 97.25 297 ILE A C 1
ATOM 2273 O O . ILE A 1 297 ? 16.611 17.640 -7.728 1.00 97.25 297 ILE A O 1
ATOM 2277 N N . ALA A 1 298 ? 14.543 18.273 -7.146 1.00 97.44 298 ALA A N 1
ATOM 2278 C CA . ALA A 1 298 ? 14.812 18.321 -5.706 1.00 97.44 298 ALA A CA 1
ATOM 2279 C C . ALA A 1 298 ? 14.439 17.014 -5.004 1.00 97.44 298 ALA A C 1
ATOM 2281 O O . ALA A 1 298 ? 15.156 16.559 -4.113 1.00 97.44 298 ALA A O 1
ATOM 2282 N N . ALA A 1 299 ? 13.320 16.412 -5.404 1.00 98.06 299 ALA A N 1
ATOM 2283 C CA . ALA A 1 299 ? 12.795 15.209 -4.781 1.00 98.06 299 ALA A CA 1
ATOM 2284 C C . ALA A 1 299 ? 12.112 14.293 -5.799 1.00 98.06 299 ALA A C 1
ATOM 2286 O O . ALA A 1 299 ? 11.582 14.757 -6.808 1.00 98.06 299 ALA A O 1
ATOM 2287 N N . MET A 1 300 ? 12.089 13.001 -5.489 1.00 98.00 300 MET A N 1
ATOM 2288 C CA . MET A 1 300 ? 11.327 11.974 -6.181 1.00 98.00 300 MET A CA 1
ATOM 2289 C C . MET A 1 300 ? 10.395 11.274 -5.191 1.00 98.00 300 MET A C 1
ATOM 2291 O O . MET A 1 300 ? 10.838 10.751 -4.166 1.00 98.00 300 MET A O 1
ATOM 2295 N N . VAL A 1 301 ? 9.100 11.285 -5.491 1.00 97.50 301 VAL A N 1
ATOM 2296 C CA . VAL A 1 301 ? 8.053 10.710 -4.643 1.00 97.50 301 VAL A CA 1
ATOM 2297 C C . VAL A 1 301 ? 7.476 9.475 -5.321 1.00 97.50 301 VAL A C 1
ATOM 2299 O O . VAL A 1 301 ? 7.016 9.551 -6.459 1.00 97.50 301 VAL A O 1
ATOM 2302 N N . PHE A 1 302 ? 7.468 8.354 -4.604 1.00 96.69 302 PHE A N 1
ATOM 2303 C CA . PHE A 1 302 ? 6.843 7.108 -5.035 1.00 96.69 302 PHE A CA 1
ATOM 2304 C C . PHE A 1 302 ? 5.460 6.961 -4.395 1.00 96.69 302 PHE A C 1
ATOM 2306 O O . PHE A 1 302 ? 5.293 7.000 -3.172 1.00 96.69 302 PHE A O 1
ATOM 2313 N N . SER A 1 303 ? 4.449 6.778 -5.227 1.00 93.31 303 SER A N 1
ATOM 2314 C CA . SER A 1 303 ? 3.069 6.519 -4.843 1.00 93.31 303 SER A CA 1
ATOM 2315 C C . SER A 1 303 ? 2.435 5.506 -5.790 1.00 93.31 303 SER A C 1
ATOM 2317 O O . SER A 1 303 ? 3.093 5.002 -6.700 1.00 93.31 303 SER A O 1
ATOM 2319 N N . ILE A 1 304 ? 1.162 5.188 -5.561 1.00 89.00 304 ILE A N 1
ATOM 2320 C CA . ILE A 1 304 ? 0.387 4.402 -6.508 1.00 89.00 304 ILE A CA 1
ATOM 2321 C C . ILE A 1 304 ? 0.248 5.184 -7.816 1.00 89.00 304 ILE A C 1
ATOM 2323 O O . ILE A 1 304 ? -0.246 6.314 -7.856 1.00 89.00 304 ILE A O 1
ATOM 2327 N N . ASP A 1 305 ? 0.726 4.573 -8.890 1.00 91.50 305 ASP A N 1
ATOM 2328 C CA . ASP A 1 305 ? 0.901 5.204 -10.188 1.00 91.50 305 ASP A CA 1
ATOM 2329 C C . ASP A 1 305 ? 0.333 4.285 -11.262 1.00 91.50 305 ASP A C 1
ATOM 2331 O O . ASP A 1 305 ? 0.989 3.349 -11.706 1.00 91.50 305 ASP A O 1
ATOM 2335 N N . PHE A 1 306 ? -0.917 4.527 -11.654 1.00 88.44 306 PHE A N 1
ATOM 2336 C CA . PHE A 1 306 ? -1.639 3.671 -12.600 1.00 88.44 306 PHE A CA 1
ATOM 2337 C C . PHE A 1 306 ? -1.080 3.721 -14.027 1.00 88.44 306 PHE A C 1
ATOM 2339 O O . PHE A 1 306 ? -1.434 2.874 -14.845 1.00 88.44 306 PHE A O 1
ATOM 2346 N N . GLU A 1 307 ? -0.206 4.686 -14.315 1.00 87.88 307 GLU A N 1
ATOM 2347 C CA . GLU A 1 307 ? 0.511 4.822 -15.585 1.00 87.88 307 GLU A CA 1
ATOM 2348 C C . GLU A 1 307 ? 2.014 4.557 -15.435 1.00 87.88 307 GLU A C 1
ATOM 2350 O O . GLU A 1 307 ? 2.820 4.938 -16.295 1.00 87.88 307 GLU A O 1
ATOM 2355 N N . PHE A 1 308 ? 2.426 3.902 -14.345 1.00 92.31 308 PHE A N 1
ATOM 2356 C CA . PHE A 1 308 ? 3.798 3.439 -14.237 1.00 92.31 308 PHE A CA 1
ATOM 2357 C C . PHE A 1 308 ? 4.126 2.538 -15.434 1.00 92.31 308 PHE A C 1
ATOM 2359 O O . PHE A 1 308 ? 3.374 1.634 -15.804 1.00 92.31 308 PHE A O 1
ATOM 2366 N N . SER A 1 309 ? 5.253 2.843 -16.070 1.00 89.25 309 SER A N 1
ATOM 2367 C CA . SER A 1 309 ? 5.688 2.232 -17.320 1.00 89.25 309 SER A CA 1
ATOM 2368 C C . SER A 1 309 ? 7.205 2.169 -17.387 1.00 89.25 309 SER A C 1
ATOM 2370 O O . SER A 1 309 ? 7.906 2.895 -16.674 1.00 89.25 309 SER A O 1
ATOM 2372 N N . MET A 1 310 ? 7.726 1.357 -18.304 1.00 87.12 310 MET A N 1
ATOM 2373 C CA . MET A 1 310 ? 9.168 1.231 -18.524 1.00 87.12 310 MET A CA 1
ATOM 2374 C C . MET A 1 310 ? 9.834 2.575 -18.880 1.00 87.12 310 MET A C 1
ATOM 2376 O O . MET A 1 310 ? 10.942 2.858 -18.427 1.00 87.12 310 MET A O 1
ATOM 2380 N N . LYS A 1 311 ? 9.150 3.453 -19.631 1.00 85.44 311 LYS A N 1
ATOM 2381 C CA . LYS A 1 311 ? 9.644 4.807 -19.966 1.00 85.44 311 LYS A CA 1
ATOM 2382 C C . LYS A 1 311 ? 9.775 5.691 -18.730 1.00 85.44 311 LYS A C 1
ATOM 2384 O O . LYS A 1 311 ? 10.817 6.301 -18.517 1.00 85.44 311 LYS A O 1
ATOM 2389 N N . LYS A 1 312 ? 8.742 5.710 -17.887 1.00 91.25 312 LYS A N 1
ATOM 2390 C CA . LYS A 1 312 ? 8.754 6.480 -16.639 1.00 91.25 312 LYS A CA 1
ATOM 2391 C C . LYS A 1 312 ? 9.819 5.953 -15.679 1.00 91.25 312 LYS A C 1
ATOM 2393 O O . LYS A 1 312 ? 10.556 6.735 -15.085 1.00 91.25 312 LYS A O 1
ATOM 2398 N N . ALA A 1 313 ? 9.953 4.630 -15.584 1.00 92.31 313 ALA A N 1
ATOM 2399 C CA . ALA A 1 313 ? 10.999 3.984 -14.803 1.00 92.31 313 ALA A CA 1
ATOM 2400 C C . ALA A 1 313 ? 12.404 4.346 -15.300 1.00 92.31 313 ALA A C 1
ATOM 2402 O O . ALA A 1 313 ? 13.263 4.683 -14.488 1.00 92.31 313 ALA A O 1
ATOM 2403 N N . ARG A 1 314 ? 12.630 4.353 -16.619 1.00 88.88 314 ARG A N 1
ATOM 2404 C CA . ARG A 1 314 ? 13.890 4.801 -17.231 1.00 88.88 314 ARG A CA 1
ATOM 2405 C C . ARG A 1 314 ? 14.240 6.227 -16.833 1.00 88.88 314 ARG A C 1
ATOM 2407 O O . ARG A 1 314 ? 15.379 6.477 -16.438 1.00 88.88 314 ARG A O 1
ATOM 2414 N N . ASP A 1 315 ? 13.287 7.147 -16.916 1.00 90.62 315 ASP A N 1
ATOM 2415 C CA . ASP A 1 315 ? 13.532 8.550 -16.585 1.00 90.62 315 ASP A CA 1
ATOM 2416 C C . ASP A 1 315 ? 13.850 8.702 -15.088 1.00 90.62 315 ASP A C 1
ATOM 2418 O O . ASP A 1 315 ? 14.848 9.332 -14.736 1.00 90.62 315 ASP A O 1
ATOM 2422 N N . MET A 1 316 ? 13.098 8.026 -14.208 1.00 93.94 316 MET A N 1
ATOM 2423 C CA . MET A 1 316 ? 13.373 7.997 -12.765 1.00 93.94 316 MET A CA 1
ATOM 2424 C C . MET A 1 316 ? 14.767 7.459 -12.439 1.00 93.94 316 MET A C 1
ATOM 2426 O O . MET A 1 316 ? 15.525 8.080 -11.693 1.00 93.94 316 MET A O 1
ATOM 2430 N N . VAL A 1 317 ? 15.123 6.318 -13.025 1.00 92.56 317 VAL A N 1
ATOM 2431 C CA . VAL A 1 317 ? 16.433 5.693 -12.838 1.00 92.56 317 VAL A CA 1
ATOM 2432 C C . VAL A 1 317 ? 17.547 6.610 -13.339 1.00 92.56 317 VAL A C 1
ATOM 2434 O O . VAL A 1 317 ? 18.550 6.763 -12.650 1.00 92.56 317 VAL A O 1
ATOM 2437 N N . THR A 1 318 ? 17.349 7.278 -14.478 1.00 90.12 318 THR A N 1
ATOM 2438 C CA . THR A 1 318 ? 18.325 8.221 -15.046 1.00 90.12 318 THR A CA 1
ATOM 2439 C C . THR A 1 318 ? 18.499 9.464 -14.168 1.00 90.12 318 THR A C 1
ATOM 2441 O O . THR A 1 318 ? 19.622 9.939 -13.998 1.00 90.12 318 THR A O 1
ATOM 2444 N N . TYR A 1 319 ? 17.418 9.998 -13.588 1.00 93.62 319 TYR A N 1
ATOM 2445 C CA . TYR A 1 319 ? 17.497 11.104 -12.630 1.00 93.62 319 TYR A CA 1
ATOM 2446 C C . TYR A 1 319 ? 18.324 10.719 -11.401 1.00 93.62 319 TYR A C 1
ATOM 2448 O O . TYR A 1 319 ? 19.290 11.406 -11.067 1.00 93.62 319 TYR A O 1
ATOM 2456 N N . LEU A 1 320 ? 17.973 9.601 -10.762 1.00 93.88 320 LEU A N 1
ATOM 2457 C CA . LEU A 1 320 ? 18.627 9.135 -9.538 1.00 93.88 320 LEU A CA 1
ATOM 2458 C C . LEU A 1 320 ? 20.080 8.703 -9.778 1.00 93.88 320 LEU A C 1
ATOM 2460 O O . LEU A 1 320 ? 20.933 8.957 -8.935 1.00 93.88 320 LEU A O 1
ATOM 2464 N N . SER A 1 321 ? 20.396 8.111 -10.934 1.00 90.00 321 SER A N 1
ATOM 2465 C CA . SER A 1 321 ? 21.771 7.715 -11.265 1.00 90.00 321 SER A CA 1
ATOM 2466 C C . SER A 1 321 ? 22.690 8.907 -11.546 1.00 90.00 321 SER A C 1
ATOM 2468 O O . SER A 1 321 ? 23.905 8.775 -11.429 1.00 90.00 321 SER A O 1
ATOM 2470 N N . LYS A 1 322 ? 22.139 10.050 -11.977 1.00 90.50 322 LYS A N 1
ATOM 2471 C CA . LYS A 1 322 ? 22.914 11.256 -12.317 1.00 90.50 322 LYS A CA 1
ATOM 2472 C C . LYS A 1 322 ? 23.039 12.247 -11.162 1.00 90.50 322 LYS A C 1
ATOM 2474 O O . LYS A 1 322 ? 23.943 13.074 -11.190 1.00 90.50 322 LYS A O 1
ATOM 2479 N N . ASN A 1 323 ? 22.150 12.192 -10.171 1.00 92.00 323 ASN A N 1
ATOM 2480 C CA . ASN A 1 323 ? 22.160 13.128 -9.054 1.00 92.00 323 ASN A CA 1
ATOM 2481 C C . ASN A 1 323 ? 21.744 12.452 -7.739 1.00 92.00 323 ASN A C 1
ATOM 2483 O O . ASN A 1 323 ? 20.566 12.409 -7.382 1.00 92.00 323 ASN A O 1
ATOM 2487 N N . GLU A 1 324 ? 22.736 12.018 -6.958 1.00 90.69 324 GLU A N 1
ATOM 2488 C CA . GLU A 1 324 ? 22.515 11.411 -5.639 1.00 90.69 324 GLU A CA 1
ATOM 2489 C C . GLU A 1 324 ? 21.907 12.389 -4.614 1.00 90.69 324 GLU A C 1
ATOM 2491 O O . GLU A 1 324 ? 21.406 11.960 -3.572 1.00 90.69 324 GLU A O 1
ATOM 2496 N N . ASN A 1 325 ? 21.894 13.704 -4.883 1.00 93.38 325 ASN A N 1
ATOM 2497 C CA . ASN A 1 325 ? 21.315 14.705 -3.980 1.00 93.38 325 ASN A CA 1
ATOM 2498 C C . ASN A 1 325 ? 19.785 14.766 -4.039 1.00 93.38 325 ASN A C 1
ATOM 2500 O O . ASN A 1 325 ? 19.187 15.278 -3.092 1.00 93.38 325 ASN A O 1
ATOM 2504 N N . ILE A 1 326 ? 19.143 14.171 -5.049 1.00 96.62 326 ILE A N 1
ATOM 2505 C CA . ILE A 1 326 ? 17.677 14.079 -5.130 1.00 96.62 326 ILE A CA 1
ATOM 2506 C C . ILE A 1 326 ? 17.139 13.388 -3.869 1.00 96.62 326 ILE A C 1
ATOM 2508 O O . ILE A 1 326 ? 17.565 12.286 -3.513 1.00 96.62 326 ILE A O 1
ATOM 2512 N N . ALA A 1 327 ? 16.250 14.048 -3.127 1.00 97.19 327 ALA A N 1
ATOM 2513 C CA . ALA A 1 327 ? 15.553 13.417 -2.008 1.00 97.19 327 ALA A CA 1
ATOM 2514 C C . ALA A 1 327 ? 14.601 12.336 -2.537 1.00 97.19 327 ALA A C 1
ATOM 2516 O O . ALA A 1 327 ? 14.036 12.485 -3.613 1.00 97.19 327 ALA A O 1
ATOM 2517 N N . VAL A 1 328 ? 14.399 11.253 -1.794 1.00 97.56 328 VAL A N 1
ATOM 2518 C CA . VAL A 1 328 ? 13.462 10.189 -2.182 1.00 97.56 328 VAL A CA 1
ATOM 2519 C C . VAL A 1 328 ? 12.533 9.882 -1.022 1.00 97.56 328 VAL A C 1
ATOM 2521 O O . VAL A 1 328 ? 12.959 9.936 0.131 1.00 97.56 328 VAL A O 1
ATOM 2524 N N . MET A 1 329 ? 11.275 9.575 -1.318 1.00 96.44 329 MET A N 1
ATOM 2525 C CA . MET A 1 329 ? 10.289 9.150 -0.323 1.00 96.44 329 MET A CA 1
ATOM 2526 C C . MET A 1 329 ? 9.179 8.330 -0.979 1.00 96.44 329 MET A C 1
ATOM 2528 O O . MET A 1 329 ? 8.802 8.599 -2.117 1.00 96.44 329 MET A O 1
ATOM 2532 N N . ALA A 1 330 ? 8.650 7.340 -0.269 1.00 96.44 330 ALA A N 1
ATOM 2533 C CA . ALA A 1 330 ? 7.464 6.592 -0.669 1.00 96.44 330 ALA A CA 1
ATOM 2534 C C . ALA A 1 330 ? 6.280 6.957 0.222 1.00 96.44 330 ALA A C 1
ATOM 2536 O O . ALA A 1 330 ? 6.426 7.179 1.421 1.00 96.44 330 ALA A O 1
ATOM 2537 N N . THR A 1 331 ? 5.090 6.998 -0.360 1.00 93.88 331 THR A N 1
ATOM 2538 C CA . THR A 1 331 ? 3.867 7.360 0.365 1.00 93.88 331 THR A CA 1
ATOM 2539 C C . THR A 1 331 ? 3.325 6.190 1.180 1.00 93.88 331 THR A C 1
ATOM 2541 O O . THR A 1 331 ? 2.861 6.412 2.287 1.00 93.88 331 THR A O 1
ATOM 2544 N N . GLY A 1 332 ? 3.511 4.946 0.742 1.00 93.06 332 GLY A N 1
ATOM 2545 C CA . GLY A 1 332 ? 3.179 3.746 1.513 1.00 93.06 332 GLY A CA 1
ATOM 2546 C C . GLY A 1 332 ? 4.118 2.585 1.194 1.00 93.06 332 GLY A C 1
ATOM 2547 O O . GLY A 1 332 ? 5.000 2.706 0.341 1.00 93.06 332 GLY A O 1
ATOM 2548 N N . GLY A 1 333 ? 3.942 1.473 1.905 1.00 89.81 333 GLY A N 1
ATOM 2549 C CA . GLY A 1 333 ? 4.690 0.229 1.705 1.00 89.81 333 GLY A CA 1
ATOM 2550 C C . GLY A 1 333 ? 3.840 -0.939 1.207 1.00 89.81 333 GLY A C 1
ATOM 2551 O O . GLY A 1 333 ? 4.329 -2.069 1.188 1.00 89.81 333 GLY A O 1
ATOM 2552 N N . ASP A 1 334 ? 2.578 -0.701 0.836 1.00 89.31 334 ASP A N 1
ATOM 2553 C CA . ASP A 1 334 ? 1.713 -1.758 0.317 1.00 89.31 334 ASP A CA 1
ATOM 2554 C C . ASP A 1 334 ? 2.258 -2.270 -1.014 1.00 89.31 334 ASP A C 1
ATOM 2556 O O . ASP A 1 334 ? 2.634 -1.503 -1.899 1.00 89.31 334 ASP A O 1
ATOM 2560 N N . HIS A 1 335 ? 2.329 -3.590 -1.145 1.00 88.56 335 HIS A N 1
ATOM 2561 C CA . HIS A 1 335 ? 2.817 -4.245 -2.357 1.00 88.56 335 HIS A CA 1
ATOM 2562 C C . HIS A 1 335 ? 1.693 -4.506 -3.362 1.00 88.56 335 HIS A C 1
ATOM 2564 O O . HIS A 1 335 ? 1.939 -4.571 -4.570 1.00 88.56 335 HIS A O 1
ATOM 2570 N N . GLN A 1 336 ? 0.470 -4.640 -2.850 1.00 86.31 336 GLN A N 1
ATOM 2571 C CA . GLN A 1 336 ? -0.755 -4.840 -3.602 1.00 86.31 336 GLN A CA 1
ATOM 2572 C C . GLN A 1 336 ? -1.924 -4.176 -2.872 1.00 86.31 336 GLN A C 1
ATOM 2574 O O . GLN A 1 336 ? -1.935 -4.104 -1.641 1.00 86.31 336 GLN A O 1
ATOM 2579 N N . MET A 1 337 ? -2.927 -3.755 -3.635 1.00 82.75 337 MET A N 1
ATOM 2580 C CA . MET A 1 337 ? -4.221 -3.371 -3.087 1.00 82.75 337 MET A CA 1
ATOM 2581 C C . MET A 1 337 ? -4.994 -4.629 -2.656 1.00 82.75 337 MET A C 1
ATOM 2583 O O . MET A 1 337 ? -4.840 -5.681 -3.290 1.00 82.75 337 MET A O 1
ATOM 2587 N N . PRO A 1 338 ? -5.885 -4.532 -1.652 1.00 74.75 338 PRO A N 1
ATOM 2588 C CA . PRO A 1 338 ? -6.754 -5.639 -1.280 1.00 74.75 338 PRO A CA 1
ATOM 2589 C C . PRO A 1 338 ? -7.567 -6.150 -2.477 1.00 74.75 338 PRO A C 1
ATOM 2591 O O . PRO A 1 338 ? -7.996 -5.357 -3.326 1.00 74.75 338 PRO A O 1
ATOM 2594 N N . PRO A 1 339 ? -7.832 -7.466 -2.549 1.00 66.94 339 PRO A N 1
ATOM 2595 C CA . PRO A 1 339 ? -8.531 -8.053 -3.680 1.00 66.94 339 PRO A CA 1
ATOM 2596 C C . PRO A 1 339 ? -9.939 -7.463 -3.825 1.00 66.94 339 PRO A C 1
ATOM 2598 O O . PRO A 1 339 ? -10.750 -7.480 -2.896 1.00 66.94 339 PRO A O 1
ATOM 2601 N N . ILE A 1 340 ? -10.247 -6.974 -5.026 1.00 65.75 340 ILE A N 1
ATOM 2602 C CA . ILE A 1 340 ? -11.610 -6.619 -5.426 1.00 65.75 340 ILE A CA 1
ATOM 2603 C C . ILE A 1 340 ? -12.290 -7.909 -5.895 1.00 65.75 340 ILE A C 1
ATOM 2605 O O . ILE A 1 340 ? -11.722 -8.654 -6.694 1.00 65.75 340 ILE A O 1
ATOM 2609 N N . SER A 1 341 ? -13.493 -8.197 -5.386 1.00 56.59 341 SER A N 1
ATOM 2610 C CA . SER A 1 341 ? -14.229 -9.421 -5.740 1.00 56.59 341 SER A CA 1
ATOM 2611 C C . SER A 1 341 ? -14.339 -9.590 -7.256 1.00 56.59 341 SER A C 1
ATOM 2613 O O . SER A 1 341 ? -14.846 -8.694 -7.929 1.00 56.59 341 SER A O 1
ATOM 2615 N N . ALA A 1 342 ? -13.957 -10.765 -7.771 1.00 52.97 342 ALA A N 1
ATOM 2616 C CA . ALA A 1 342 ? -14.058 -11.113 -9.190 1.00 52.97 342 ALA A CA 1
ATOM 2617 C C . ALA A 1 342 ? -15.490 -10.958 -9.737 1.00 52.97 342 ALA A C 1
ATOM 2619 O O . ALA A 1 342 ? -15.664 -10.594 -10.889 1.00 52.97 342 ALA A O 1
ATOM 2620 N N . SER A 1 343 ? -16.519 -11.154 -8.902 1.00 48.62 343 SER A N 1
ATOM 2621 C CA . SER A 1 343 ? -17.930 -10.946 -9.275 1.00 48.62 343 SER A CA 1
ATOM 2622 C C . SER A 1 343 ? -18.339 -9.477 -9.438 1.00 48.62 343 SER A C 1
ATOM 2624 O O . SER A 1 343 ? -19.403 -9.197 -9.980 1.00 48.62 343 SER A O 1
ATOM 2626 N N . LYS A 1 344 ? -17.521 -8.536 -8.949 1.00 51.31 344 LYS A N 1
ATOM 2627 C CA . LYS A 1 344 ? -17.738 -7.083 -9.058 1.00 51.31 344 LYS A CA 1
ATOM 2628 C C . LYS A 1 344 ? -16.943 -6.452 -10.207 1.00 51.31 344 LYS A C 1
ATOM 2630 O O . LYS A 1 344 ? -17.014 -5.241 -10.391 1.00 51.31 344 LYS A O 1
ATOM 2635 N N . ILE A 1 345 ? -16.190 -7.255 -10.958 1.00 54.41 345 ILE A N 1
ATOM 2636 C CA . ILE A 1 345 ? -15.366 -6.835 -12.095 1.00 54.41 345 ILE A CA 1
ATOM 2637 C C . ILE A 1 345 ? -15.641 -7.758 -13.288 1.00 54.41 345 ILE A C 1
ATOM 2639 O O . ILE A 1 345 ? -16.035 -8.906 -13.109 1.00 54.41 345 ILE A O 1
ATOM 2643 N N . GLY A 1 346 ? -15.422 -7.293 -14.518 1.00 50.28 346 GLY A N 1
ATOM 2644 C CA . GLY A 1 346 ? -15.565 -8.124 -15.723 1.00 50.28 346 GLY A CA 1
ATOM 2645 C C . GLY A 1 346 ? -14.416 -9.129 -15.902 1.00 50.28 346 GLY A C 1
ATOM 2646 O O . GLY A 1 346 ? -13.820 -9.182 -16.975 1.00 50.28 346 GLY A O 1
ATOM 2647 N N . ALA A 1 347 ? -14.018 -9.850 -14.848 1.00 55.41 347 ALA A N 1
ATOM 2648 C CA . ALA A 1 347 ? -12.928 -10.821 -14.909 1.00 55.41 347 ALA A CA 1
ATOM 2649 C C . ALA A 1 347 ? -13.355 -12.086 -15.667 1.00 55.41 347 ALA A C 1
ATOM 2651 O O . ALA A 1 347 ? -14.482 -12.563 -15.529 1.00 55.41 347 ALA A O 1
ATOM 2652 N N . SER A 1 348 ? -12.440 -12.656 -16.456 1.00 57.84 348 SER A N 1
ATOM 2653 C CA . SER A 1 348 ? -12.676 -13.959 -17.086 1.00 57.84 348 SER A CA 1
ATOM 2654 C C . SER A 1 348 ? -12.821 -15.058 -16.020 1.00 57.84 348 SER A C 1
ATOM 2656 O O . SER A 1 348 ? -12.216 -14.976 -14.951 1.00 57.84 348 SER A O 1
ATOM 2658 N N . ASN A 1 349 ? -13.553 -16.139 -16.323 1.00 59.41 349 ASN A N 1
ATOM 2659 C CA . ASN A 1 349 ? -13.722 -17.292 -15.416 1.00 59.41 349 ASN A CA 1
ATOM 2660 C C . ASN A 1 349 ? -12.390 -17.917 -14.936 1.00 59.41 349 ASN A C 1
ATOM 2662 O O . ASN A 1 349 ? -12.374 -18.660 -13.954 1.00 59.41 349 ASN A O 1
ATOM 2666 N N . ALA A 1 350 ? -11.277 -17.643 -15.626 1.00 60.72 350 ALA A N 1
ATOM 2667 C CA . ALA A 1 350 ? -9.946 -18.122 -15.261 1.00 60.72 350 ALA A CA 1
ATOM 2668 C C . ALA A 1 350 ? -9.312 -17.339 -14.094 1.00 60.72 350 ALA A C 1
ATOM 2670 O O . ALA A 1 350 ? -8.424 -17.865 -13.423 1.00 60.72 350 ALA A O 1
ATOM 2671 N N . ILE A 1 351 ? -9.759 -16.107 -13.825 1.00 71.38 351 ILE A N 1
ATOM 2672 C CA . ILE A 1 351 ? -9.156 -15.215 -12.829 1.00 71.38 351 ILE A CA 1
ATOM 2673 C C . ILE A 1 351 ? -10.031 -15.185 -11.582 1.00 71.38 351 ILE A C 1
ATOM 2675 O O . ILE A 1 351 ? -11.027 -14.472 -11.498 1.00 71.38 351 ILE A O 1
ATOM 2679 N N . LYS A 1 352 ? -9.633 -15.979 -10.588 1.00 69.00 352 LYS A N 1
ATOM 2680 C CA . LYS A 1 352 ? -10.347 -16.105 -9.308 1.00 69.00 352 LYS A CA 1
ATOM 2681 C C . LYS A 1 352 ? -9.846 -15.117 -8.257 1.00 69.00 352 LYS A C 1
ATOM 2683 O O . LYS A 1 352 ? -10.591 -14.776 -7.342 1.00 69.00 352 LYS A O 1
ATOM 2688 N N . LYS A 1 353 ? -8.585 -14.690 -8.370 1.00 74.56 353 LYS A N 1
ATOM 2689 C CA . LYS A 1 353 ? -7.907 -13.793 -7.425 1.00 74.56 353 LYS A CA 1
ATOM 2690 C C . LYS A 1 353 ? -7.150 -12.702 -8.194 1.00 74.56 353 LYS A C 1
ATOM 2692 O O . LYS A 1 353 ? -5.958 -12.870 -8.457 1.00 74.56 353 LYS A O 1
ATOM 2697 N N . PRO A 1 354 ? -7.833 -11.619 -8.599 1.00 78.88 354 PRO A N 1
ATOM 2698 C CA . PRO A 1 354 ? -7.176 -10.460 -9.193 1.00 78.88 354 PRO A CA 1
ATOM 2699 C C . PRO A 1 354 ? -6.116 -9.894 -8.243 1.00 78.88 354 PRO A C 1
ATOM 2701 O O . PRO A 1 354 ? -6.363 -9.784 -7.041 1.00 78.88 354 PRO A O 1
ATOM 2704 N N . VAL A 1 355 ? -4.961 -9.524 -8.788 1.00 83.56 355 VAL A N 1
ATOM 2705 C CA . VAL A 1 355 ? -3.870 -8.868 -8.058 1.00 83.56 355 VAL A CA 1
ATOM 2706 C C . VAL A 1 355 ? -3.668 -7.487 -8.652 1.00 83.56 355 VAL A C 1
ATOM 2708 O O . VAL A 1 355 ? -3.448 -7.359 -9.855 1.00 83.56 355 VAL A O 1
ATOM 2711 N N . TYR A 1 356 ? -3.725 -6.466 -7.805 1.00 85.81 356 TYR A N 1
ATOM 2712 C CA . TYR A 1 356 ? -3.517 -5.075 -8.191 1.00 85.81 356 TYR A CA 1
ATOM 2713 C C . TYR A 1 356 ? -2.240 -4.576 -7.523 1.00 85.81 356 TYR A C 1
ATOM 2715 O O . TYR A 1 356 ? -2.278 -4.284 -6.329 1.00 85.81 356 TYR A O 1
ATOM 2723 N N . PRO A 1 357 ? -1.115 -4.498 -8.249 1.00 89.88 357 PRO A N 1
ATOM 2724 C CA . PRO A 1 357 ? 0.103 -3.904 -7.721 1.00 89.88 357 PRO A CA 1
ATOM 2725 C C . PRO A 1 357 ? -0.108 -2.509 -7.130 1.00 89.88 357 PRO A C 1
ATOM 2727 O O . PRO A 1 357 ? -0.933 -1.728 -7.613 1.00 89.88 357 PRO A O 1
ATOM 2730 N N . ASP A 1 358 ? 0.689 -2.202 -6.116 1.00 90.12 358 ASP A N 1
ATOM 2731 C CA . ASP A 1 358 ? 0.730 -0.897 -5.458 1.00 90.12 358 ASP A CA 1
ATOM 2732 C C . ASP A 1 358 ? 2.191 -0.393 -5.386 1.00 90.12 358 ASP A C 1
ATOM 2734 O O . ASP A 1 358 ? 3.109 -1.000 -5.954 1.00 90.12 358 ASP A O 1
ATOM 2738 N N . VAL A 1 359 ? 2.422 0.737 -4.722 1.00 93.44 359 VAL A N 1
ATOM 2739 C CA . VAL A 1 359 ? 3.698 1.461 -4.630 1.00 93.44 359 VAL A CA 1
ATOM 2740 C C . VAL A 1 359 ? 4.889 0.575 -4.247 1.00 93.44 359 VAL A C 1
ATOM 2742 O O . VAL A 1 359 ? 5.995 0.798 -4.739 1.00 93.44 359 VAL A O 1
ATOM 2745 N N . GLY A 1 360 ? 4.694 -0.466 -3.434 1.00 93.12 360 GLY A N 1
ATOM 2746 C CA . GLY A 1 360 ? 5.739 -1.417 -3.053 1.00 93.12 360 GLY A CA 1
ATOM 2747 C C . GLY A 1 360 ? 6.336 -2.168 -4.248 1.00 93.12 360 GLY A C 1
ATOM 2748 O O . GLY A 1 360 ? 7.554 -2.352 -4.302 1.00 93.12 360 GLY A O 1
ATOM 2749 N N . GLY A 1 361 ? 5.521 -2.519 -5.251 1.00 94.00 361 GLY A N 1
ATOM 2750 C CA . GLY A 1 361 ? 5.996 -3.124 -6.502 1.00 94.00 361 GLY A CA 1
ATOM 2751 C C . GLY A 1 361 ? 6.854 -2.155 -7.322 1.00 94.00 361 GLY A C 1
ATOM 2752 O O . GLY A 1 361 ? 7.943 -2.512 -7.774 1.00 94.00 361 GLY A O 1
ATOM 2753 N N . ILE A 1 362 ? 6.417 -0.896 -7.434 1.00 95.81 362 ILE A N 1
ATOM 2754 C CA . ILE A 1 362 ? 7.159 0.180 -8.117 1.00 95.81 362 ILE A CA 1
ATOM 2755 C C . ILE A 1 362 ? 8.507 0.429 -7.429 1.00 95.81 362 ILE A C 1
ATOM 2757 O O . ILE A 1 362 ? 9.550 0.500 -8.081 1.00 95.81 362 ILE A O 1
ATOM 2761 N N . VAL A 1 363 ? 8.517 0.519 -6.099 1.00 96.75 363 VAL A N 1
ATOM 2762 C CA . VAL A 1 363 ? 9.746 0.707 -5.320 1.00 96.75 363 VAL A CA 1
ATOM 2763 C C . VAL A 1 363 ? 10.699 -0.476 -5.501 1.00 96.75 363 VAL A C 1
ATOM 2765 O O . VAL A 1 363 ? 11.901 -0.260 -5.672 1.00 96.75 363 VAL A O 1
ATOM 2768 N N . ALA A 1 364 ? 10.195 -1.714 -5.493 1.00 95.38 364 ALA A N 1
ATOM 2769 C CA . ALA A 1 364 ? 11.009 -2.906 -5.730 1.00 95.38 364 ALA A CA 1
ATOM 2770 C C . ALA A 1 364 ? 11.642 -2.899 -7.128 1.00 95.38 364 ALA A C 1
ATOM 2772 O O . ALA A 1 364 ? 12.839 -3.164 -7.258 1.00 95.38 364 ALA A O 1
ATOM 2773 N N . PHE A 1 365 ? 10.876 -2.506 -8.148 1.00 94.75 365 PHE A N 1
ATOM 2774 C CA . PHE A 1 365 ? 11.369 -2.335 -9.512 1.00 94.75 365 PHE A CA 1
ATOM 2775 C C . PHE A 1 365 ? 12.553 -1.362 -9.563 1.00 94.75 365 PHE A C 1
ATOM 2777 O O . PHE A 1 365 ? 13.624 -1.694 -10.074 1.00 94.75 365 PHE A O 1
ATOM 2784 N N . ILE A 1 366 ? 12.381 -0.157 -9.009 1.00 95.69 366 ILE A N 1
ATOM 2785 C CA . ILE A 1 366 ? 13.402 0.898 -9.074 1.00 95.69 366 ILE A CA 1
ATOM 2786 C C . ILE A 1 366 ? 14.627 0.539 -8.228 1.00 95.69 366 ILE A C 1
ATOM 2788 O O . ILE A 1 366 ? 15.754 0.797 -8.647 1.00 95.69 366 ILE A O 1
ATOM 2792 N N . ARG A 1 367 ? 14.445 -0.119 -7.075 1.00 94.75 367 ARG A N 1
ATOM 2793 C CA . ARG A 1 367 ? 15.556 -0.649 -6.263 1.00 94.75 367 ARG A CA 1
ATOM 2794 C C . ARG A 1 367 ? 16.386 -1.678 -7.020 1.00 94.75 367 ARG A C 1
ATOM 2796 O O . ARG A 1 367 ? 17.608 -1.609 -6.961 1.00 94.75 367 ARG A O 1
ATOM 2803 N N . ALA A 1 368 ? 15.743 -2.596 -7.736 1.00 92.00 368 ALA A N 1
ATOM 2804 C CA . ALA A 1 368 ? 16.445 -3.584 -8.548 1.00 92.00 368 ALA A CA 1
ATOM 2805 C C . ALA A 1 368 ? 17.195 -2.940 -9.723 1.00 92.00 368 ALA A C 1
ATOM 2807 O O . ALA A 1 368 ? 18.286 -3.386 -10.065 1.00 92.00 368 ALA A O 1
ATOM 2808 N N . ALA A 1 369 ? 16.661 -1.855 -10.294 1.00 90.06 369 ALA A N 1
ATOM 2809 C CA . ALA A 1 369 ? 17.370 -1.071 -11.304 1.00 90.06 369 ALA A CA 1
ATOM 2810 C C . ALA A 1 369 ? 18.568 -0.284 -10.735 1.00 90.06 369 ALA A C 1
ATOM 2812 O O . ALA A 1 369 ? 19.525 -0.021 -11.463 1.00 90.06 369 ALA A O 1
ATOM 2813 N N . LEU A 1 370 ? 18.533 0.071 -9.446 1.00 91.38 370 LEU A N 1
ATOM 2814 C CA . LEU A 1 370 ? 19.535 0.877 -8.741 1.00 91.38 370 LEU A CA 1
ATOM 2815 C C . LEU A 1 370 ? 20.071 0.164 -7.480 1.00 91.38 370 LEU A C 1
ATOM 2817 O O . LEU A 1 370 ? 19.981 0.712 -6.373 1.00 91.38 370 LEU A O 1
ATOM 2821 N N . PRO A 1 371 ? 20.676 -1.033 -7.601 1.00 88.38 371 PRO A N 1
ATOM 2822 C CA . PRO A 1 371 ? 20.992 -1.886 -6.452 1.00 88.38 371 PRO A CA 1
ATOM 2823 C C . PRO A 1 371 ? 22.031 -1.275 -5.503 1.00 88.38 371 PRO A C 1
ATOM 2825 O O . PRO A 1 371 ? 22.115 -1.668 -4.342 1.00 88.38 371 PRO A O 1
ATOM 2828 N N . ASN A 1 372 ? 22.808 -0.293 -5.968 1.00 88.75 372 ASN A N 1
ATOM 2829 C CA . ASN A 1 372 ? 23.834 0.392 -5.183 1.00 88.75 372 ASN A CA 1
ATOM 2830 C C . ASN A 1 372 ? 23.425 1.791 -4.699 1.00 88.75 372 ASN A C 1
ATOM 2832 O O . ASN A 1 372 ? 24.194 2.419 -3.979 1.00 88.75 372 ASN A O 1
ATOM 2836 N N . HIS A 1 373 ? 22.221 2.273 -5.025 1.00 91.62 373 HIS A N 1
ATOM 2837 C CA . HIS A 1 373 ? 21.814 3.636 -4.683 1.00 91.62 373 HIS A CA 1
ATOM 2838 C C . HIS A 1 373 ? 21.419 3.762 -3.203 1.00 91.62 373 HIS A C 1
ATOM 2840 O O . HIS A 1 373 ? 20.380 3.256 -2.763 1.00 91.62 373 HIS A O 1
ATOM 2846 N N . ASN A 1 374 ? 22.232 4.487 -2.431 1.00 91.69 374 ASN A N 1
ATOM 2847 C CA . ASN A 1 374 ? 22.121 4.582 -0.971 1.00 91.69 374 ASN A CA 1
ATOM 2848 C C . ASN A 1 374 ? 20.737 5.033 -0.487 1.00 91.69 374 ASN A C 1
ATOM 2850 O O . ASN A 1 374 ? 20.168 4.428 0.422 1.00 91.69 374 ASN A O 1
ATOM 2854 N N . LYS A 1 375 ? 20.151 6.056 -1.120 1.00 93.94 375 LYS A N 1
ATOM 2855 C CA . LYS A 1 375 ? 18.833 6.550 -0.701 1.00 93.94 375 LYS A CA 1
ATOM 2856 C C . LYS A 1 375 ? 17.683 5.613 -1.075 1.00 93.94 375 LYS A C 1
ATOM 2858 O O . LYS A 1 375 ? 16.663 5.629 -0.404 1.00 93.94 375 LYS A O 1
ATOM 2863 N N . MET A 1 376 ? 17.843 4.775 -2.105 1.00 94.62 376 MET A N 1
ATOM 2864 C CA . MET A 1 376 ? 16.817 3.778 -2.444 1.00 94.62 376 MET A CA 1
ATOM 2865 C C . MET A 1 376 ? 16.878 2.584 -1.487 1.00 94.62 376 MET A C 1
ATOM 2867 O O . MET A 1 376 ? 15.830 2.053 -1.113 1.00 94.62 376 MET A O 1
ATOM 2871 N N . LYS A 1 377 ? 18.080 2.196 -1.031 1.00 91.75 377 LYS A N 1
ATOM 2872 C CA . LYS A 1 377 ? 18.250 1.203 0.045 1.00 91.75 377 LYS A CA 1
ATOM 2873 C C . LYS A 1 377 ? 17.540 1.651 1.325 1.00 91.75 377 LYS A C 1
ATOM 2875 O O . LYS A 1 377 ? 16.762 0.886 1.880 1.00 91.75 377 LYS A O 1
ATOM 2880 N N . ASN A 1 378 ? 17.715 2.917 1.705 1.00 91.44 378 ASN A N 1
ATOM 2881 C CA . ASN A 1 378 ? 17.134 3.512 2.912 1.00 91.44 378 ASN A CA 1
ATOM 2882 C C . ASN A 1 378 ? 15.946 4.442 2.608 1.00 91.44 378 ASN A C 1
ATOM 2884 O O . ASN A 1 378 ? 15.851 5.523 3.183 1.00 91.44 378 ASN A O 1
ATOM 2888 N N . LEU A 1 379 ? 15.075 4.051 1.670 1.00 95.25 379 LEU A N 1
ATOM 2889 C CA . LEU A 1 379 ? 13.932 4.864 1.238 1.00 95.25 379 LEU A CA 1
ATOM 2890 C C . LEU A 1 379 ? 12.981 5.141 2.418 1.00 95.25 379 LEU A C 1
ATOM 2892 O O . LEU A 1 379 ? 12.387 4.188 2.930 1.00 95.25 379 LEU A O 1
ATOM 2896 N N . PRO A 1 380 ? 12.779 6.410 2.821 1.00 94.38 380 PRO A N 1
ATOM 2897 C CA . PRO A 1 380 ? 11.765 6.762 3.805 1.00 94.38 380 PRO A CA 1
ATOM 2898 C C . PRO A 1 380 ? 10.369 6.429 3.275 1.00 94.38 380 PRO A C 1
ATOM 2900 O O . PRO A 1 380 ? 10.007 6.846 2.173 1.00 94.38 380 PRO A O 1
ATOM 2903 N N . VAL A 1 381 ? 9.583 5.703 4.067 1.00 95.19 381 VAL A N 1
ATOM 2904 C CA . VAL A 1 381 ? 8.165 5.439 3.796 1.00 95.19 381 VAL A CA 1
ATOM 2905 C C . VAL A 1 381 ? 7.343 6.283 4.765 1.00 95.19 381 VAL A C 1
ATOM 2907 O O . VAL A 1 381 ? 7.562 6.222 5.973 1.00 95.19 381 VAL A O 1
ATOM 2910 N N . LEU A 1 382 ? 6.452 7.120 4.237 1.00 94.88 382 LEU A N 1
ATOM 2911 C CA . LEU A 1 382 ? 5.694 8.088 5.031 1.00 94.88 382 LEU A CA 1
ATOM 2912 C C . LEU A 1 382 ? 4.512 7.430 5.749 1.00 94.88 382 LEU A C 1
ATOM 2914 O O . LEU A 1 382 ? 4.319 7.620 6.951 1.00 94.88 382 LEU A O 1
ATOM 2918 N N . GLY A 1 383 ? 3.726 6.664 4.996 1.00 92.88 383 GLY A N 1
ATOM 2919 C CA . GLY A 1 383 ? 2.665 5.807 5.504 1.00 92.88 383 GLY A CA 1
ATOM 2920 C C . GLY A 1 383 ? 3.178 4.446 5.952 1.00 92.88 383 GLY A C 1
ATOM 2921 O O . GLY A 1 383 ? 4.376 4.173 5.959 1.00 92.88 383 GLY A O 1
ATOM 2922 N N . LYS A 1 384 ? 2.244 3.562 6.282 1.00 94.44 384 LYS A N 1
ATOM 2923 C CA . LYS A 1 384 ? 2.485 2.217 6.811 1.00 94.44 384 LYS A CA 1
ATOM 2924 C C . LYS A 1 384 ? 3.338 1.390 5.832 1.00 94.44 384 LYS A C 1
ATOM 2926 O O . LYS A 1 384 ? 3.055 1.426 4.631 1.00 94.44 384 LYS A O 1
ATOM 2931 N N . PRO A 1 385 ? 4.360 0.645 6.299 1.00 93.75 385 PRO A N 1
ATOM 2932 C CA . PRO A 1 385 ? 4.722 0.405 7.703 1.00 93.75 385 PRO A CA 1
ATOM 2933 C C . PRO A 1 385 ? 5.537 1.535 8.363 1.00 93.75 385 PRO A C 1
ATOM 2935 O O . PRO A 1 385 ? 5.813 1.486 9.563 1.00 93.75 385 PRO A O 1
ATOM 2938 N N . GLY A 1 386 ? 5.924 2.558 7.598 1.00 92.56 386 GLY A N 1
ATOM 2939 C CA . GLY A 1 386 ? 6.613 3.741 8.102 1.00 92.56 386 GLY A CA 1
ATOM 2940 C C . GLY A 1 386 ? 5.782 4.531 9.114 1.00 92.56 386 GLY A C 1
ATOM 2941 O O . GLY A 1 386 ? 4.554 4.496 9.108 1.00 92.56 386 GLY A O 1
ATOM 2942 N N . GLN A 1 387 ? 6.469 5.225 10.021 1.00 91.69 387 GLN A N 1
ATOM 2943 C CA . GLN A 1 387 ? 5.866 5.795 11.232 1.00 91.69 387 GLN A CA 1
ATOM 2944 C C . GLN A 1 387 ? 5.523 7.286 11.116 1.00 91.69 387 GLN A C 1
ATOM 2946 O O . GLN A 1 387 ? 4.876 7.822 12.012 1.00 91.69 387 GLN A O 1
ATOM 2951 N N . ALA A 1 388 ? 5.899 7.958 10.022 1.00 91.69 388 ALA A N 1
ATOM 2952 C CA . ALA A 1 388 ? 5.833 9.419 9.926 1.00 91.69 388 ALA A CA 1
ATOM 2953 C C . ALA A 1 388 ? 4.407 9.971 10.102 1.00 91.69 388 ALA A C 1
ATOM 2955 O O . ALA A 1 388 ? 4.212 10.979 10.782 1.00 91.69 388 ALA A O 1
ATOM 2956 N N . VAL A 1 389 ? 3.393 9.292 9.549 1.00 91.25 389 VAL A N 1
ATOM 2957 C CA . VAL A 1 389 ? 1.984 9.673 9.766 1.00 91.25 389 VAL A CA 1
ATOM 2958 C C . VAL A 1 389 ? 1.575 9.549 11.236 1.00 91.25 389 VAL A C 1
ATOM 2960 O O . VAL A 1 389 ? 0.918 10.442 11.765 1.00 91.25 389 VAL A O 1
ATOM 2963 N N . LEU A 1 390 ? 1.996 8.493 11.937 1.00 88.88 390 LEU A N 1
ATOM 2964 C CA . LEU A 1 390 ? 1.659 8.301 13.348 1.00 88.88 390 LEU A CA 1
ATOM 2965 C C . LEU A 1 390 ? 2.394 9.290 14.248 1.00 88.88 390 LEU A C 1
ATOM 2967 O O . LEU A 1 390 ? 1.799 9.845 15.165 1.00 88.88 390 LEU A O 1
ATOM 2971 N N . GLU A 1 391 ? 3.667 9.547 13.968 1.00 87.69 391 GLU A N 1
ATOM 2972 C CA . GLU A 1 391 ? 4.471 10.545 14.674 1.00 87.69 391 GLU A CA 1
ATOM 2973 C C . GLU A 1 391 ? 3.859 11.941 14.536 1.00 87.69 391 GLU A C 1
ATOM 2975 O O . GLU A 1 391 ? 3.711 12.651 15.531 1.00 87.69 391 GLU A O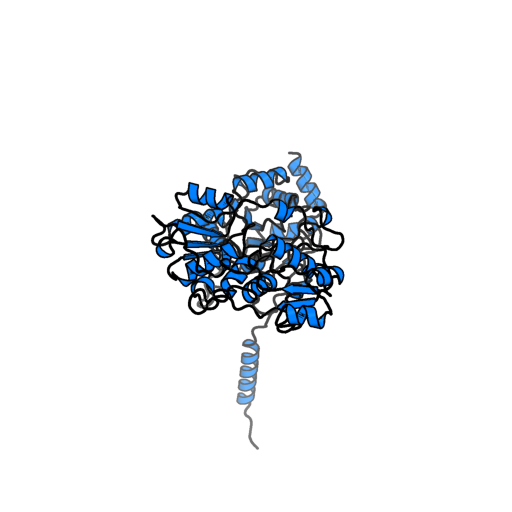 1
ATOM 2980 N N . HIS A 1 392 ? 3.418 12.306 13.330 1.00 86.50 392 HIS A N 1
ATOM 2981 C CA . HIS A 1 392 ? 2.706 13.557 13.094 1.00 86.50 392 HIS A CA 1
ATOM 2982 C C . HIS A 1 392 ? 1.367 13.609 13.844 1.00 86.50 392 HIS A C 1
ATOM 2984 O O . HIS A 1 392 ? 1.038 14.623 14.461 1.00 86.50 392 HIS A O 1
ATOM 2990 N N . LEU A 1 393 ? 0.608 12.507 13.845 1.00 85.38 393 LEU A N 1
ATOM 2991 C CA . LEU A 1 393 ? -0.649 12.409 14.584 1.00 85.38 393 LEU A CA 1
ATOM 2992 C C . LEU A 1 393 ? -0.439 12.602 16.090 1.00 85.38 393 LEU A C 1
ATOM 2994 O O . LEU A 1 393 ? -1.167 13.368 16.720 1.00 85.38 393 LEU A O 1
ATOM 2998 N N . VAL A 1 394 ? 0.564 11.931 16.655 1.00 83.56 394 VAL A N 1
ATOM 2999 C CA . VAL A 1 394 ? 0.914 12.007 18.077 1.00 83.56 394 VAL A CA 1
ATOM 3000 C C . VAL A 1 394 ? 1.449 13.389 18.435 1.00 83.56 394 VAL A C 1
ATOM 3002 O O . VAL A 1 394 ? 1.112 13.895 19.497 1.00 83.56 394 VAL A O 1
ATOM 3005 N N . ALA A 1 395 ? 2.203 14.052 17.558 1.00 80.75 395 ALA A N 1
ATOM 3006 C CA . ALA A 1 395 ? 2.638 15.429 17.792 1.00 80.75 395 ALA A CA 1
ATOM 3007 C C . ALA A 1 395 ? 1.457 16.413 17.895 1.00 80.75 395 ALA A C 1
ATOM 3009 O O . ALA A 1 395 ? 1.510 17.358 18.679 1.00 80.75 395 ALA A O 1
ATOM 3010 N N . GLN A 1 396 ? 0.377 16.181 17.143 1.00 77.75 396 GLN A N 1
ATOM 3011 C CA . GLN A 1 396 ? -0.835 17.004 17.194 1.00 77.75 396 GLN A CA 1
ATOM 3012 C C . GLN A 1 396 ? -1.782 16.645 18.345 1.00 77.75 396 GLN A C 1
ATOM 3014 O O . GLN A 1 396 ? -2.620 17.460 18.721 1.00 77.75 396 GLN A O 1
ATOM 3019 N N . ASP A 1 397 ? -1.698 15.418 18.862 1.00 71.25 397 ASP A N 1
ATOM 3020 C CA . ASP A 1 397 ? -2.674 14.853 19.796 1.00 71.25 397 ASP A CA 1
ATOM 3021 C C . ASP A 1 397 ? -1.995 14.047 20.923 1.00 71.25 397 ASP A C 1
ATOM 3023 O O . ASP A 1 397 ? -2.400 12.938 21.286 1.00 71.25 397 ASP A O 1
ATOM 3027 N N . ALA A 1 398 ? -0.912 14.612 21.472 1.00 60.88 398 ALA A N 1
ATOM 3028 C CA . ALA A 1 398 ? 0.056 13.918 22.332 1.00 60.88 398 ALA A CA 1
ATOM 3029 C C . ALA A 1 398 ? -0.533 13.331 23.624 1.00 60.88 398 ALA A C 1
ATOM 3031 O O . ALA A 1 398 ? 0.014 12.374 24.172 1.00 60.88 398 ALA A O 1
ATOM 3032 N N . ASN A 1 399 ? -1.654 13.888 24.093 1.00 63.44 399 ASN A N 1
ATOM 3033 C CA . ASN A 1 399 ? -2.344 13.462 25.312 1.00 63.44 399 ASN A CA 1
ATOM 3034 C C . ASN A 1 399 ? -3.435 12.408 25.056 1.00 63.44 399 ASN A C 1
ATOM 3036 O O . ASN A 1 399 ? -4.040 11.911 26.003 1.00 63.44 399 ASN A O 1
ATOM 3040 N N . SER A 1 400 ? -3.732 12.084 23.795 1.00 67.56 400 SER A N 1
ATOM 3041 C CA . SER A 1 400 ? -4.851 11.204 23.440 1.00 67.56 400 SER A CA 1
ATOM 3042 C C . SER A 1 400 ? -4.447 9.778 23.108 1.00 67.56 400 SER A C 1
ATOM 3044 O O . SER A 1 400 ? -5.288 8.888 23.230 1.00 67.56 400 SER A O 1
ATOM 3046 N N . ILE A 1 401 ? -3.204 9.564 22.673 1.00 74.56 401 ILE A N 1
ATOM 3047 C CA . ILE A 1 401 ? -2.719 8.273 22.183 1.00 74.56 401 ILE A CA 1
ATOM 3048 C C . ILE A 1 401 ? -1.769 7.676 23.220 1.00 74.56 401 ILE A C 1
ATOM 3050 O O . ILE A 1 401 ? -0.596 8.027 23.306 1.00 74.56 401 ILE A O 1
ATOM 3054 N N . GLU A 1 402 ? -2.303 6.747 24.009 1.00 76.81 402 GLU A N 1
ATOM 3055 C CA . GLU A 1 402 ? -1.531 5.899 24.915 1.00 76.81 402 GLU A CA 1
ATOM 3056 C C . GLU A 1 402 ? -1.413 4.504 24.289 1.00 76.81 402 GLU A C 1
ATOM 3058 O O . GLU A 1 402 ? -2.436 3.847 24.060 1.00 76.81 402 GLU A O 1
ATOM 3063 N N . ASN A 1 403 ? -0.194 4.023 24.013 1.00 74.12 403 ASN A N 1
ATOM 3064 C CA . ASN A 1 403 ? 0.007 2.781 23.243 1.00 74.12 403 ASN A CA 1
ATOM 3065 C C . ASN A 1 403 ? -0.755 1.584 23.837 1.00 74.12 403 ASN A C 1
ATOM 3067 O O . ASN A 1 403 ? -1.435 0.852 23.123 1.00 74.12 403 ASN A O 1
ATOM 3071 N N . TYR A 1 404 ? -0.722 1.431 25.164 1.00 75.94 404 TYR A N 1
ATOM 3072 C CA . TYR A 1 404 ? -1.371 0.326 25.881 1.00 75.94 404 TYR A CA 1
ATOM 3073 C C . TYR A 1 404 ? -2.913 0.415 25.918 1.00 75.94 404 TYR A C 1
ATOM 3075 O O . TYR A 1 404 ? -3.581 -0.529 26.344 1.00 75.94 404 TYR A O 1
ATOM 3083 N N . LYS A 1 405 ? -3.491 1.542 25.481 1.00 86.44 405 LYS A N 1
ATOM 3084 C CA . LYS A 1 405 ? -4.938 1.773 25.307 1.00 86.44 405 LYS A CA 1
ATOM 3085 C C . LYS A 1 405 ? -5.344 1.957 23.848 1.00 86.44 405 LYS A C 1
ATOM 3087 O O . LYS A 1 405 ? -6.506 2.283 23.588 1.00 86.44 405 LYS A O 1
ATOM 3092 N N . THR A 1 406 ? -4.420 1.696 22.929 1.00 92.25 406 THR A N 1
ATOM 3093 C CA . THR A 1 406 ? -4.616 1.837 21.491 1.00 92.25 406 THR A CA 1
ATOM 3094 C C . THR A 1 406 ? -4.647 0.468 20.824 1.00 92.25 406 THR A C 1
ATOM 3096 O O . THR A 1 406 ? -3.782 -0.375 21.071 1.00 92.25 406 THR A O 1
ATOM 3099 N N . LEU A 1 407 ? -5.650 0.263 19.972 1.00 96.19 407 LEU A N 1
ATOM 3100 C CA . LEU A 1 407 ? -5.761 -0.891 19.088 1.00 96.19 407 LEU A CA 1
ATOM 3101 C C . LEU A 1 407 ? -5.636 -0.424 17.637 1.00 96.19 407 LEU A C 1
ATOM 3103 O O . LEU A 1 407 ? -6.450 0.383 17.189 1.00 96.19 407 LEU A O 1
ATOM 3107 N N . PHE A 1 408 ? -4.652 -0.948 16.911 1.00 97.25 408 PHE A N 1
ATOM 3108 C CA . PHE A 1 408 ? -4.564 -0.803 15.460 1.00 97.25 408 PHE A CA 1
ATOM 3109 C C . PHE A 1 408 ? -5.209 -2.013 14.780 1.00 97.25 408 PHE A C 1
ATOM 3111 O O . PHE A 1 408 ? -4.870 -3.156 15.092 1.00 97.25 408 PHE A O 1
ATOM 3118 N N . ILE A 1 409 ? -6.141 -1.765 13.866 1.00 98.44 409 ILE A N 1
ATOM 3119 C CA . ILE A 1 409 ? -6.915 -2.778 13.151 1.00 98.44 409 ILE A CA 1
ATOM 3120 C C . ILE A 1 409 ? -6.546 -2.699 11.671 1.00 98.44 409 ILE A C 1
ATOM 3122 O O . ILE A 1 409 ? -6.771 -1.669 11.036 1.00 98.44 409 ILE A O 1
ATOM 3126 N N . GLY A 1 410 ? -5.999 -3.790 11.140 1.00 97.81 410 GLY A N 1
ATOM 3127 C CA . GLY A 1 410 ? -5.474 -3.873 9.778 1.00 97.81 410 GLY A CA 1
ATOM 3128 C C . GLY A 1 410 ? -5.757 -5.209 9.108 1.00 97.81 410 GLY A C 1
ATOM 3129 O O . GLY A 1 410 ? -6.107 -6.177 9.783 1.00 97.81 410 GLY A O 1
ATOM 3130 N N . ASP A 1 411 ? -5.588 -5.276 7.794 1.00 95.69 411 ASP A N 1
ATOM 3131 C CA . ASP A 1 411 ? -5.714 -6.500 6.994 1.00 95.69 411 ASP A CA 1
ATOM 3132 C C . ASP A 1 411 ? -4.355 -7.015 6.482 1.00 95.69 411 ASP A C 1
ATOM 3134 O O . ASP A 1 411 ? -4.273 -8.120 5.932 1.00 95.69 411 ASP A O 1
ATOM 3138 N N . ASN A 1 412 ? -3.286 -6.227 6.644 1.00 93.44 412 ASN A N 1
ATOM 3139 C CA . ASN A 1 412 ? -1.988 -6.502 6.049 1.00 93.44 412 ASN A CA 1
ATOM 3140 C C . ASN A 1 412 ? -0.871 -6.682 7.092 1.00 93.44 412 ASN A C 1
ATOM 3142 O O . ASN A 1 412 ? -0.533 -5.770 7.846 1.00 93.44 412 ASN A O 1
ATOM 3146 N N . LEU A 1 413 ? -0.240 -7.861 7.101 1.00 93.12 413 LEU A N 1
ATOM 3147 C CA . LEU A 1 413 ? 0.872 -8.170 8.002 1.00 93.12 413 LEU A CA 1
ATOM 3148 C C . LEU A 1 413 ? 2.088 -7.259 7.785 1.00 93.12 413 LEU A C 1
ATOM 3150 O O . LEU A 1 413 ? 2.707 -6.818 8.751 1.00 93.12 413 LEU A O 1
ATOM 3154 N N . LEU A 1 414 ? 2.408 -6.967 6.521 1.00 90.88 414 LEU A N 1
ATOM 3155 C CA . LEU A 1 414 ? 3.623 -6.254 6.113 1.00 90.88 414 LEU A CA 1
ATOM 3156 C C . LEU A 1 414 ? 3.518 -4.736 6.293 1.00 90.88 414 LEU A C 1
ATOM 3158 O O . LEU A 1 414 ? 4.536 -4.048 6.280 1.00 90.88 414 LEU A O 1
ATOM 3162 N N . THR A 1 415 ? 2.300 -4.204 6.410 1.00 93.00 415 THR A N 1
ATOM 3163 C CA . THR A 1 415 ? 2.072 -2.767 6.580 1.00 93.00 415 THR A CA 1
ATOM 3164 C C . THR A 1 415 ? 1.400 -2.475 7.906 1.00 93.00 415 THR A C 1
ATOM 3166 O O . THR A 1 415 ? 2.051 -1.912 8.774 1.00 93.00 415 THR A O 1
ATOM 3169 N N . ASP A 1 416 ? 0.156 -2.889 8.121 1.00 96.31 416 ASP A N 1
ATOM 3170 C CA . ASP A 1 416 ? -0.617 -2.548 9.321 1.00 96.31 416 ASP A CA 1
ATOM 3171 C C . ASP A 1 416 ? -0.075 -3.147 10.618 1.00 96.31 416 ASP A C 1
ATOM 3173 O O . ASP A 1 416 ? 0.065 -2.456 11.632 1.00 96.31 416 ASP A O 1
ATOM 3177 N N . ILE A 1 417 ? 0.196 -4.453 10.604 1.00 95.56 417 ILE A N 1
ATOM 3178 C CA . ILE A 1 417 ? 0.626 -5.160 11.813 1.00 95.56 417 ILE A CA 1
ATOM 3179 C C . ILE A 1 417 ? 2.047 -4.738 12.173 1.00 95.56 417 ILE A C 1
ATOM 3181 O O . ILE A 1 417 ? 2.304 -4.391 13.329 1.00 95.56 417 ILE A O 1
ATOM 3185 N N . GLU A 1 418 ? 2.934 -4.675 11.177 1.00 93.69 418 GLU A N 1
ATOM 3186 C CA . GLU A 1 418 ? 4.278 -4.123 11.335 1.00 93.69 418 GLU A CA 1
ATOM 3187 C C . GLU A 1 418 ? 4.231 -2.661 11.809 1.00 93.69 418 GLU A C 1
ATOM 3189 O O . GLU A 1 418 ? 4.947 -2.311 12.745 1.00 93.69 418 GLU A O 1
ATOM 3194 N N . PHE A 1 419 ? 3.340 -1.826 11.266 1.00 94.25 419 PHE A N 1
ATOM 3195 C CA . PHE A 1 419 ? 3.167 -0.428 11.673 1.00 94.25 419 PHE A CA 1
ATOM 3196 C C . PHE A 1 419 ? 2.815 -0.287 13.155 1.00 94.25 419 PHE A C 1
ATOM 3198 O O . PHE A 1 419 ? 3.494 0.448 13.873 1.00 94.25 419 PHE A O 1
ATOM 3205 N N . GLY A 1 420 ? 1.795 -1.007 13.633 1.00 92.44 420 GLY A N 1
ATOM 3206 C CA . GLY A 1 420 ? 1.390 -0.950 15.039 1.00 92.44 420 GLY A CA 1
ATOM 3207 C C . GLY A 1 420 ? 2.448 -1.529 15.985 1.00 92.44 420 GLY A C 1
ATOM 3208 O O . GLY A 1 420 ? 2.741 -0.941 17.029 1.00 92.44 420 GLY A O 1
ATOM 3209 N N . ASN A 1 421 ? 3.074 -2.647 15.602 1.00 91.50 421 ASN A N 1
ATOM 3210 C CA . ASN A 1 421 ? 4.109 -3.298 16.409 1.00 91.50 421 ASN A CA 1
ATOM 3211 C C . ASN A 1 421 ? 5.439 -2.515 16.436 1.00 91.50 421 ASN A C 1
ATOM 3213 O O . ASN A 1 421 ? 6.207 -2.668 17.385 1.00 91.50 421 ASN A O 1
ATOM 3217 N N . SER A 1 422 ? 5.718 -1.686 15.424 1.00 89.44 422 SER A N 1
ATOM 3218 C CA . SER A 1 422 ? 6.955 -0.893 15.328 1.00 89.44 422 SER A CA 1
ATOM 3219 C C . SER A 1 422 ? 6.918 0.409 16.127 1.00 89.44 422 SER A C 1
ATOM 3221 O O . SER A 1 422 ? 7.976 0.989 16.384 1.00 89.44 422 SER A O 1
ATOM 3223 N N . PHE A 1 423 ? 5.734 0.891 16.514 1.00 86.12 423 PHE A N 1
ATOM 3224 C CA . PHE A 1 423 ? 5.607 2.188 17.172 1.00 86.12 423 PHE A CA 1
ATOM 3225 C C . PHE A 1 423 ? 6.150 2.175 18.608 1.00 86.12 423 PHE A C 1
ATOM 3227 O O . PHE A 1 423 ? 5.775 1.337 19.430 1.00 86.12 423 PHE A O 1
ATOM 3234 N N . LYS A 1 424 ? 7.009 3.153 18.929 1.00 74.25 424 LYS A N 1
ATOM 3235 C CA . LYS A 1 424 ? 7.693 3.285 20.232 1.00 74.25 424 LYS A CA 1
ATOM 3236 C C . LYS A 1 424 ? 7.352 4.574 21.007 1.00 74.25 424 LYS A C 1
ATOM 3238 O O . LYS A 1 424 ? 8.043 4.875 21.977 1.00 74.25 424 LYS A O 1
ATOM 3243 N N . GLY A 1 425 ? 6.331 5.341 20.595 1.00 65.94 425 GLY A N 1
ATOM 3244 C CA . GLY A 1 425 ? 5.937 6.618 21.235 1.00 65.94 425 GLY A CA 1
ATOM 3245 C C . GLY A 1 425 ? 5.325 6.471 22.639 1.00 65.94 425 GLY A C 1
ATOM 3246 O O . GLY A 1 425 ? 5.344 5.379 23.173 1.00 65.94 425 GLY A O 1
ATOM 3247 N N . ASN A 1 426 ? 4.791 7.544 23.246 1.00 59.12 426 ASN A N 1
ATOM 3248 C CA . ASN A 1 426 ? 4.366 7.661 24.665 1.00 59.12 426 ASN A CA 1
ATOM 3249 C C . ASN A 1 426 ? 3.919 6.352 25.374 1.00 59.12 426 ASN A C 1
ATOM 3251 O O . ASN A 1 426 ? 2.769 5.919 25.303 1.00 59.12 426 ASN A O 1
ATOM 3255 N N . THR A 1 427 ? 4.844 5.749 26.134 1.00 53.22 427 THR A N 1
ATOM 3256 C CA . THR A 1 427 ? 4.730 4.389 26.702 1.00 53.22 427 THR A CA 1
ATOM 3257 C C . THR A 1 427 ? 4.386 4.321 28.195 1.00 53.22 427 THR A C 1
ATOM 3259 O O . THR A 1 427 ? 4.368 3.232 28.773 1.00 53.22 427 THR A O 1
ATOM 3262 N N . LYS A 1 428 ? 4.120 5.450 28.867 1.00 51.91 428 LYS A N 1
ATOM 3263 C CA . LYS A 1 428 ? 3.949 5.468 30.332 1.00 51.91 428 LYS A CA 1
ATOM 3264 C C . LYS A 1 428 ? 2.544 5.045 30.766 1.00 51.91 428 LYS A C 1
ATOM 3266 O O . LYS A 1 428 ? 1.566 5.731 30.488 1.00 51.91 428 LYS A O 1
ATOM 3271 N N . LYS A 1 429 ? 2.465 3.967 31.552 1.00 47.75 429 LYS A N 1
ATOM 3272 C CA . LYS A 1 429 ? 1.289 3.636 32.367 1.00 47.75 429 LYS A CA 1
ATOM 3273 C C . LYS A 1 429 ? 1.288 4.521 33.629 1.00 47.75 429 LYS A C 1
ATOM 3275 O O . LYS A 1 429 ? 2.316 4.581 34.310 1.00 47.75 429 LYS A O 1
ATOM 3280 N N . PRO A 1 430 ? 0.181 5.190 33.994 1.00 44.84 430 PRO A N 1
ATOM 3281 C CA . PRO A 1 430 ? 0.102 5.933 35.250 1.00 44.84 430 PRO A CA 1
ATOM 3282 C C . PRO A 1 430 ? 0.416 5.023 36.452 1.00 44.84 430 PRO A C 1
ATOM 3284 O O . PRO A 1 430 ? -0.184 3.959 36.602 1.00 44.84 430 PRO A O 1
ATOM 3287 N N . GLY A 1 431 ? 1.372 5.426 37.299 1.00 50.12 431 GLY A N 1
ATOM 3288 C CA . GLY A 1 431 ? 1.693 4.748 38.566 1.00 50.12 431 GLY A CA 1
ATOM 3289 C C . GLY A 1 431 ? 2.871 3.761 38.564 1.00 50.12 431 GLY A C 1
ATOM 3290 O O . GLY A 1 431 ? 3.188 3.215 39.619 1.00 50.12 431 GLY A O 1
ATOM 3291 N N . THR A 1 432 ? 3.568 3.534 37.446 1.00 48.78 432 THR A N 1
ATOM 3292 C CA . THR A 1 432 ? 4.795 2.709 37.434 1.00 48.78 432 THR A CA 1
ATOM 3293 C C . THR A 1 432 ? 6.044 3.566 37.664 1.00 48.78 432 THR A C 1
ATOM 3295 O O . THR A 1 432 ? 6.340 4.449 36.857 1.00 48.78 432 THR A O 1
ATOM 3298 N N . LYS A 1 433 ? 6.796 3.317 38.751 1.00 43.44 433 LYS A N 1
ATOM 3299 C CA . LYS A 1 433 ? 8.111 3.950 38.974 1.00 43.44 433 LYS A CA 1
ATOM 3300 C C . LYS A 1 433 ? 9.090 3.524 37.866 1.00 43.44 433 LYS A C 1
ATOM 3302 O O . LYS A 1 433 ? 9.099 2.343 37.522 1.00 43.44 433 LYS A O 1
ATOM 3307 N N . PRO A 1 434 ? 9.944 4.427 37.350 1.00 41.34 434 PRO A N 1
ATOM 3308 C CA . PRO A 1 434 ? 11.008 4.043 36.431 1.00 41.34 434 PRO A CA 1
ATOM 3309 C C . PRO A 1 434 ? 11.984 3.115 37.162 1.00 41.34 434 PRO A C 1
ATOM 3311 O O . PRO A 1 434 ? 12.662 3.537 38.100 1.00 41.34 434 PRO A O 1
ATOM 3314 N N . THR A 1 435 ? 12.067 1.848 36.768 1.00 42.75 435 THR A N 1
ATOM 3315 C CA . THR A 1 435 ? 13.205 1.006 37.138 1.00 42.75 435 THR A CA 1
ATOM 3316 C C . THR A 1 435 ? 14.395 1.434 36.284 1.00 42.75 435 THR A C 1
ATOM 3318 O O . THR A 1 435 ? 14.310 1.470 35.055 1.00 42.75 435 THR A O 1
ATOM 3321 N N . ARG A 1 436 ? 15.515 1.797 36.927 1.00 36.53 436 ARG A N 1
ATOM 3322 C CA . ARG A 1 436 ? 16.789 2.068 36.238 1.00 36.53 436 ARG A CA 1
ATOM 3323 C C . ARG A 1 436 ? 17.102 0.875 35.322 1.00 36.53 436 ARG A C 1
ATOM 3325 O O . ARG A 1 436 ? 17.346 -0.216 35.823 1.00 36.53 436 ARG A O 1
ATOM 3332 N N . GLY A 1 437 ? 17.084 1.092 34.006 1.00 40.22 437 GLY A N 1
ATOM 3333 C CA . GLY A 1 437 ? 17.541 0.115 33.011 1.00 40.22 437 GLY A CA 1
ATOM 3334 C C . GLY A 1 437 ? 16.475 -0.614 32.184 1.00 40.22 437 GLY A C 1
ATOM 3335 O O . GLY A 1 437 ? 16.857 -1.424 31.345 1.00 40.22 437 GLY A O 1
ATOM 3336 N N . SER A 1 438 ? 15.174 -0.341 32.336 1.00 39.25 438 SER A N 1
ATOM 3337 C CA . SER A 1 438 ? 14.164 -0.901 31.419 1.00 39.25 438 SER A CA 1
ATOM 3338 C C . SER A 1 438 ? 12.912 -0.024 31.320 1.00 39.25 438 SER A C 1
ATOM 3340 O O . SER A 1 438 ? 11.919 -0.257 32.012 1.00 39.25 438 SER A O 1
ATOM 3342 N N . GLU A 1 439 ? 12.916 0.967 30.428 1.00 43.94 439 GLU A N 1
ATOM 3343 C CA . GLU A 1 439 ? 11.651 1.472 29.890 1.00 43.94 439 GLU A CA 1
ATOM 3344 C C . GLU A 1 439 ? 11.054 0.352 29.032 1.00 43.94 439 GLU A C 1
ATOM 3346 O O . GLU A 1 439 ? 11.488 0.113 27.905 1.00 43.94 439 GLU A O 1
ATOM 3351 N N . ILE A 1 440 ? 10.107 -0.406 29.590 1.00 44.75 440 ILE A N 1
ATOM 3352 C CA . ILE A 1 440 ? 9.336 -1.378 28.811 1.00 44.75 440 ILE A CA 1
ATOM 3353 C C . ILE A 1 440 ? 8.443 -0.560 27.878 1.00 44.75 440 ILE A C 1
ATOM 3355 O O . ILE A 1 440 ? 7.347 -0.143 28.251 1.00 44.75 440 ILE A O 1
ATOM 3359 N N . THR A 1 441 ? 8.944 -0.277 26.679 1.00 55.47 441 THR A N 1
ATOM 3360 C CA . THR A 1 441 ? 8.172 0.379 25.633 1.00 55.47 441 THR A CA 1
ATOM 3361 C C . THR A 1 441 ? 7.157 -0.624 25.091 1.00 55.47 441 THR A C 1
ATOM 3363 O O . THR A 1 441 ? 7.528 -1.607 24.454 1.00 55.47 441 THR A O 1
ATOM 3366 N N . GLN A 1 442 ? 5.871 -0.445 25.410 1.00 66.88 442 GLN A N 1
ATOM 3367 C CA . GLN A 1 442 ? 4.833 -1.316 24.855 1.00 66.88 442 GLN A CA 1
ATOM 3368 C C . GLN A 1 442 ? 4.433 -0.824 23.457 1.00 66.88 442 GLN A C 1
ATOM 3370 O O . GLN A 1 442 ? 4.110 0.363 23.315 1.00 66.88 442 GLN A O 1
ATOM 3375 N N . PRO A 1 443 ? 4.442 -1.705 22.440 1.00 82.94 443 PRO A N 1
ATOM 3376 C CA . PRO A 1 443 ? 3.927 -1.371 21.119 1.00 82.94 443 PRO A CA 1
ATOM 3377 C C . PRO A 1 443 ? 2.409 -1.166 21.163 1.00 82.94 443 PRO A C 1
ATOM 3379 O O . PRO A 1 443 ? 1.741 -1.548 22.131 1.00 82.94 443 PRO A O 1
ATOM 3382 N N . ILE A 1 444 ? 1.849 -0.590 20.098 1.00 89.69 444 ILE A N 1
ATOM 3383 C CA . ILE A 1 444 ? 0.394 -0.557 19.923 1.00 89.69 444 ILE A CA 1
ATOM 3384 C C . ILE A 1 444 ? -0.108 -1.995 19.774 1.00 89.69 444 ILE A C 1
ATOM 3386 O O . ILE A 1 444 ? 0.506 -2.824 19.101 1.00 89.69 444 ILE A O 1
ATOM 3390 N N . THR A 1 445 ? -1.234 -2.308 20.416 1.00 93.50 445 THR A N 1
ATOM 3391 C CA . THR A 1 445 ? -1.847 -3.628 20.247 1.00 93.50 445 THR A CA 1
ATOM 3392 C C . THR A 1 445 ? -2.443 -3.733 18.850 1.00 93.50 445 THR A C 1
ATOM 3394 O O . THR A 1 445 ? -3.107 -2.807 18.395 1.00 93.50 445 THR A O 1
ATOM 3397 N N . THR A 1 446 ? -2.235 -4.857 18.170 1.00 96.44 446 THR A N 1
ATOM 3398 C CA . THR A 1 446 ? -2.665 -5.049 16.780 1.00 96.44 446 THR A CA 1
ATOM 3399 C C . THR A 1 446 ? -3.715 -6.151 16.650 1.00 96.44 446 THR A C 1
ATOM 3401 O O . THR A 1 446 ? -3.619 -7.202 17.291 1.00 96.44 446 THR A O 1
ATOM 3404 N N . LEU A 1 447 ? -4.721 -5.907 15.811 1.00 97.88 447 LEU A N 1
ATOM 3405 C CA . LEU A 1 447 ? -5.738 -6.866 15.384 1.00 97.88 447 LEU A CA 1
ATOM 3406 C C . LEU A 1 447 ? -5.656 -7.026 13.863 1.00 97.88 447 LEU A C 1
ATOM 3408 O O . LEU A 1 447 ? -5.888 -6.063 13.134 1.00 97.88 447 LEU A O 1
ATOM 3412 N N . LEU A 1 448 ? -5.377 -8.246 13.406 1.00 98.00 448 LEU A N 1
ATOM 3413 C CA . LEU A 1 448 ? -5.526 -8.623 12.003 1.00 98.00 448 LEU A CA 1
ATOM 3414 C C . LEU A 1 448 ? -6.984 -9.010 11.727 1.00 98.00 448 LEU A C 1
ATOM 3416 O O . LEU A 1 448 ? -7.527 -9.887 12.406 1.00 98.00 448 LEU A O 1
ATOM 3420 N N . VAL A 1 449 ? -7.605 -8.401 10.716 1.00 97.44 449 VAL A N 1
ATOM 3421 C CA . VAL A 1 449 ? -8.906 -8.831 10.191 1.00 97.44 449 VAL A CA 1
ATOM 3422 C C . VAL A 1 449 ? -8.748 -9.599 8.882 1.00 97.44 449 VAL A C 1
ATOM 3424 O O . VAL A 1 449 ? -8.097 -9.157 7.942 1.00 97.44 449 VAL A O 1
ATOM 3427 N N . GLY A 1 450 ? -9.403 -10.753 8.795 1.00 94.69 450 GLY A N 1
ATOM 3428 C CA . GLY A 1 450 ? -9.360 -11.645 7.640 1.00 94.69 450 GLY A CA 1
ATOM 3429 C C . GLY A 1 450 ? -10.195 -11.186 6.442 1.00 94.69 450 GLY A C 1
ATOM 3430 O O . GLY A 1 450 ? -10.544 -12.020 5.609 1.00 94.69 450 GLY A O 1
ATOM 3431 N N . THR A 1 451 ? -10.543 -9.905 6.319 1.00 93.06 451 THR A N 1
ATOM 3432 C CA . THR A 1 451 ? -11.358 -9.369 5.211 1.00 93.06 451 THR A CA 1
ATOM 3433 C C . THR A 1 451 ? -10.539 -8.898 4.012 1.00 93.06 451 THR A C 1
ATOM 3435 O O . THR A 1 451 ? -11.094 -8.816 2.918 1.00 93.06 451 THR A O 1
ATOM 3438 N N . GLY A 1 452 ? -9.236 -8.665 4.179 1.00 89.62 452 GLY A N 1
ATOM 3439 C CA . GLY A 1 452 ? -8.359 -8.171 3.116 1.00 89.62 452 GLY A CA 1
ATOM 3440 C C . GLY A 1 452 ? -7.211 -9.121 2.768 1.00 89.62 452 GLY A C 1
ATOM 3441 O O . GLY A 1 452 ? -7.450 -10.314 2.536 1.00 89.62 452 GLY A O 1
ATOM 3442 N N . ASN A 1 453 ? -6.002 -8.569 2.689 1.00 86.50 453 ASN A N 1
ATOM 3443 C CA . ASN A 1 453 ? -4.789 -9.148 2.116 1.00 86.50 453 ASN A CA 1
ATOM 3444 C C . ASN A 1 453 ? -4.332 -10.442 2.793 1.00 86.50 453 ASN A C 1
ATOM 3446 O O . ASN A 1 453 ? -4.105 -11.424 2.090 1.00 86.50 453 ASN A O 1
ATOM 3450 N N . HIS A 1 454 ? -4.223 -10.454 4.122 1.00 90.44 454 HIS A N 1
ATOM 3451 C CA . HIS A 1 454 ? -3.734 -11.612 4.873 1.00 90.44 454 HIS A CA 1
ATOM 3452 C C . HIS A 1 454 ? -4.838 -12.255 5.722 1.00 90.44 454 HIS A C 1
ATOM 3454 O O . HIS A 1 454 ? -5.826 -11.625 6.114 1.00 90.44 454 HIS A O 1
ATOM 3460 N N . LYS A 1 455 ? -4.671 -13.546 6.005 1.00 91.75 455 LYS A N 1
ATOM 3461 C CA . LYS A 1 455 ? -5.508 -14.384 6.871 1.00 91.75 455 LYS A CA 1
ATOM 3462 C C . LYS A 1 455 ? -4.666 -14.938 8.020 1.00 91.75 455 LYS A C 1
ATOM 3464 O O . LYS A 1 455 ? -3.445 -14.843 8.023 1.00 91.75 455 LYS A O 1
ATOM 3469 N N . MET A 1 456 ? -5.325 -15.591 8.977 1.00 92.19 456 MET A N 1
ATOM 3470 C CA . MET A 1 456 ? -4.641 -16.253 10.092 1.00 92.19 456 MET A CA 1
ATOM 3471 C C . MET A 1 456 ? -3.595 -17.281 9.630 1.00 92.19 456 MET A C 1
ATOM 3473 O O . MET A 1 456 ? -2.544 -17.402 10.246 1.00 92.19 456 MET A O 1
ATOM 3477 N N . ALA A 1 457 ? -3.852 -17.976 8.517 1.00 90.38 457 ALA A N 1
ATOM 3478 C CA . ALA A 1 457 ? -2.922 -18.952 7.944 1.00 90.38 457 ALA A CA 1
ATOM 3479 C C . ALA A 1 457 ? -1.588 -18.339 7.474 1.00 90.38 457 ALA A C 1
ATOM 3481 O O . ALA A 1 457 ? -0.600 -19.061 7.376 1.00 90.38 457 ALA A O 1
ATOM 3482 N N . ASP A 1 458 ? -1.556 -17.029 7.217 1.00 88.50 458 ASP A N 1
ATOM 3483 C CA . ASP A 1 458 ? -0.359 -16.321 6.755 1.00 88.50 458 ASP A CA 1
ATOM 3484 C C . ASP A 1 458 ? 0.506 -15.830 7.934 1.00 88.50 458 ASP A C 1
ATOM 3486 O O . ASP A 1 458 ? 1.634 -15.375 7.745 1.00 88.50 458 ASP A O 1
ATOM 3490 N N . VAL A 1 459 ? -0.004 -15.919 9.170 1.00 89.75 459 VAL A N 1
ATOM 3491 C CA . VAL A 1 459 ? 0.726 -15.525 10.379 1.00 89.75 459 VAL A CA 1
ATOM 3492 C C . VAL A 1 459 ? 1.771 -16.587 10.711 1.00 89.75 459 VAL A C 1
ATOM 3494 O O . VAL A 1 459 ? 1.450 -17.688 11.159 1.00 89.75 459 VAL A O 1
ATOM 3497 N N . LYS A 1 460 ? 3.045 -16.234 10.552 1.00 84.50 460 LYS A N 1
ATOM 3498 C CA . LYS A 1 460 ? 4.175 -17.081 10.945 1.00 84.50 460 LYS A CA 1
ATOM 3499 C C . LYS A 1 460 ? 4.576 -16.773 12.383 1.00 84.50 460 LYS A C 1
ATOM 3501 O O . LYS A 1 460 ? 4.842 -15.626 12.727 1.00 84.50 460 LYS A O 1
ATOM 3506 N N . SER A 1 461 ? 4.622 -17.786 13.247 1.00 69.88 461 SER A N 1
ATOM 3507 C CA . SER A 1 461 ? 5.019 -17.611 14.649 1.00 69.88 461 SER A CA 1
ATOM 3508 C C . SER A 1 461 ? 6.544 -17.577 14.786 1.00 69.88 461 SER A C 1
ATOM 3510 O O . SER A 1 461 ? 7.158 -18.537 15.256 1.00 69.88 461 SER A O 1
ATOM 3512 N N . GLU A 1 462 ? 7.166 -16.481 14.361 1.00 70.31 462 GLU A N 1
ATOM 3513 C CA . GLU A 1 462 ? 8.606 -16.270 14.513 1.00 70.31 462 GLU A CA 1
ATOM 3514 C C . GLU A 1 462 ? 8.924 -15.319 15.672 1.00 70.31 462 GLU A C 1
ATOM 3516 O O . GLU A 1 462 ? 8.213 -14.355 15.971 1.00 70.31 462 GLU A O 1
ATOM 3521 N N . THR A 1 463 ? 10.014 -15.613 16.379 1.00 62.47 463 THR A N 1
ATOM 3522 C CA . THR A 1 463 ? 10.451 -14.814 17.526 1.00 62.47 463 THR A CA 1
ATOM 3523 C C . THR A 1 463 ? 10.897 -13.428 17.059 1.00 62.47 463 THR A C 1
ATOM 3525 O O . THR A 1 463 ? 11.771 -13.325 16.206 1.00 62.47 463 THR A O 1
ATOM 3528 N N . ASN A 1 464 ? 10.360 -12.367 17.669 1.00 66.88 464 ASN A N 1
ATOM 3529 C CA . ASN A 1 464 ? 10.627 -10.959 17.325 1.00 66.88 464 ASN A CA 1
ATOM 3530 C C . ASN A 1 464 ? 10.136 -10.504 15.940 1.00 66.88 464 ASN A C 1
ATOM 3532 O O . ASN A 1 464 ? 10.498 -9.406 15.516 1.00 66.88 464 ASN A O 1
ATOM 3536 N N . ASP A 1 465 ? 9.291 -11.282 15.262 1.00 84.12 465 ASP A N 1
ATOM 3537 C CA . ASP A 1 465 ? 8.666 -10.812 14.031 1.00 84.12 465 ASP A CA 1
ATOM 3538 C C . ASP A 1 465 ? 7.586 -9.756 14.347 1.00 84.12 465 ASP A C 1
ATOM 3540 O O . ASP A 1 465 ? 6.600 -10.001 15.055 1.00 84.12 465 ASP A O 1
ATOM 3544 N N . LEU A 1 466 ? 7.789 -8.543 13.824 1.00 88.31 466 LEU A N 1
ATOM 3545 C CA . LEU A 1 466 ? 6.863 -7.414 13.953 1.00 88.31 466 LEU A CA 1
ATOM 3546 C C . LEU A 1 466 ? 5.569 -7.633 13.161 1.00 88.31 466 LEU A C 1
ATOM 3548 O O . LEU A 1 466 ? 4.628 -6.858 13.309 1.00 88.31 466 LEU A O 1
ATOM 3552 N N . ARG A 1 467 ? 5.481 -8.704 12.376 1.00 91.25 467 ARG A N 1
ATOM 3553 C CA . ARG A 1 467 ? 4.306 -9.082 11.588 1.00 91.25 467 ARG A CA 1
ATOM 3554 C C . ARG A 1 467 ? 3.369 -10.022 12.339 1.00 91.25 467 ARG A C 1
ATOM 3556 O O . ARG A 1 467 ? 2.350 -10.415 11.792 1.00 91.25 467 ARG A O 1
ATOM 3563 N N . VAL A 1 468 ? 3.651 -10.349 13.602 1.00 92.75 468 VAL A N 1
ATOM 3564 C CA . VAL A 1 468 ? 2.753 -11.179 14.420 1.00 92.75 468 VAL A CA 1
ATOM 3565 C C . VAL A 1 468 ? 1.724 -10.304 15.154 1.00 92.75 468 VAL A C 1
ATOM 3567 O O . VAL A 1 468 ? 2.101 -9.532 16.059 1.00 92.75 468 VAL A O 1
ATOM 3570 N N . PRO A 1 469 ? 0.422 -10.405 14.812 1.00 94.31 469 PRO A N 1
ATOM 3571 C CA . PRO A 1 469 ? -0.626 -9.638 15.467 1.00 94.31 469 PRO A CA 1
ATOM 3572 C C . PRO A 1 469 ? -0.943 -10.198 16.857 1.00 94.31 469 PRO A C 1
ATOM 3574 O O . PRO A 1 469 ? -0.764 -11.389 17.128 1.00 94.31 469 PRO A O 1
ATOM 3577 N N . VAL A 1 470 ? -1.450 -9.344 17.750 1.00 94.19 470 VAL A N 1
ATOM 3578 C CA . VAL A 1 470 ? -1.923 -9.792 19.074 1.00 94.19 470 VAL A CA 1
ATOM 3579 C C . VAL A 1 470 ? -3.256 -10.520 18.950 1.00 94.19 470 VAL A C 1
ATOM 3581 O O . VAL A 1 470 ? -3.443 -11.565 19.572 1.00 94.19 470 VAL A O 1
ATOM 3584 N N . TYR A 1 471 ? -4.168 -9.985 18.140 1.00 96.31 471 TYR A N 1
ATOM 3585 C CA . TYR A 1 471 ? -5.484 -10.566 17.907 1.00 96.31 471 TYR A CA 1
ATOM 3586 C C . TYR A 1 471 ? -5.705 -10.904 16.435 1.00 96.31 471 TYR A C 1
ATOM 3588 O O . TYR A 1 471 ? -5.176 -10.234 15.548 1.00 96.31 471 TYR A O 1
ATOM 3596 N N . PHE A 1 472 ? -6.565 -11.889 16.193 1.00 97.25 472 PHE A N 1
ATOM 3597 C CA . PHE A 1 472 ? -7.134 -12.171 14.879 1.00 97.25 472 PHE A CA 1
ATOM 3598 C C . PHE A 1 472 ? -8.664 -12.217 14.949 1.00 97.25 472 PHE A C 1
ATOM 3600 O O . PHE A 1 472 ? -9.239 -12.675 15.941 1.00 97.25 472 PHE A O 1
ATOM 3607 N N . ALA A 1 473 ? -9.322 -11.761 13.885 1.00 97.31 473 ALA A N 1
ATOM 3608 C CA . ALA A 1 473 ? -10.752 -11.928 13.659 1.00 97.31 473 ALA A CA 1
ATOM 3609 C C . ALA A 1 473 ? -11.030 -12.179 12.173 1.00 97.31 473 ALA A C 1
ATOM 3611 O O . ALA A 1 473 ? -10.385 -11.585 11.314 1.00 97.31 473 ALA A O 1
ATOM 3612 N N . ALA A 1 474 ? -12.038 -12.990 11.843 1.00 95.69 474 ALA A N 1
ATOM 3613 C CA . ALA A 1 474 ? -12.414 -13.205 10.443 1.00 95.69 474 ALA A CA 1
ATOM 3614 C C . ALA A 1 474 ? -12.911 -11.909 9.769 1.00 95.69 474 ALA A C 1
ATOM 3616 O O . ALA A 1 474 ? -12.583 -11.644 8.616 1.00 95.69 474 ALA A O 1
ATOM 3617 N N . SER A 1 475 ? -13.673 -11.091 10.500 1.00 96.38 475 SER A N 1
ATOM 3618 C CA . SER A 1 475 ? -14.134 -9.760 10.082 1.00 96.38 475 SER A CA 1
ATOM 3619 C C . SER A 1 475 ? -14.540 -8.910 11.290 1.00 96.38 475 SER A C 1
ATOM 3621 O O . SER A 1 475 ? -14.772 -9.446 12.376 1.00 96.38 475 SER A O 1
ATOM 3623 N N . LEU A 1 476 ? -14.707 -7.595 11.112 1.00 97.50 476 LEU A N 1
ATOM 3624 C CA . LEU A 1 476 ? -15.301 -6.741 12.151 1.00 97.50 476 LEU A CA 1
ATOM 3625 C C . LEU A 1 476 ? -16.744 -7.145 12.475 1.00 97.50 476 LEU A C 1
ATOM 3627 O O . LEU A 1 476 ? -17.122 -7.157 13.644 1.00 97.50 476 LEU A O 1
ATOM 3631 N N . GLU A 1 477 ? -17.522 -7.556 11.468 1.00 96.88 477 GLU A N 1
ATOM 3632 C CA . GLU A 1 477 ? -18.871 -8.085 11.684 1.00 96.88 477 GLU A CA 1
ATOM 3633 C C . GLU A 1 477 ? -18.867 -9.295 12.615 1.00 96.88 477 GLU A C 1
ATOM 3635 O O . GLU A 1 477 ? -19.705 -9.371 13.513 1.00 96.88 477 GLU A O 1
ATOM 3640 N N . SER A 1 478 ? -17.915 -10.217 12.443 1.00 96.62 478 SER A N 1
ATOM 3641 C CA . SER A 1 478 ? -17.865 -11.433 13.259 1.00 96.62 478 SER A CA 1
ATOM 3642 C C . SER A 1 478 ? -17.717 -11.144 14.754 1.00 96.62 478 SER A C 1
ATOM 3644 O O . SER A 1 478 ? -18.101 -11.971 15.572 1.00 96.62 478 SER A O 1
ATOM 3646 N N . LEU A 1 479 ? -17.208 -9.966 15.130 1.00 97.06 479 LEU A N 1
ATOM 3647 C CA . LEU A 1 479 ? -17.009 -9.564 16.522 1.00 97.06 479 LEU A CA 1
ATOM 3648 C C . LEU A 1 479 ? -18.266 -8.972 17.172 1.00 97.06 479 LEU A C 1
ATOM 3650 O O . LEU A 1 479 ? -18.287 -8.830 18.397 1.00 97.06 479 LEU A O 1
ATOM 3654 N N . LEU A 1 480 ? -19.289 -8.627 16.383 1.00 96.56 480 LEU A N 1
ATOM 3655 C CA . LEU A 1 480 ? -20.534 -8.024 16.854 1.00 96.56 480 LEU A CA 1
ATOM 3656 C C . LEU A 1 480 ? -21.531 -9.096 17.305 1.00 96.56 480 LEU A C 1
ATOM 3658 O O . LEU A 1 480 ? -21.912 -9.982 16.541 1.00 96.56 480 LEU A O 1
ATOM 3662 N N . SER A 1 481 ? -22.006 -8.986 18.544 1.00 95.44 481 SER A N 1
ATOM 3663 C CA . SER A 1 481 ? -23.102 -9.810 19.059 1.00 95.44 481 SER A CA 1
ATOM 3664 C C . SER A 1 481 ? -24.464 -9.357 18.519 1.00 95.44 481 SER A C 1
ATOM 3666 O O . SER A 1 481 ? -24.633 -8.219 18.070 1.00 95.44 481 SER A O 1
ATOM 3668 N N . ALA A 1 482 ? -25.484 -10.212 18.654 1.00 93.38 482 ALA A N 1
ATOM 3669 C CA . ALA A 1 482 ? -26.874 -9.813 18.421 1.00 93.38 482 ALA A CA 1
ATOM 3670 C C . ALA A 1 482 ? -27.278 -8.613 19.299 1.00 93.38 482 ALA A C 1
ATOM 3672 O O . ALA A 1 482 ? -27.937 -7.691 18.821 1.00 93.38 482 ALA A O 1
ATOM 3673 N N . LYS A 1 483 ? -26.806 -8.580 20.553 1.00 93.88 483 LYS A N 1
ATOM 3674 C CA . LYS A 1 483 ? -27.018 -7.455 21.468 1.00 93.88 483 LYS A CA 1
ATOM 3675 C C . LYS A 1 483 ? -26.374 -6.170 20.947 1.00 93.88 483 LYS A C 1
ATOM 3677 O O . LYS A 1 483 ? -27.020 -5.134 20.950 1.00 93.88 483 LYS A O 1
ATOM 3682 N N . ASN A 1 484 ? -25.144 -6.228 20.434 1.00 94.25 484 ASN A N 1
ATOM 3683 C CA . ASN A 1 484 ? -24.480 -5.050 19.870 1.00 94.25 484 ASN A CA 1
ATOM 3684 C C . ASN A 1 484 ? -25.276 -4.479 18.683 1.00 94.25 484 ASN A C 1
ATOM 3686 O O . ASN A 1 484 ? -25.439 -3.265 18.583 1.00 94.25 484 ASN A O 1
ATOM 3690 N N . LYS A 1 485 ? -25.817 -5.348 17.816 1.00 91.38 485 LYS A N 1
ATOM 3691 C CA . LYS A 1 485 ? -26.680 -4.935 16.695 1.00 91.38 485 LYS A CA 1
ATOM 3692 C C . LYS A 1 485 ? -27.988 -4.286 17.187 1.00 91.38 485 LYS A C 1
ATOM 3694 O O . LYS A 1 485 ? -28.406 -3.274 16.631 1.00 91.38 485 LYS A O 1
ATOM 3699 N N . GLN A 1 486 ? -28.596 -4.813 18.255 1.00 91.75 486 GLN A N 1
ATOM 3700 C CA . GLN A 1 486 ? -29.782 -4.220 18.895 1.00 91.75 486 GLN A CA 1
ATOM 3701 C C . GLN A 1 486 ? -29.483 -2.858 19.540 1.00 91.75 486 GLN A C 1
ATOM 3703 O O . GLN A 1 486 ? -30.213 -1.895 19.303 1.00 91.75 486 GLN A O 1
ATOM 3708 N N . ASP A 1 487 ? -28.388 -2.755 20.299 1.00 90.25 487 ASP A N 1
ATOM 3709 C CA . ASP A 1 487 ? -27.946 -1.513 20.943 1.00 90.25 487 ASP A CA 1
ATOM 3710 C C . ASP A 1 487 ? -27.695 -0.414 19.900 1.00 90.25 487 ASP A C 1
ATOM 3712 O O . ASP A 1 487 ? -28.058 0.746 20.102 1.00 90.25 487 ASP A O 1
ATOM 3716 N N . LEU A 1 488 ? -27.109 -0.781 18.756 1.00 89.19 488 LEU A N 1
ATOM 3717 C CA . LEU A 1 488 ? -26.889 0.138 17.648 1.00 89.19 488 LEU A CA 1
ATOM 3718 C C . LEU A 1 488 ? -28.205 0.627 17.031 1.00 89.19 488 LEU A C 1
ATOM 3720 O O . LEU A 1 488 ? -28.362 1.827 16.810 1.00 89.19 488 LEU A O 1
ATOM 3724 N N . ALA A 1 489 ? -29.155 -0.274 16.771 1.00 87.69 489 ALA A N 1
ATOM 3725 C CA . ALA A 1 489 ? -30.466 0.089 16.231 1.00 87.69 489 ALA A CA 1
ATOM 3726 C C . ALA A 1 489 ? -31.219 1.054 17.164 1.00 87.69 489 ALA A C 1
ATOM 3728 O O . ALA A 1 489 ? -31.787 2.042 16.700 1.00 87.69 489 ALA A O 1
ATOM 3729 N N . ALA A 1 490 ? -31.144 0.832 18.481 1.00 86.50 490 ALA A N 1
ATOM 3730 C CA . ALA A 1 490 ? -31.739 1.717 19.482 1.00 86.50 490 ALA A CA 1
ATOM 3731 C C . ALA A 1 490 ? -31.099 3.118 19.516 1.00 86.50 490 ALA A C 1
ATOM 3733 O O . ALA A 1 490 ? -31.768 4.085 19.878 1.00 86.50 490 ALA A O 1
ATOM 3734 N N . LYS A 1 491 ? -29.814 3.237 19.150 1.00 83.00 491 LYS A N 1
ATOM 3735 C CA . LYS A 1 491 ? -29.112 4.525 19.040 1.00 83.00 491 LYS A CA 1
ATOM 3736 C C . LYS A 1 491 ? -29.351 5.234 17.704 1.00 83.00 491 LYS A C 1
ATOM 3738 O O . LYS A 1 491 ? -29.346 6.453 17.707 1.00 83.00 491 LYS A O 1
ATOM 3743 N N . LYS A 1 492 ? -29.577 4.504 16.601 1.00 74.56 492 LYS A N 1
ATOM 3744 C CA . LYS A 1 492 ? -29.919 5.078 15.280 1.00 74.56 492 LYS A CA 1
ATOM 3745 C C . LYS A 1 492 ? -31.358 5.615 15.207 1.00 74.56 492 LYS A C 1
ATOM 3747 O O . LYS A 1 492 ? -31.645 6.451 14.362 1.00 74.56 492 LYS A O 1
ATOM 3752 N N . GLY A 1 493 ? -32.262 5.106 16.048 1.00 58.91 493 GLY A N 1
ATOM 3753 C CA . GLY A 1 493 ? -33.658 5.563 16.138 1.00 58.91 493 GLY A CA 1
ATOM 3754 C C . GLY A 1 493 ? -33.894 6.768 17.062 1.00 58.91 493 GLY A C 1
ATOM 3755 O O . GLY A 1 493 ? -35.049 7.120 17.293 1.00 58.91 493 GLY A O 1
ATOM 3756 N N . LYS A 1 494 ? -32.830 7.352 17.621 1.00 48.69 494 LYS A N 1
ATOM 3757 C CA . LYS A 1 494 ? -32.823 8.594 18.405 1.00 48.69 494 LYS A CA 1
ATOM 3758 C C . LYS A 1 494 ? -31.996 9.631 17.666 1.00 48.69 494 LYS A C 1
ATOM 3760 O O . LYS A 1 494 ? -32.315 10.825 17.838 1.00 48.69 494 LYS A O 1
#

Foldseek 3Di:
DPDDDPVVVVVVVVVVVVVVVVPPPLPLQDAAADFFAAQLVVLLVQFQEEEEEPDLFQDDDQAGDPCSLLSLLLSVVSVGQAEYFYLDLDDLVVVVVSSVVHNNPDDSVRYHYFFLLVCVLVVCVPQPPQVQFEEEEQEAPVSVVSNVVSVGHYDPHDHDDPVLPFELADPAFQEEEQWFAQFDAQSLLQNSLLSLQLDVRRAYAYQQDDDQAPLDPQFDQGRLLSLLLSQQQHDVVSRQDDVSHDDDNHPVSVCVVVVHPDVVSCVVVRYDYSDDCPDDCPPLRDQDPDVPALVRAREYEFWFHRGDGSSSLSNVLSSCVVDLNHHYAYRFQDQWGWWDQPVNHNYDPSRRTGTRGIRNSVLSSSCSRRVPRPCSVVHAHCGFLHCVRVVVVCVVVVPNDEQSNYEFEEADLRGRLLNQLVDQPDHDDPPDDDDPPDPPRGGRAYEHELSTDDAPVSADSDRPRSSHHNYYYPGSNSNHHPVSVVVSVVVVVD

Sequence (494 aa):
MMTFTTRNIANVLALCFSILLTFKAVQSKTTIELAPGTGFDKLSKSFNVFMFDADGVLWSGTSAIPGSADFVNLLLYNKKKVYVISNGLRPIDAIHKKLNDWGFTVPEAEIKVITPGTILPEMLLKVNGVNGKTVFLSGSDTVQKELEAKGLKVIGGGPYSKTYHTEVKAACGRHLVVSMDADFDMVMARDALSCLSSLPEMKVLVLKKADVPKIGNNVHLGVESILAFFQATMPEERRLQPGGFEEPKTLAELLTKLKAQDTNALKQKGIHMVSTEKKPLGDFYTTPTLNPTPENIAAMVFSIDFEFSMKKARDMVTYLSKNENIAVMATGGDHQMPPISASKIGASNAIKKPVYPDVGGIVAFIRAALPNHNKMKNLPVLGKPGQAVLEHLVAQDANSIENYKTLFIGDNLLTDIEFGNSFKGNTKKPGTKPTRGSEITQPITTLLVGTGNHKMADVKSETNDLRVPVYFAASLESLLSAKNKQDLAAKKGK

InterPro domains:
  IPR006357 HAD-superfamily hydrolase, subfamily IIA [PF13344] (50-153)
  IPR023214 HAD superfamily [G3DSA:3.40.50.1000] (43-228)
  IPR023214 HAD superfamily [G3DSA:3.40.50.1000] (301-482)
  IPR036412 HAD-like superfamily [SSF56784] (47-479)

Radius of gyration: 26.01 Å; chains: 1; bounding box: 73×67×85 Å

pLDDT: mean 79.75, std 16.96, range [35.69, 98.44]

Secondary structure (DSSP, 8-state):
-----HHHHHHHHHHHHHHHHHS--------EEPPTTTHHHHHHHH-SEEEE-SBTTTEETTEEPTTHHHHHHHHHHTT-EEEEE-S----HHHHHHHHHHTT--S-GGGEEEE-HHHHHHHHHHTSTT-TTSEEEEEEEHHHHHHHHTTT-EEEEEE---HHHHH-------SEEEE---TT-BHHHHHHHHHHHHH-TT-EEEE---S----SSTT---SHHHHHHHHHHHS-GGGSPPTT-EEP-SSHHHHHHHTT-SSHHHHHHTTEEES----S-SGGGGSPP--SS-GGGEEEEEE---TT-BHHHHHHHHHHHHH-TTSEEEES---SEEPPPPGGGTT--TT-SS--EE-HHHHHHHHHHH-TT-HHHHT--BSSTTSSHHHHHHHHHSTTT--GGGEEEEES-IIIIIHHHHH--S--PPTT----TT----PPPEEEEETTSS--GGG----TT-TT--SEEES-TGGG--HHHHHHHHHHHT-